Protein AF-0000000084555455 (afdb_homodimer)

pLDDT: mean 97.12, std 2.88, range [71.12, 98.94]

Nearest PDB structures (foldseek):
  3ram-assembly1_B  TM=9.002E-01  e=4.367E-40  Staphylococcus aureus subsp. aureus N315
  7yh4-assembly1_A  TM=8.807E-01  e=3.020E-39  Homo sapiens
  5thw-assembly2_D  TM=5.913E-01  e=8.401E-20  Burkholderia multivorans ATCC 17616
  6c0d-assembly1_A-2  TM=6.113E-01  e=3.574E-18  Paraburkholderia phymatum STM815
  3n5f-assembly1_B  TM=5.675E-01  e=5.810E-19  Geobacillus stearothermophilus

Secondary structure (DSSP, 8-state):
--HHHHHHHHHHHHTHHHHHHHHHHHHHS---TT--HHHHHHHHHHHHHTT-EEEESSTTT-TT-EEEEEE--SEEEEEEEE-PPBTTTBSTT-HHHHHHHHHHHHHHHHHHSTTTEEEEEEEE--TTTT-HHHHHHHTTTTTT-SEEE--EEESS-EEEEE--EE--EEEEEE-B--BTT-SS---B-HHHHHHHHHHHHHHHHTT--S-EEEEEEEEE--S-TTB--SEEEEEEEEEES-HHHIIIIIHHHHHHHHHHHHHHHT-EEEEE--S--BPPP-B-HHHHHHHHHHHHHTT----EEEEEEEE----THHHHHTTS-EE--EEE-STT--SSSHHHHHHTTSHHHHHHHHHHHHHHHHHHHHHHHH--/--HHHHHHHHHHHHTHHHHHHHHHHHHHS---TT--HHHHHHHHHHHHHTT-EEEESSTTT-TT-EEEEEE--SEEEEEEEE-PPBTTTBSTT-HHHHHHHHHHHHHHHHHHSTTTEEEEEEEE--TTTT-HHHHHHHTTTTTT-SEEE--EEESS-EEEEE--EE--EEEEEE-B--BTT-SS---B-HHHHHHHHHHHHHHHHTT--S-EEEEEEEEE--S-TTB--SEEEEEEEEEES-HHHIIIIIHHHHHHHHHHHHHHHT-EEEEE--S--BPPP-B-HHHHHHHHHHHHHTT----EEEEEEEE----THHHHHTTS-EE--EEE-STT--SSSHHHHHHTTSHHHHHHHHHHHHHHHHHHHHHHHH--

Sequence (752 aa):
MSDIKEVLCSLAENNKETLNNIADYIHANPELGCEEIKASAYLRQLLKNEGFTVEDVLKDQFPTAFKASYGNGDINIGFLAEYDALPEIGHGCGHNLIAAMSTTAAIVCGKALRDKITVHLFGCPAEETIGSKVMMSEAGIFDELTAALICHPGSDTTFGGTSYATHPLQITFKGKPAHVADPDYHGINALDALVDFYTQLTELAKTFTEPYILGRIITEGGTAPNIIPDRAVMKATIRSLSTIYLEEAMLPKIKGLAKRISDNHGTEVDLRHYEPLFKNMINHKKLEAYTRDNFSSLGIKDIKVFPDDYADGSTDVGNISHVVPTIQPEIKIGDEISAHTPEFAVAADSAYGKEMALKAVKGVCMTVADIVEKGLMSDIKEVLCSLAENNKETLNNIADYIHANPELGCEEIKASAYLRQLLKNEGFTVEDVLKDQFPTAFKASYGNGDINIGFLAEYDALPEIGHGCGHNLIAAMSTTAAIVCGKALRDKITVHLFGCPAEETIGSKVMMSEAGIFDELTAALICHPGSDTTFGGTSYATHPLQITFKGKPAHVADPDYHGINALDALVDFYTQLTELAKTFTEPYILGRIITEGGTAPNIIPDRAVMKATIRSLSTIYLEEAMLPKIKGLAKRISDNHGTEVDLRHYEPLFKNMINHKKLEAYTRDNFSSLGIKDIKVFPDDYADGSTDVGNISHVVPTIQPEIKIGDEISAHTPEFAVAADSAYGKEMALKAVKGVCMTVADIVEKGL

Radius of gyration: 37.94 Å; Cα contacts (8 Å, |Δi|>4): 1857; chains: 2; bounding box: 50×117×69 Å

InterPro domains:
  IPR002933 Peptidase M20 [PF01546] (83-345)
  IPR011650 Peptidase M20, dimerisation domain [PF07687] (170-243)
  IPR017144 Xaa-Arg dipeptidase [PIRSF037226] (5-373)
  IPR017439 Amidohydrolase [TIGR01891] (21-349)
  IPR036264 Bacterial exopeptidase dimerisation domain [SSF55031] (167-274)
  IPR052030 Peptidase M20/M20A family hydrolases [PTHR30575] (2-373)

Solvent-accessible surface area (backbone atoms only — not comparable to full-atom values): 36249 Å² total; per-residue (Å²): 130,55,72,65,37,52,51,43,39,51,46,39,59,74,38,44,64,60,29,50,50,43,23,50,52,33,53,75,51,59,23,44,54,81,53,30,54,66,51,35,50,53,53,51,52,54,39,45,75,72,65,29,50,75,43,78,38,64,48,89,86,32,74,48,20,29,40,30,36,32,54,72,21,88,45,24,39,33,24,45,18,33,57,32,23,46,89,97,42,28,30,12,66,21,19,25,42,19,28,15,31,24,51,45,31,38,53,38,46,24,70,75,34,26,79,58,24,19,28,32,36,32,40,39,37,10,60,92,65,69,16,42,41,36,58,40,38,75,71,46,73,55,66,76,37,61,30,38,42,35,59,39,64,35,44,47,30,34,38,73,21,35,18,29,9,36,47,30,39,33,43,34,29,36,36,32,62,24,50,62,79,43,88,84,52,72,51,22,48,8,38,60,36,47,50,52,42,56,56,49,46,59,58,54,57,72,69,59,89,63,70,65,42,80,26,66,24,35,78,36,26,42,90,47,28,59,39,34,23,33,42,16,32,35,39,30,36,42,32,15,65,38,44,63,52,36,65,71,46,50,46,52,52,52,55,50,50,48,52,53,38,20,58,77,56,66,34,45,70,49,79,42,67,83,47,63,68,27,27,24,37,44,58,29,64,68,61,45,50,46,31,52,53,34,36,43,74,70,66,53,71,79,68,42,74,44,55,71,84,41,59,89,47,68,45,31,63,9,37,41,25,76,72,28,48,19,42,69,36,30,42,39,33,42,79,90,45,50,76,72,30,62,66,23,22,52,28,46,70,31,72,60,19,52,50,40,42,50,50,49,28,32,15,52,41,35,29,51,46,44,41,73,74,71,51,130,130,55,74,66,39,52,50,43,39,50,45,40,59,73,38,43,64,58,29,49,50,43,22,50,52,32,54,74,51,59,23,44,54,82,54,31,54,67,51,35,51,51,51,51,52,54,38,46,75,71,66,29,50,75,41,79,38,62,49,89,86,32,74,45,20,29,41,31,38,32,53,73,21,88,46,24,40,33,22,46,20,34,56,32,23,44,90,98,43,28,29,10,66,21,18,26,44,19,29,16,32,24,50,45,31,38,54,38,44,25,69,75,33,26,79,58,24,20,28,31,35,31,40,37,38,9,61,92,65,69,16,44,42,36,60,40,38,74,70,48,74,54,66,76,37,61,31,40,44,36,56,39,62,35,43,47,28,34,39,74,21,34,18,31,8,34,46,28,39,31,43,33,29,35,36,31,60,24,48,62,78,44,88,83,51,71,51,22,49,8,38,62,36,47,50,50,42,57,55,50,47,59,58,52,58,72,68,59,89,62,70,65,42,79,25,65,24,37,78,38,26,42,89,47,30,61,40,34,23,32,43,16,32,34,40,28,36,41,32,15,64,38,43,62,52,35,65,71,47,49,46,52,52,54,54,49,49,47,52,52,39,20,60,76,57,66,32,44,68,50,80,42,67,83,45,65,66,26,29,22,37,44,60,31,64,67,62,44,51,45,30,51,53,35,37,43,73,70,65,56,70,78,69,43,73,44,54,71,85,42,59,88,46,66,44,32,63,8,39,42,24,75,72,27,48,18,40,68,38,30,42,39,33,42,78,90,45,49,77,73,30,60,66,25,23,53,29,46,70,31,72,60,18,51,51,41,40,50,51,49,27,32,15,52,40,35,29,52,46,44,41,72,75,70,50,131

Foldseek 3Di:
DDPLLVQLLVLLVVCLVVLLVLLVVLLVPAAAFLGSQPSLVVLQVVLVVLPWDKADDPCVVRVSKIKTKAADAQAEEEEEQERHADPPQGNLFLSSLQNSLRSSLQSSLRVSQRHHYMYMYIYWGHFVHQTRLLVCLVVVVCQSHQEYETETADQAWEFAAKAKKKFKKKKKKFKFKDFCPDPPDHIFARLVLVVVLVVVLVVVVVVQDFDKDKDKDKPDRADDPRMRRRMTMMIMIIIGLAPCCRVPPVVVVSVVSSVVSCVVRVIDMDMDRPHDIFGMADADPVLRVQLVVLLVVLVDPDYYYDYHNDHDHTTSVRSVVVNHHYTYTYWRQHHPRDRPDSVSSVSSSDPSVSVRSSSSSSSNSSSVVCCSPPND/DDPLLVQLLVLLVVCLVVLLVLLVQLLVPAAAFLGSQPSLVVLQVVLVVLPWDKADDPCVVRVSKIKTKAADAQAEEEEEQERHADPPQGNLFLSSLQNSLRSSLQSSLRVSQRHHYMYMYIYWGHFVHQTRLLVCLVVVVCQSHQEYETETADQAWEFAAKAKKKFKKKKKKFKFKDFCPDPPDRTFARLVLVVVLVVVLVVVVVVQDFDKDKDKDKPDRADDPRMRRRMTMMIMIIIGLAPCCRVPPVVVVSVVSSVVSCVVRVIDMDMDRPHDIFGMADADPVLRVQLVVLLVVLVDPDYYYDYHNDHDHTTSVRSVVVNHHYTYTYWRQHHPRDRPDSVSSVSSSDPSVSVRSSSSSSSNSSSVVCCSPPND

Structure (mmCIF, N/CA/C/O backbone):
data_AF-0000000084555455-model_v1
#
loop_
_entity.id
_entity.type
_entity.pdbx_description
1 polymer 'Peptidase M20 domain-containing protein 2'
#
loop_
_atom_site.group_PDB
_atom_site.id
_atom_site.type_symbol
_atom_site.label_atom_id
_atom_site.label_alt_id
_atom_site.label_comp_id
_atom_site.label_asym_id
_atom_site.label_entity_id
_atom_site.label_seq_id
_atom_site.pdbx_PDB_ins_code
_atom_site.Cartn_x
_atom_site.Cartn_y
_atom_site.Cartn_z
_atom_site.occupancy
_atom_site.B_iso_or_equiv
_atom_site.auth_seq_id
_atom_site.auth_comp_id
_atom_site.auth_asym_id
_atom_site.auth_atom_id
_atom_site.pdbx_PDB_model_num
ATOM 1 N N . MET A 1 1 ? 12.633 -57.969 -18.656 1 71.19 1 MET A N 1
ATOM 2 C CA . MET A 1 1 ? 12.602 -56.812 -19.578 1 71.19 1 MET A CA 1
ATOM 3 C C . MET A 1 1 ? 12.477 -57.281 -21.016 1 71.19 1 MET A C 1
ATOM 5 O O . MET A 1 1 ? 13.18 -58.188 -21.453 1 71.19 1 MET A O 1
ATOM 9 N N . SER A 1 2 ? 11.484 -56.688 -21.688 1 81.69 2 SER A N 1
ATOM 10 C CA . SER A 1 2 ? 11.289 -57.062 -23.078 1 81.69 2 SER A CA 1
ATOM 11 C C . SER A 1 2 ? 12.469 -56.625 -23.938 1 81.69 2 SER A C 1
ATOM 13 O O . SER A 1 2 ? 13.297 -55.812 -23.516 1 81.69 2 SER A O 1
ATOM 15 N N . ASP A 1 3 ? 12.562 -57.219 -25.031 1 88.38 3 ASP A N 1
ATOM 16 C CA . ASP A 1 3 ? 13.641 -56.906 -25.969 1 88.38 3 ASP A CA 1
ATOM 17 C C . ASP A 1 3 ? 13.648 -55.438 -26.344 1 88.38 3 ASP A C 1
ATOM 19 O O . ASP A 1 3 ? 14.711 -54.812 -26.422 1 88.38 3 ASP A O 1
ATOM 23 N N . ILE A 1 4 ? 12.508 -54.906 -26.453 1 94.44 4 ILE A N 1
ATOM 24 C CA . ILE A 1 4 ? 12.391 -53.5 -26.828 1 94.44 4 ILE A CA 1
ATOM 25 C C . ILE A 1 4 ? 12.922 -52.625 -25.703 1 94.44 4 ILE A C 1
ATOM 27 O O . ILE A 1 4 ? 13.617 -51.625 -25.953 1 94.44 4 ILE A O 1
ATOM 31 N N . LYS A 1 5 ? 12.648 -52.938 -24.438 1 97.31 5 LYS A N 1
ATOM 32 C CA . LYS A 1 5 ? 13.109 -52.156 -23.281 1 97.31 5 LYS A CA 1
ATOM 33 C C . LYS A 1 5 ? 14.625 -52.188 -23.172 1 97.31 5 LYS A C 1
ATOM 35 O O . LYS A 1 5 ? 15.25 -51.188 -22.828 1 97.31 5 LYS A O 1
ATOM 40 N N . GLU A 1 6 ? 15.203 -53.312 -23.516 1 96.56 6 GLU A N 1
ATOM 41 C CA . GLU A 1 6 ? 16.656 -53.406 -23.484 1 96.56 6 GLU A CA 1
ATOM 42 C C . GLU A 1 6 ? 17.297 -52.5 -24.516 1 96.56 6 GLU A C 1
ATOM 44 O O . GLU A 1 6 ? 18.328 -51.875 -24.25 1 96.56 6 GLU A O 1
ATOM 49 N N . VAL A 1 7 ? 16.703 -52.5 -25.688 1 97.19 7 VAL A N 1
ATOM 50 C CA . VAL A 1 7 ? 17.203 -51.656 -26.75 1 97.19 7 VAL A CA 1
ATOM 51 C C . VAL A 1 7 ? 17.109 -50.188 -26.344 1 97.19 7 VAL A C 1
ATOM 53 O O . VAL A 1 7 ? 18.047 -49.438 -26.531 1 97.19 7 VAL A O 1
ATOM 56 N N . LEU A 1 8 ? 16.031 -49.875 -25.812 1 98.38 8 LEU A N 1
ATOM 57 C CA . LEU A 1 8 ? 15.805 -48.5 -25.391 1 98.38 8 LEU A CA 1
ATOM 58 C C . LEU A 1 8 ? 16.812 -48.094 -24.312 1 98.38 8 LEU A C 1
ATOM 60 O O . LEU A 1 8 ? 17.359 -47 -24.344 1 98.38 8 LEU A O 1
ATOM 64 N N . CYS A 1 9 ? 17.062 -48.938 -23.344 1 98.06 9 CYS A N 1
ATOM 65 C CA . CYS A 1 9 ? 18.016 -48.625 -22.266 1 98.06 9 CYS A CA 1
ATOM 66 C C . CYS A 1 9 ? 19.422 -48.5 -22.812 1 98.06 9 CYS A C 1
ATOM 68 O O . CYS A 1 9 ? 20.172 -47.625 -22.391 1 98.06 9 CYS A O 1
ATOM 70 N N . SER A 1 10 ? 19.734 -49.375 -23.766 1 98.06 10 SER A N 1
ATOM 71 C CA . SER A 1 10 ? 21.047 -49.281 -24.391 1 98.06 10 SER A CA 1
ATOM 72 C C . SER A 1 10 ? 21.219 -48 -25.172 1 98.06 10 SER A C 1
ATOM 74 O O . SER A 1 10 ? 22.266 -47.344 -25.094 1 98.06 10 SER A O 1
ATOM 76 N N . LEU A 1 11 ? 20.203 -47.656 -25.891 1 98.25 11 LEU A N 1
ATOM 77 C CA . LEU A 1 11 ? 20.25 -46.406 -26.641 1 98.25 11 LEU A CA 1
ATOM 78 C C . LEU A 1 11 ? 20.312 -45.219 -25.703 1 98.25 11 LEU A C 1
ATOM 80 O O . LEU A 1 11 ? 20.984 -44.219 -26.016 1 98.25 11 LEU A O 1
ATOM 84 N N . ALA A 1 12 ? 19.625 -45.312 -24.594 1 98.69 12 ALA A N 1
ATOM 85 C CA . ALA A 1 12 ? 19.719 -44.219 -23.609 1 98.69 12 ALA A CA 1
ATOM 86 C C . ALA A 1 12 ? 21.141 -44.094 -23.078 1 98.69 12 ALA A C 1
ATOM 88 O O . ALA A 1 12 ? 21.641 -42.969 -22.938 1 98.69 12 ALA A O 1
ATOM 89 N N . GLU A 1 13 ? 21.734 -45.219 -22.828 1 98.19 13 GLU A N 1
ATOM 90 C CA . GLU A 1 13 ? 23.109 -45.188 -22.359 1 98.19 13 GLU A CA 1
ATOM 91 C C . GLU A 1 13 ? 24.031 -44.594 -23.406 1 98.19 13 GLU A C 1
ATOM 93 O O . GLU A 1 13 ? 24.953 -43.844 -23.062 1 98.19 13 GLU A O 1
ATOM 98 N N . ASN A 1 14 ? 23.797 -44.875 -24.609 1 98.25 14 ASN A N 1
ATOM 99 C CA . ASN A 1 14 ? 24.609 -44.344 -25.703 1 98.25 14 ASN A CA 1
ATOM 100 C C . ASN A 1 14 ? 24.391 -42.844 -25.906 1 98.25 14 ASN A C 1
ATOM 102 O O . ASN A 1 14 ? 25.203 -42.188 -26.547 1 98.25 14 ASN A O 1
ATOM 106 N N . ASN A 1 15 ? 23.344 -42.375 -25.359 1 98.5 15 ASN A N 1
ATOM 107 C CA . ASN A 1 15 ? 23.031 -40.938 -25.484 1 98.5 15 ASN A CA 1
ATOM 108 C C . ASN A 1 15 ? 23.312 -40.188 -24.172 1 98.5 15 ASN A C 1
ATOM 110 O O . ASN A 1 15 ? 22.812 -39.094 -23.984 1 98.5 15 ASN A O 1
ATOM 114 N N . LYS A 1 16 ? 24.047 -40.812 -23.328 1 98.5 16 LYS A N 1
ATOM 115 C CA . LYS A 1 16 ? 24.375 -40.219 -22.031 1 98.5 16 LYS A CA 1
ATOM 116 C C . LYS A 1 16 ? 25.078 -38.875 -22.203 1 98.5 16 LYS A C 1
ATOM 118 O O . LYS A 1 16 ? 24.781 -37.906 -21.469 1 98.5 16 LYS A O 1
ATOM 123 N N . GLU A 1 17 ? 25.969 -38.781 -23.125 1 98.5 17 GLU A N 1
ATOM 124 C CA . GLU A 1 17 ? 26.688 -37.531 -23.359 1 98.5 17 GLU A CA 1
ATOM 125 C C . GLU A 1 17 ? 25.766 -36.438 -23.844 1 98.5 17 GLU A C 1
ATOM 127 O O . GLU A 1 17 ? 25.906 -35.25 -23.469 1 98.5 17 GLU A O 1
ATOM 132 N N . THR A 1 18 ? 24.844 -36.812 -24.734 1 98.5 18 THR A N 1
ATOM 133 C CA . THR A 1 18 ? 23.844 -35.844 -25.188 1 98.5 18 THR A CA 1
ATOM 134 C C . THR A 1 18 ? 23.031 -35.312 -24.016 1 98.5 18 THR A C 1
ATOM 136 O O . THR A 1 18 ? 22.844 -34.094 -23.891 1 98.5 18 THR A O 1
ATOM 139 N N . LEU A 1 19 ? 22.609 -36.188 -23.125 1 98.81 19 LEU A N 1
ATOM 140 C CA . LEU A 1 19 ? 21.859 -35.812 -21.938 1 98.81 19 LEU A CA 1
ATOM 141 C C . LEU A 1 19 ? 22.688 -34.844 -21.078 1 98.81 19 LEU A C 1
ATOM 143 O O . LEU A 1 19 ? 22.188 -33.781 -20.688 1 98.81 19 LEU A O 1
ATOM 147 N N . ASN A 1 20 ? 23.922 -35.156 -20.844 1 98.81 20 ASN A N 1
ATOM 148 C CA . ASN A 1 20 ? 24.781 -34.344 -20 1 98.81 20 ASN A CA 1
ATOM 149 C C . ASN A 1 20 ? 25.062 -33 -20.625 1 98.81 20 ASN A C 1
ATOM 151 O O . ASN A 1 20 ? 25.062 -31.969 -19.922 1 98.81 20 ASN A O 1
ATOM 155 N N . ASN A 1 21 ? 25.266 -32.969 -21.922 1 98.81 21 ASN A N 1
ATOM 156 C CA . ASN A 1 21 ? 25.562 -31.734 -22.625 1 98.81 21 ASN A CA 1
ATOM 157 C C . ASN A 1 21 ? 24.375 -30.766 -22.578 1 98.81 21 ASN A C 1
ATOM 159 O O . ASN A 1 21 ? 24.562 -29.562 -22.406 1 98.81 21 ASN A O 1
ATOM 163 N N . ILE A 1 22 ? 23.172 -31.312 -22.75 1 98.88 22 ILE A N 1
ATOM 164 C CA . ILE A 1 22 ? 21.969 -30.469 -22.656 1 98.88 22 ILE A CA 1
ATOM 165 C C . ILE A 1 22 ? 21.875 -29.875 -21.25 1 98.88 22 ILE A C 1
ATOM 167 O O . ILE A 1 22 ? 21.734 -28.656 -21.094 1 98.88 22 ILE A O 1
ATOM 171 N N . ALA A 1 23 ? 22.016 -30.734 -20.234 1 98.88 23 ALA A N 1
ATOM 172 C CA . ALA A 1 23 ? 21.891 -30.312 -18.844 1 98.88 23 ALA A CA 1
ATOM 173 C C . ALA A 1 23 ? 22.938 -29.25 -18.5 1 98.88 23 ALA A C 1
ATOM 175 O O . ALA A 1 23 ? 22.609 -28.219 -17.891 1 98.88 23 ALA A O 1
ATOM 176 N N . ASP A 1 24 ? 24.172 -29.484 -18.969 1 98.81 24 ASP A N 1
ATOM 177 C CA . ASP A 1 24 ? 25.281 -28.562 -18.688 1 98.81 24 ASP A CA 1
ATOM 178 C C . ASP A 1 24 ? 25.078 -27.219 -19.375 1 98.81 24 ASP A C 1
ATOM 180 O O . ASP A 1 24 ? 25.266 -26.172 -18.766 1 98.81 24 ASP A O 1
ATOM 184 N N . TYR A 1 25 ? 24.719 -27.297 -20.625 1 98.75 25 TYR A N 1
ATOM 185 C CA . TYR A 1 25 ? 24.594 -26.062 -21.406 1 98.75 25 TYR A CA 1
ATOM 186 C C . TYR A 1 25 ? 23.5 -25.172 -20.828 1 98.75 25 TYR A C 1
ATOM 188 O O . TYR A 1 25 ? 23.703 -23.969 -20.641 1 98.75 25 TYR A O 1
ATOM 196 N N . ILE A 1 26 ? 22.359 -25.766 -20.547 1 98.81 26 ILE A N 1
ATOM 197 C CA . ILE A 1 26 ? 21.219 -24.984 -20.062 1 98.81 26 ILE A CA 1
ATOM 198 C C . ILE A 1 26 ? 21.516 -24.469 -18.656 1 98.81 26 ILE A C 1
ATOM 200 O O . ILE A 1 26 ? 21.203 -23.328 -18.328 1 98.81 26 ILE A O 1
ATOM 204 N N . HIS A 1 27 ? 22.125 -25.297 -17.828 1 98.75 27 HIS A N 1
ATOM 205 C CA . HIS A 1 27 ? 22.5 -24.859 -16.484 1 98.75 27 HIS A CA 1
ATOM 206 C C . HIS A 1 27 ? 23.453 -23.672 -16.516 1 98.75 27 HIS A C 1
ATOM 208 O O . HIS A 1 27 ? 23.312 -22.734 -15.727 1 98.75 27 HIS A O 1
ATOM 214 N N . ALA A 1 28 ? 24.359 -23.703 -17.438 1 98.38 28 ALA A N 1
ATOM 215 C CA . ALA A 1 28 ? 25.406 -22.688 -17.562 1 98.38 28 ALA A CA 1
ATOM 216 C C . ALA A 1 28 ? 24.859 -21.406 -18.172 1 98.38 28 ALA A C 1
ATOM 218 O O . ALA A 1 28 ? 25.484 -20.359 -18.078 1 98.38 28 ALA A O 1
ATOM 219 N N . ASN A 1 29 ? 23.703 -21.469 -18.812 1 98.5 29 ASN A N 1
ATOM 220 C CA . ASN A 1 29 ? 23.078 -20.312 -19.453 1 98.5 29 ASN A CA 1
ATOM 221 C C . ASN A 1 29 ? 21.656 -20.094 -18.953 1 98.5 29 ASN A C 1
ATOM 223 O O . ASN A 1 29 ? 20.703 -20.172 -19.719 1 98.5 29 ASN A O 1
ATOM 227 N N . PRO A 1 30 ? 21.609 -19.719 -17.641 1 98.44 30 PRO A N 1
ATOM 228 C CA . PRO A 1 30 ? 20.266 -19.531 -17.078 1 98.44 30 PRO A CA 1
ATOM 229 C C . PRO A 1 30 ? 19.547 -18.328 -17.703 1 98.44 30 PRO A C 1
ATOM 231 O O . PRO A 1 30 ? 20.141 -17.266 -17.844 1 98.44 30 PRO A O 1
ATOM 234 N N . GLU A 1 31 ? 18.312 -18.578 -18.203 1 98.38 31 GLU A N 1
ATOM 235 C CA . GLU A 1 31 ? 17.453 -17.547 -18.766 1 98.38 31 GLU A CA 1
ATOM 236 C C . GLU A 1 31 ? 16.078 -17.547 -18.094 1 98.38 31 GLU A C 1
ATOM 238 O O . GLU A 1 31 ? 15.531 -18.609 -17.812 1 98.38 31 GLU A O 1
ATOM 243 N N . LEU A 1 32 ? 15.508 -16.375 -17.844 1 96.81 32 LEU A N 1
ATOM 244 C CA . LEU A 1 32 ? 14.234 -16.266 -17.156 1 96.81 32 LEU A CA 1
ATOM 245 C C . LEU A 1 32 ? 13.078 -16.609 -18.094 1 96.81 32 LEU A C 1
ATOM 247 O O . LEU A 1 32 ? 13.273 -16.75 -19.312 1 96.81 32 LEU A O 1
ATOM 251 N N . GLY A 1 33 ? 11.898 -16.734 -17.562 1 95.44 33 GLY A N 1
ATOM 252 C CA . GLY A 1 33 ? 10.711 -17.062 -18.344 1 95.44 33 GLY A CA 1
ATOM 253 C C . GLY A 1 33 ? 10.469 -16.109 -19.484 1 95.44 33 GLY A C 1
ATOM 254 O O . GLY A 1 33 ? 10.578 -14.891 -19.328 1 95.44 33 GLY A O 1
ATOM 255 N N . CYS A 1 34 ? 10.203 -16.688 -20.625 1 94.38 34 CYS A N 1
ATOM 256 C CA . CYS A 1 34 ? 9.883 -15.992 -21.875 1 94.38 34 CYS A CA 1
ATOM 257 C C . CYS A 1 34 ? 11.141 -15.438 -22.531 1 94.38 34 CYS A C 1
ATOM 259 O O . CYS A 1 34 ? 11.078 -14.836 -23.594 1 94.38 34 CYS A O 1
ATOM 261 N N . GLU A 1 35 ? 12.281 -15.688 -21.906 1 96.25 35 GLU A N 1
ATOM 262 C CA . GLU A 1 35 ? 13.539 -15.188 -22.453 1 96.25 35 GLU A CA 1
ATOM 263 C C . GLU A 1 35 ? 14.508 -16.328 -22.75 1 96.25 35 GLU A C 1
ATOM 265 O O . GLU A 1 35 ? 15.719 -16.125 -22.828 1 96.25 35 GLU A O 1
ATOM 270 N N . GLU A 1 36 ? 14 -17.484 -22.828 1 98.06 36 GLU A N 1
ATOM 271 C CA . GLU A 1 36 ? 14.828 -18.688 -22.953 1 98.06 36 GLU A CA 1
ATOM 272 C C . GLU A 1 36 ? 15.32 -18.875 -24.375 1 98.06 36 GLU A C 1
ATOM 274 O O . GLU A 1 36 ? 15.102 -19.922 -24.984 1 98.06 36 GLU A O 1
ATOM 279 N N . ILE A 1 37 ? 16.062 -17.922 -24.891 1 98.44 37 ILE A N 1
ATOM 280 C CA . ILE A 1 37 ? 16.484 -17.891 -26.297 1 98.44 37 ILE A CA 1
ATOM 281 C C . ILE A 1 37 ? 17.578 -18.922 -26.531 1 98.44 37 ILE A C 1
ATOM 283 O O . ILE A 1 37 ? 17.5 -19.703 -27.484 1 98.44 37 ILE A O 1
ATOM 287 N N . LYS A 1 38 ? 18.578 -18.953 -25.719 1 98.69 38 LYS A N 1
ATOM 288 C CA . LYS A 1 38 ? 19.703 -19.859 -25.891 1 98.69 38 LYS A CA 1
ATOM 289 C C . LYS A 1 38 ? 19.281 -21.312 -25.719 1 98.69 38 LYS A C 1
ATOM 291 O O . LYS A 1 38 ? 19.656 -22.188 -26.5 1 98.69 38 LYS A O 1
ATOM 296 N N . ALA A 1 39 ? 18.516 -21.578 -24.672 1 98.75 39 ALA A N 1
ATOM 297 C CA . ALA A 1 39 ? 18.078 -22.938 -24.406 1 98.75 39 ALA A CA 1
ATOM 298 C C . ALA A 1 39 ? 17.234 -23.484 -25.547 1 98.75 39 ALA A C 1
ATOM 300 O O . ALA A 1 39 ? 17.469 -24.594 -26.031 1 98.75 39 ALA A O 1
ATOM 301 N N . SER A 1 40 ? 16.266 -22.672 -25.984 1 98.75 40 SER A N 1
ATOM 302 C CA . SER A 1 40 ? 15.391 -23.078 -27.078 1 98.75 40 SER A CA 1
ATOM 303 C C . SER A 1 40 ? 16.188 -23.312 -28.359 1 98.75 40 SER A C 1
ATOM 305 O O . SER A 1 40 ? 16 -24.344 -29.031 1 98.75 40 SER A O 1
ATOM 307 N N . ALA A 1 41 ? 17.047 -22.406 -28.703 1 98.75 41 ALA A N 1
ATOM 308 C CA . ALA A 1 41 ? 17.844 -22.531 -29.906 1 98.75 41 ALA A CA 1
ATOM 309 C C . ALA A 1 41 ? 18.719 -23.781 -29.875 1 98.75 41 ALA A C 1
ATOM 311 O O . ALA A 1 41 ? 18.844 -24.469 -30.875 1 98.75 41 ALA A O 1
ATOM 312 N N . TYR A 1 42 ? 19.328 -24.016 -28.75 1 98.88 42 TYR A N 1
ATOM 313 C CA . TYR A 1 42 ? 20.188 -25.172 -28.578 1 98.88 42 TYR A CA 1
ATOM 314 C C . TYR A 1 42 ? 19.438 -26.469 -28.812 1 98.88 42 TYR A C 1
ATOM 316 O O . TYR A 1 42 ? 19.891 -27.344 -29.562 1 98.88 42 TYR A O 1
ATOM 324 N N . LEU A 1 43 ? 18.281 -26.625 -28.219 1 98.88 43 LEU A N 1
ATOM 325 C CA . LEU A 1 43 ? 17.484 -27.844 -28.344 1 98.88 43 LEU A CA 1
ATOM 326 C C . LEU A 1 43 ? 16.969 -28 -29.781 1 98.88 43 LEU A C 1
ATOM 328 O O . LEU A 1 43 ? 16.969 -29.109 -30.312 1 98.88 43 LEU A O 1
ATOM 332 N N . ARG A 1 44 ? 16.5 -26.906 -30.359 1 98.81 44 ARG A N 1
ATOM 333 C CA . ARG A 1 44 ? 16.016 -26.953 -31.734 1 98.81 44 ARG A CA 1
ATOM 334 C C . ARG A 1 44 ? 17.094 -27.469 -32.688 1 98.81 44 ARG A C 1
ATOM 336 O O . ARG A 1 44 ? 16.844 -28.344 -33.5 1 98.81 44 ARG A O 1
ATOM 343 N N . GLN A 1 45 ? 18.25 -26.875 -32.562 1 98.81 45 GLN A N 1
ATOM 344 C CA . GLN A 1 45 ? 19.359 -27.281 -33.438 1 98.81 45 GLN A CA 1
ATOM 345 C C . GLN A 1 45 ? 19.719 -28.75 -33.219 1 98.81 45 GLN A C 1
ATOM 347 O O . GLN A 1 45 ? 19.938 -29.484 -34.156 1 98.81 45 GLN A O 1
ATOM 352 N N . LEU A 1 46 ? 19.844 -29.125 -31.969 1 98.81 46 LEU A N 1
ATOM 353 C CA . LEU A 1 46 ? 20.156 -30.516 -31.641 1 98.81 46 LEU A CA 1
ATOM 354 C C . LEU A 1 46 ? 19.141 -31.469 -32.281 1 98.81 46 LEU A C 1
ATOM 356 O O . LEU A 1 46 ? 19.516 -32.469 -32.875 1 98.81 46 LEU A O 1
ATOM 360 N N . LEU A 1 47 ? 17.859 -31.141 -32.156 1 98.81 47 LEU A N 1
ATOM 361 C CA . LEU A 1 47 ? 16.781 -32 -32.656 1 98.81 47 LEU A CA 1
ATOM 362 C C . LEU A 1 47 ? 16.797 -32.031 -34.188 1 98.81 47 LEU A C 1
ATOM 364 O O . LEU A 1 47 ? 16.562 -33.094 -34.781 1 98.81 47 LEU A O 1
ATOM 368 N N . LYS A 1 48 ? 17.062 -30.906 -34.781 1 98.69 48 LYS A N 1
ATOM 369 C CA . LYS A 1 48 ? 17.219 -30.906 -36.25 1 98.69 48 LYS A CA 1
ATOM 370 C C . LYS A 1 48 ? 18.344 -31.828 -36.688 1 98.69 48 LYS A C 1
ATOM 372 O O . LYS A 1 48 ? 18.188 -32.594 -37.625 1 98.69 48 LYS A O 1
ATOM 377 N N . ASN A 1 49 ? 19.438 -31.75 -36 1 98.44 49 ASN A N 1
ATOM 378 C CA . ASN A 1 49 ? 20.578 -32.625 -36.281 1 98.44 49 ASN A CA 1
ATOM 379 C C . ASN A 1 49 ? 20.234 -34.094 -36.125 1 98.44 49 ASN A C 1
ATOM 381 O O . ASN A 1 49 ? 20.797 -34.938 -36.812 1 98.44 49 ASN A O 1
ATOM 385 N N . GLU A 1 50 ? 19.312 -34.344 -35.25 1 98.12 50 GLU A N 1
ATOM 386 C CA . GLU A 1 50 ? 18.891 -35.719 -35 1 98.12 50 GLU A CA 1
ATOM 387 C C . GLU A 1 50 ? 17.781 -36.125 -35.969 1 98.12 50 GLU A C 1
ATOM 389 O O . GLU A 1 50 ? 17.25 -37.25 -35.844 1 98.12 50 GLU A O 1
ATOM 394 N N . GLY A 1 51 ? 17.328 -35.281 -36.812 1 98 51 GLY A N 1
ATOM 395 C CA . GLY A 1 51 ? 16.406 -35.656 -37.875 1 98 51 GLY A CA 1
ATOM 396 C C . GLY A 1 51 ? 14.969 -35.281 -37.594 1 98 51 GLY A C 1
ATOM 397 O O . GLY A 1 51 ? 14.062 -35.594 -38.375 1 98 51 GLY A O 1
ATOM 398 N N . PHE A 1 52 ? 14.703 -34.594 -36.531 1 98.62 52 PHE A N 1
ATOM 399 C CA . PHE A 1 52 ? 13.352 -34.156 -36.188 1 98.62 52 PHE A CA 1
ATOM 400 C C . PHE A 1 52 ? 12.906 -33 -37.094 1 98.62 52 PHE A C 1
ATOM 402 O O . PHE A 1 52 ? 13.727 -32.188 -37.531 1 98.62 52 PHE A O 1
ATOM 409 N N . THR A 1 53 ? 11.617 -32.969 -37.312 1 98.56 53 THR A N 1
ATOM 410 C CA . THR A 1 53 ? 10.992 -31.75 -37.844 1 98.56 53 THR A CA 1
ATOM 411 C C . THR A 1 53 ? 10.641 -30.797 -36.719 1 98.56 53 THR A C 1
ATOM 413 O O . THR A 1 53 ? 9.898 -31.156 -35.781 1 98.56 53 THR A O 1
ATOM 416 N N . VAL A 1 54 ? 11.211 -29.594 -36.812 1 98.56 54 VAL A N 1
ATOM 417 C CA . VAL A 1 54 ? 11.031 -28.641 -35.719 1 98.56 54 VAL A CA 1
ATOM 418 C C . VAL A 1 54 ? 10.203 -27.453 -36.219 1 98.56 54 VAL A C 1
ATOM 420 O O . VAL A 1 54 ? 10.516 -26.844 -37.219 1 98.56 54 VAL A O 1
ATOM 423 N N . GLU A 1 55 ? 9.109 -27.125 -35.469 1 98.31 55 GLU A N 1
ATOM 424 C CA . GLU A 1 55 ? 8.211 -26.031 -35.812 1 98.31 55 GLU A CA 1
ATOM 425 C C . GLU A 1 55 ? 7.949 -25.125 -34.625 1 98.31 55 GLU A C 1
ATOM 427 O O . GLU A 1 55 ? 8.039 -25.562 -33.469 1 98.31 55 GLU A O 1
ATOM 432 N N . ASP A 1 56 ? 7.617 -23.859 -34.969 1 97.5 56 ASP A N 1
ATOM 433 C CA . ASP A 1 56 ? 7.211 -22.938 -33.906 1 97.5 56 ASP A CA 1
ATOM 434 C C . ASP A 1 56 ? 5.82 -23.266 -33.375 1 97.5 56 ASP A C 1
ATOM 436 O O . ASP A 1 56 ? 4.98 -23.797 -34.125 1 97.5 56 ASP A O 1
ATOM 440 N N . VAL A 1 57 ? 5.629 -23.047 -32.156 1 96.06 57 VAL A N 1
ATOM 441 C CA . VAL A 1 57 ? 4.332 -23.172 -31.484 1 96.06 57 VAL A CA 1
ATOM 442 C C . VAL A 1 57 ? 3.977 -21.844 -30.812 1 96.06 57 VAL A C 1
ATOM 444 O O . VAL A 1 57 ? 4.73 -21.344 -29.969 1 96.06 57 VAL A O 1
ATOM 447 N N . LEU A 1 58 ? 2.85 -21.25 -31.141 1 95.94 58 LEU A N 1
ATOM 448 C CA . LEU A 1 58 ? 2.398 -19.984 -30.562 1 95.94 58 LEU A CA 1
ATOM 449 C C . LEU A 1 58 ? 3.512 -18.953 -30.609 1 95.94 58 LEU A C 1
ATOM 451 O O . LEU A 1 58 ? 3.836 -18.344 -29.578 1 95.94 58 LEU A O 1
ATOM 455 N N . LYS A 1 59 ? 4.074 -18.734 -31.75 1 94.56 59 LYS A N 1
ATOM 456 C CA . LYS A 1 59 ? 5.297 -17.953 -31.953 1 94.56 59 LYS A CA 1
ATOM 457 C C . LYS A 1 59 ? 5.133 -16.516 -31.469 1 94.56 59 LYS A C 1
ATOM 459 O O . LYS A 1 59 ? 6.07 -15.938 -30.922 1 94.56 59 LYS A O 1
ATOM 464 N N . ASP A 1 60 ? 3.969 -15.992 -31.625 1 94.31 60 ASP A N 1
ATOM 465 C CA . ASP A 1 60 ? 3.742 -14.602 -31.234 1 94.31 60 ASP A CA 1
ATOM 466 C C . ASP A 1 60 ? 3.729 -14.445 -29.719 1 94.31 60 ASP A C 1
ATOM 468 O O . ASP A 1 60 ? 4.223 -13.453 -29.188 1 94.31 60 ASP A O 1
ATOM 472 N N . GLN A 1 61 ? 3.268 -15.344 -28.969 1 92.81 61 GLN A N 1
ATOM 473 C CA . GLN A 1 61 ? 3.156 -15.281 -27.516 1 92.81 61 GLN A CA 1
ATOM 474 C C . GLN A 1 61 ? 4.41 -15.836 -26.844 1 92.81 61 GLN A C 1
ATOM 476 O O . GLN A 1 61 ? 4.809 -15.352 -25.781 1 92.81 61 GLN A O 1
ATOM 481 N N . PHE A 1 62 ? 4.906 -16.922 -27.5 1 96.69 62 PHE A N 1
ATOM 482 C CA . PHE A 1 62 ? 6.082 -17.609 -26.969 1 96.69 62 PHE A CA 1
ATOM 483 C C . PHE A 1 62 ? 7.094 -17.891 -28.062 1 96.69 62 PHE A C 1
ATOM 485 O O . PHE A 1 62 ? 7.152 -19 -28.594 1 96.69 62 PHE A O 1
ATOM 492 N N . PRO A 1 63 ? 7.953 -16.953 -28.281 1 96.44 63 PRO A N 1
ATOM 493 C CA . PRO A 1 63 ? 8.898 -17.125 -29.391 1 96.44 63 PRO A CA 1
ATOM 494 C C . PRO A 1 63 ? 9.859 -18.281 -29.172 1 96.44 63 PRO A C 1
ATOM 496 O O . PRO A 1 63 ? 10.477 -18.766 -30.125 1 96.44 63 PRO A O 1
ATOM 499 N N . THR A 1 64 ? 9.961 -18.766 -27.938 1 98 64 THR A N 1
ATOM 500 C CA . THR A 1 64 ? 10.938 -19.812 -27.672 1 98 64 THR A CA 1
ATOM 501 C C . THR A 1 64 ? 10.25 -21.172 -27.484 1 98 64 THR A C 1
ATOM 503 O O . THR A 1 64 ? 10.891 -22.156 -27.125 1 98 64 THR A O 1
ATOM 506 N N . ALA A 1 65 ? 8.914 -21.266 -27.672 1 98.5 65 ALA A N 1
ATOM 507 C CA . ALA A 1 65 ? 8.195 -22.547 -27.672 1 98.5 65 ALA A CA 1
ATOM 508 C C . ALA A 1 65 ? 8.312 -23.25 -29.016 1 98.5 65 ALA A C 1
ATOM 510 O O . ALA A 1 65 ? 8.344 -22.594 -30.062 1 98.5 65 ALA A O 1
ATOM 511 N N . PHE A 1 66 ? 8.414 -24.609 -29.016 1 98.69 66 PHE A N 1
ATOM 512 C CA . PHE A 1 66 ? 8.516 -25.328 -30.281 1 98.69 66 PHE A CA 1
ATOM 513 C C . PHE A 1 66 ? 7.988 -26.75 -30.125 1 98.69 66 PHE A C 1
ATOM 515 O O . PHE A 1 66 ? 7.75 -27.219 -29.016 1 98.69 66 PHE A O 1
ATOM 522 N N . LYS A 1 67 ? 7.652 -27.328 -31.172 1 98.75 67 LYS A N 1
ATOM 523 C CA . LYS A 1 67 ? 7.316 -28.734 -31.312 1 98.75 67 LYS A CA 1
ATOM 524 C C . LYS A 1 67 ? 8.25 -29.422 -32.281 1 98.75 67 LYS A C 1
ATOM 526 O O . LYS A 1 67 ? 8.43 -28.969 -33.406 1 98.75 67 LYS A O 1
ATOM 531 N N . ALA A 1 68 ? 8.93 -30.469 -31.891 1 98.81 68 ALA A N 1
ATOM 532 C CA . ALA A 1 68 ? 9.766 -31.312 -32.75 1 98.81 68 ALA A CA 1
ATOM 533 C C . ALA A 1 68 ? 9.188 -32.719 -32.875 1 98.81 68 ALA A C 1
ATOM 535 O O . ALA A 1 68 ? 8.859 -33.344 -31.875 1 98.81 68 ALA A O 1
ATOM 536 N N . SER A 1 69 ? 9.047 -33.188 -34.062 1 98.56 69 SER A N 1
ATOM 537 C CA . SER A 1 69 ? 8.406 -34.5 -34.281 1 98.56 69 SER A CA 1
ATOM 538 C C . SER A 1 69 ? 9.297 -35.438 -35.094 1 98.56 69 SER A C 1
ATOM 540 O O . SER A 1 69 ? 10.078 -35 -35.938 1 98.56 69 SER A O 1
ATOM 542 N N . TYR A 1 70 ? 9.188 -36.719 -34.75 1 98.56 70 TYR A N 1
ATOM 543 C CA . TYR A 1 70 ? 9.93 -37.75 -35.438 1 98.56 70 TYR A CA 1
ATOM 544 C C . TYR A 1 70 ? 9.188 -39.094 -35.375 1 98.56 70 TYR A C 1
ATOM 546 O O . TYR A 1 70 ? 8.664 -39.469 -34.344 1 98.56 70 TYR A O 1
ATOM 554 N N . GLY A 1 71 ? 9.125 -39.781 -36.5 1 97.5 71 GLY A N 1
ATOM 555 C CA . GLY A 1 71 ? 8.445 -41.062 -36.594 1 97.5 71 GLY A CA 1
ATOM 556 C C . GLY A 1 71 ? 7.176 -41.031 -37.406 1 97.5 71 GLY A C 1
ATOM 557 O O . GLY A 1 71 ? 6.766 -39.938 -37.875 1 97.5 71 GLY A O 1
ATOM 558 N N . ASN A 1 72 ? 6.598 -42.188 -37.656 1 95.44 72 ASN A N 1
ATOM 559 C CA . ASN A 1 72 ? 5.43 -42.25 -38.531 1 95.44 72 ASN A CA 1
ATOM 560 C C . ASN A 1 72 ? 4.367 -43.188 -37.969 1 95.44 72 ASN A C 1
ATOM 562 O O . ASN A 1 72 ? 3.461 -43.625 -38.688 1 95.44 72 ASN A O 1
ATOM 566 N N . GLY A 1 73 ? 4.469 -43.562 -36.75 1 96.5 73 GLY A N 1
ATOM 567 C CA . GLY A 1 73 ? 3.479 -44.438 -36.125 1 96.5 73 GLY A CA 1
ATOM 568 C C . GLY A 1 73 ? 2.232 -43.688 -35.688 1 96.5 73 GLY A C 1
ATOM 569 O O . GLY A 1 73 ? 2.217 -42.469 -35.625 1 96.5 73 GLY A O 1
ATOM 570 N N . ASP A 1 74 ? 1.198 -44.438 -35.312 1 95.69 74 ASP A N 1
ATOM 571 C CA . ASP A 1 74 ? -0.103 -43.875 -34.969 1 95.69 74 ASP A CA 1
ATOM 572 C C . ASP A 1 74 ? -0.198 -43.562 -33.5 1 95.69 74 ASP A C 1
ATOM 574 O O . ASP A 1 74 ? -1.098 -42.844 -33.062 1 95.69 74 ASP A O 1
ATOM 578 N N . ILE A 1 75 ? 0.728 -44.125 -32.75 1 98 75 ILE A N 1
ATOM 579 C CA . ILE A 1 75 ? 0.803 -43.812 -31.344 1 98 75 ILE A CA 1
ATOM 580 C C . ILE A 1 75 ? 1.651 -42.562 -31.156 1 98 75 ILE A C 1
ATOM 582 O O . ILE A 1 75 ? 2.854 -42.562 -31.422 1 98 75 ILE A O 1
ATOM 586 N N . ASN A 1 76 ? 1.061 -41.438 -30.703 1 98.62 76 ASN A N 1
ATOM 587 C CA . ASN A 1 76 ? 1.745 -40.156 -30.531 1 98.62 76 ASN A CA 1
ATOM 588 C C . ASN A 1 76 ? 2.186 -39.938 -29.078 1 98.62 76 ASN A C 1
ATOM 590 O O . ASN A 1 76 ? 1.349 -39.812 -28.188 1 98.62 76 ASN A O 1
ATOM 594 N N . ILE A 1 77 ? 3.463 -39.938 -28.891 1 98.81 77 ILE A N 1
ATOM 595 C CA . ILE A 1 77 ? 4.023 -39.75 -27.562 1 98.81 77 ILE A CA 1
ATOM 596 C C . ILE A 1 77 ? 4.625 -38.344 -27.422 1 98.81 77 ILE A C 1
ATOM 598 O O . ILE A 1 77 ? 5.465 -37.969 -28.234 1 98.81 77 ILE A O 1
ATOM 602 N N . GLY A 1 78 ? 4.188 -37.594 -26.438 1 98.88 78 GLY A N 1
ATOM 603 C CA . GLY A 1 78 ? 4.73 -36.281 -26.188 1 98.88 78 GLY A CA 1
ATOM 604 C C . GLY A 1 78 ? 5.668 -36.25 -25 1 98.88 78 GLY A C 1
ATOM 605 O O . GLY A 1 78 ? 5.375 -36.812 -23.953 1 98.88 78 GLY A O 1
ATOM 606 N N . PHE A 1 79 ? 6.801 -35.594 -25.172 1 98.94 79 PHE A N 1
ATOM 607 C CA . PHE A 1 79 ? 7.719 -35.25 -24.078 1 98.94 79 PHE A CA 1
ATOM 608 C C . PHE A 1 79 ? 7.77 -33.75 -23.875 1 98.94 79 PHE A C 1
ATOM 610 O O . PHE A 1 79 ? 7.789 -33 -24.844 1 98.94 79 PHE A O 1
ATOM 617 N N . LEU A 1 80 ? 7.727 -33.312 -22.609 1 98.94 80 LEU A N 1
ATOM 618 C CA . LEU A 1 80 ? 7.676 -31.875 -22.297 1 98.94 80 LEU A CA 1
ATOM 619 C C . LEU A 1 80 ? 9.016 -31.391 -21.75 1 98.94 80 LEU A C 1
ATOM 621 O O . LEU A 1 80 ? 9.5 -31.906 -20.734 1 98.94 80 LEU A O 1
ATOM 625 N N . ALA A 1 81 ? 9.602 -30.422 -22.391 1 98.81 81 ALA A N 1
ATOM 626 C CA . ALA A 1 81 ? 10.875 -29.859 -21.969 1 98.81 81 ALA A CA 1
ATOM 627 C C . ALA A 1 81 ? 10.695 -28.438 -21.422 1 98.81 81 ALA A C 1
ATOM 629 O O . ALA A 1 81 ? 10.328 -27.531 -22.172 1 98.81 81 ALA A O 1
ATOM 630 N N . GLU A 1 82 ? 10.898 -28.25 -20.188 1 98.56 82 GLU A N 1
ATOM 631 C CA . GLU A 1 82 ? 10.984 -26.938 -19.562 1 98.56 82 GLU A CA 1
ATOM 632 C C . GLU A 1 82 ? 12.43 -26.469 -19.453 1 98.56 82 GLU A C 1
ATOM 634 O O . GLU A 1 82 ? 13.336 -27.281 -19.25 1 98.56 82 GLU A O 1
ATOM 639 N N . TYR A 1 83 ? 12.625 -25.141 -19.594 1 98.44 83 TYR A N 1
ATOM 640 C CA . TYR A 1 83 ? 14.039 -24.766 -19.594 1 98.44 83 TYR A CA 1
ATOM 641 C C . TYR A 1 83 ? 14.227 -23.359 -19.031 1 98.44 83 TYR A C 1
ATOM 643 O O . TYR A 1 83 ? 15.32 -22.797 -19.125 1 98.44 83 TYR A O 1
ATOM 651 N N . ASP A 1 84 ? 13.172 -22.719 -18.391 1 97.94 84 ASP A N 1
ATOM 652 C CA . ASP A 1 84 ? 13.344 -21.406 -17.766 1 97.94 84 ASP A CA 1
ATOM 653 C C . ASP A 1 84 ? 14.031 -21.531 -16.406 1 97.94 84 ASP A C 1
ATOM 655 O O . ASP A 1 84 ? 13.898 -22.562 -15.734 1 97.94 84 ASP A O 1
ATOM 659 N N . ALA A 1 85 ? 14.805 -20.469 -16.047 1 97.94 85 ALA A N 1
ATOM 660 C CA . ALA A 1 85 ? 15.5 -20.391 -14.766 1 97.94 85 ALA A CA 1
ATOM 661 C C . ALA A 1 85 ? 14.781 -19.453 -13.805 1 97.94 85 ALA A C 1
ATOM 663 O O . ALA A 1 85 ? 13.797 -18.797 -14.18 1 97.94 85 ALA A O 1
ATOM 664 N N . LEU A 1 86 ? 15.203 -19.5 -12.578 1 95.94 86 LEU A N 1
ATOM 665 C CA . LEU A 1 86 ? 14.703 -18.594 -11.547 1 95.94 86 LEU A CA 1
ATOM 666 C C . LEU A 1 86 ? 15.633 -17.391 -11.383 1 95.94 86 LEU A C 1
ATOM 668 O O . LEU A 1 86 ? 16.844 -17.5 -11.609 1 95.94 86 LEU A O 1
ATOM 672 N N . PRO A 1 87 ? 15.055 -16.234 -10.984 1 93.31 87 PRO A N 1
ATOM 673 C CA . PRO A 1 87 ? 15.914 -15.07 -10.719 1 93.31 87 PRO A CA 1
ATOM 674 C C . PRO A 1 87 ? 16.938 -15.344 -9.617 1 93.31 87 PRO A C 1
ATOM 676 O O . PRO A 1 87 ? 16.594 -15.867 -8.562 1 93.31 87 PRO A O 1
ATOM 679 N N . GLU A 1 88 ? 18.172 -15.031 -9.789 1 92.94 88 GLU A N 1
ATOM 680 C CA . GLU A 1 88 ? 19.266 -14.984 -8.812 1 92.94 88 GLU A CA 1
ATOM 681 C C . GLU A 1 88 ? 19.844 -16.375 -8.562 1 92.94 88 GLU A C 1
ATOM 683 O O . GLU A 1 88 ? 21.031 -16.516 -8.273 1 92.94 88 GLU A O 1
ATOM 688 N N . ILE A 1 89 ? 18.984 -17.438 -8.773 1 95.25 89 ILE A N 1
ATOM 689 C CA . ILE A 1 89 ? 19.5 -18.719 -8.297 1 95.25 89 ILE A CA 1
ATOM 690 C C . ILE A 1 89 ? 19.641 -19.672 -9.477 1 95.25 89 ILE A C 1
ATOM 692 O O . ILE A 1 89 ? 19.922 -20.859 -9.281 1 95.25 89 ILE A O 1
ATOM 696 N N . GLY A 1 90 ? 19.344 -19.203 -10.719 1 97.31 90 GLY A N 1
ATOM 697 C CA . GLY A 1 90 ? 19.5 -20.062 -11.883 1 97.31 90 GLY A CA 1
ATOM 698 C C . GLY A 1 90 ? 18.484 -21.172 -11.945 1 97.31 90 GLY A C 1
ATOM 699 O O . GLY A 1 90 ? 17.281 -20.938 -11.82 1 97.31 90 GLY A O 1
ATOM 700 N N . HIS A 1 91 ? 19 -22.391 -12.07 1 98 91 HIS A N 1
ATOM 701 C CA . HIS A 1 91 ? 18.094 -23.516 -12.234 1 98 91 HIS A CA 1
ATOM 702 C C . HIS A 1 91 ? 17.781 -24.188 -10.898 1 98 91 HIS A C 1
ATOM 704 O O . HIS A 1 91 ? 17.922 -25.391 -10.766 1 98 91 HIS A O 1
ATOM 710 N N . GLY A 1 92 ? 17.25 -23.359 -10.062 1 96.94 92 GLY A N 1
ATOM 711 C CA . GLY A 1 92 ? 16.859 -23.812 -8.734 1 96.94 92 GLY A CA 1
ATOM 712 C C . GLY A 1 92 ? 15.641 -24.703 -8.742 1 96.94 92 GLY A C 1
ATOM 713 O O . GLY A 1 92 ? 15.242 -25.234 -7.699 1 96.94 92 GLY A O 1
ATOM 714 N N . CYS A 1 93 ? 15.055 -24.953 -9.898 1 96.44 93 CYS A N 1
ATOM 715 C CA . CYS A 1 93 ? 13.945 -25.875 -10.055 1 96.44 93 CYS A CA 1
ATOM 716 C C . CYS A 1 93 ? 14.32 -27.016 -11 1 96.44 93 CYS A C 1
ATOM 718 O O . CYS A 1 93 ? 13.461 -27.812 -11.383 1 96.44 93 CYS A O 1
ATOM 720 N N . GLY A 1 94 ? 15.484 -27.062 -11.5 1 98.31 94 GLY A N 1
ATOM 721 C CA . GLY A 1 94 ? 16.047 -28.203 -12.227 1 98.31 94 GLY A CA 1
ATOM 722 C C . GLY A 1 94 ? 15.539 -28.297 -13.656 1 98.31 94 GLY A C 1
ATOM 723 O O . GLY A 1 94 ? 15.461 -29.391 -14.219 1 98.31 94 GLY A O 1
ATOM 724 N N . HIS A 1 95 ? 15.195 -27.125 -14.281 1 98.75 95 HIS A N 1
ATOM 725 C CA . HIS A 1 95 ? 14.656 -27.188 -15.641 1 98.75 95 HIS A CA 1
ATOM 726 C C . HIS A 1 95 ? 15.719 -27.609 -16.641 1 98.75 95 HIS A C 1
ATOM 728 O O . HIS A 1 95 ? 15.398 -28.141 -17.703 1 98.75 95 HIS A O 1
ATOM 734 N N . ASN A 1 96 ? 17.016 -27.469 -16.281 1 98.88 96 ASN A N 1
ATOM 735 C CA . ASN A 1 96 ? 18.078 -28.016 -17.125 1 98.88 96 ASN A CA 1
ATOM 736 C C . ASN A 1 96 ? 17.984 -29.531 -17.234 1 98.88 96 ASN A C 1
ATOM 738 O O . ASN A 1 96 ? 18.141 -30.094 -18.328 1 98.88 96 ASN A O 1
ATOM 742 N N . LEU A 1 97 ? 17.641 -30.156 -16.156 1 98.94 97 LEU A N 1
ATOM 743 C CA . LEU A 1 97 ? 17.5 -31.609 -16.172 1 98.94 97 LEU A CA 1
ATOM 744 C C . LEU A 1 97 ? 16.203 -32.031 -16.844 1 98.94 97 LEU A C 1
ATOM 746 O O . LEU A 1 97 ? 16.156 -33.062 -17.531 1 98.94 97 LEU A O 1
ATOM 750 N N . ILE A 1 98 ? 15.117 -31.25 -16.656 1 98.94 98 ILE A N 1
ATOM 751 C CA . ILE A 1 98 ? 13.844 -31.578 -17.297 1 98.94 98 ILE A CA 1
ATOM 752 C C . ILE A 1 98 ? 14.016 -31.562 -18.828 1 98.94 98 ILE A C 1
ATOM 754 O O . ILE A 1 98 ? 13.609 -32.5 -19.516 1 98.94 98 ILE A O 1
ATOM 758 N N . ALA A 1 99 ? 14.648 -30.516 -19.297 1 98.94 99 ALA A N 1
ATOM 759 C CA . ALA A 1 99 ? 14.906 -30.391 -20.719 1 98.94 99 ALA A CA 1
ATOM 760 C C . ALA A 1 99 ? 15.781 -31.547 -21.219 1 98.94 99 ALA A C 1
ATOM 762 O O . ALA A 1 99 ? 15.516 -32.125 -22.281 1 98.94 99 ALA A O 1
ATOM 763 N N . ALA A 1 100 ? 16.766 -31.875 -20.484 1 98.94 100 ALA A N 1
ATOM 764 C CA . ALA A 1 100 ? 17.703 -32.938 -20.859 1 98.94 100 ALA A CA 1
ATOM 765 C C . ALA A 1 100 ? 16.984 -34.281 -20.922 1 98.94 100 ALA A C 1
ATOM 767 O O . ALA A 1 100 ? 17.141 -35.031 -21.891 1 98.94 100 ALA A O 1
ATOM 768 N N . MET A 1 101 ? 16.234 -34.531 -19.906 1 98.94 101 MET A N 1
ATOM 769 C CA . MET A 1 101 ? 15.547 -35.812 -19.828 1 98.94 101 MET A CA 1
ATOM 770 C C . MET A 1 101 ? 14.531 -35.969 -20.953 1 98.94 101 MET A C 1
ATOM 772 O O . MET A 1 101 ? 14.523 -36.969 -21.656 1 98.94 101 MET A O 1
ATOM 776 N N . SER A 1 102 ? 13.711 -35 -21.125 1 98.94 102 SER A N 1
ATOM 777 C CA . SER A 1 102 ? 12.656 -35.031 -22.125 1 98.94 102 SER A CA 1
ATOM 778 C C . SER A 1 102 ? 13.242 -35.125 -23.531 1 98.94 102 SER A C 1
ATOM 780 O O . SER A 1 102 ? 12.781 -35.938 -24.359 1 98.94 102 SER A O 1
ATOM 782 N N . THR A 1 103 ? 14.266 -34.344 -23.781 1 98.94 103 THR A N 1
ATOM 783 C CA . THR A 1 103 ? 14.867 -34.312 -25.109 1 98.94 103 THR A CA 1
ATOM 784 C C . THR A 1 103 ? 15.547 -35.656 -25.422 1 98.94 103 THR A C 1
ATOM 786 O O . THR A 1 103 ? 15.367 -36.219 -26.5 1 98.94 103 THR A O 1
ATOM 789 N N . THR A 1 104 ? 16.297 -36.156 -24.484 1 98.94 104 THR A N 1
ATOM 790 C CA . THR A 1 104 ? 17 -37.406 -24.688 1 98.94 104 THR A CA 1
ATOM 791 C C . THR A 1 104 ? 16 -38.562 -24.875 1 98.94 104 THR A C 1
ATOM 793 O O . THR A 1 104 ? 16.188 -39.438 -25.734 1 98.94 104 THR A O 1
ATOM 796 N N . ALA A 1 105 ? 14.953 -38.562 -24.078 1 98.94 105 ALA A N 1
ATOM 797 C CA . ALA A 1 105 ? 13.93 -39.594 -24.219 1 98.94 105 ALA A CA 1
ATOM 798 C C . ALA A 1 105 ? 13.289 -39.562 -25.609 1 98.94 105 ALA A C 1
ATOM 800 O O . ALA A 1 105 ? 13.047 -40.594 -26.219 1 98.94 105 ALA A O 1
ATOM 801 N N . ALA A 1 106 ? 13.023 -38.375 -26.094 1 98.88 106 ALA A N 1
ATOM 802 C CA . ALA A 1 106 ? 12.438 -38.188 -27.422 1 98.88 106 ALA A CA 1
ATOM 803 C C . ALA A 1 106 ? 13.352 -38.75 -28.5 1 98.88 106 ALA A C 1
ATOM 805 O O . ALA A 1 106 ? 12.898 -39.469 -29.391 1 98.88 106 ALA A O 1
ATOM 806 N N . ILE A 1 107 ? 14.625 -38.469 -28.406 1 98.81 107 ILE A N 1
ATOM 807 C CA . ILE A 1 107 ? 15.602 -38.938 -29.375 1 98.81 107 ILE A CA 1
ATOM 808 C C . ILE A 1 107 ? 15.672 -40.469 -29.344 1 98.81 107 ILE A C 1
ATOM 810 O O . ILE A 1 107 ? 15.586 -41.125 -30.391 1 98.81 107 ILE A O 1
ATOM 814 N N . VAL A 1 108 ? 15.75 -41.031 -28.156 1 98.81 108 VAL A N 1
ATOM 815 C CA . VAL A 1 108 ? 15.922 -42.469 -27.969 1 98.81 108 VAL A CA 1
ATOM 816 C C . VAL A 1 108 ? 14.695 -43.188 -28.484 1 98.81 108 VAL A C 1
ATOM 818 O O . VAL A 1 108 ? 14.812 -44.125 -29.297 1 98.81 108 VAL A O 1
ATOM 821 N N . CYS A 1 109 ? 13.523 -42.781 -28.078 1 98.62 109 CYS A N 1
ATOM 822 C CA . CYS A 1 109 ? 12.289 -43.438 -28.484 1 98.62 109 CYS A CA 1
ATOM 823 C C . CYS A 1 109 ? 12.047 -43.25 -29.984 1 98.62 109 CYS A C 1
ATOM 825 O O . CYS A 1 109 ? 11.594 -44.188 -30.656 1 98.62 109 CYS A O 1
ATOM 827 N N . GLY A 1 110 ? 12.289 -42.094 -30.453 1 96.81 110 GLY A N 1
ATOM 828 C CA . GLY A 1 110 ? 12.117 -41.812 -31.875 1 96.81 110 GLY A CA 1
ATOM 829 C C . GLY A 1 110 ? 12.953 -42.75 -32.75 1 96.81 110 GLY A C 1
ATOM 830 O O . GLY A 1 110 ? 12.461 -43.281 -33.75 1 96.81 110 GLY A O 1
ATOM 831 N N . LYS A 1 111 ? 14.148 -42.906 -32.344 1 92.75 111 LYS A N 1
ATOM 832 C CA . LYS A 1 111 ? 15.07 -43.719 -33.125 1 92.75 111 LYS A CA 1
ATOM 833 C C . LYS A 1 111 ? 14.719 -45.219 -33.031 1 92.75 111 LYS A C 1
ATOM 835 O O . LYS A 1 111 ? 14.75 -45.938 -34.031 1 92.75 111 LYS A O 1
ATOM 840 N N . ALA A 1 112 ? 14.281 -45.625 -31.922 1 96.5 112 ALA A N 1
ATOM 841 C CA . ALA A 1 112 ? 14.086 -47.062 -31.672 1 96.5 112 ALA A CA 1
ATOM 842 C C . ALA A 1 112 ? 12.711 -47.5 -32.156 1 96.5 112 ALA A C 1
ATOM 844 O O . ALA A 1 112 ? 12.531 -48.688 -32.531 1 96.5 112 ALA A O 1
ATOM 845 N N . LEU A 1 113 ? 11.773 -46.562 -32.219 1 97.19 113 LEU A N 1
ATOM 846 C CA . LEU A 1 113 ? 10.398 -47 -32.406 1 97.19 113 LEU A CA 1
ATOM 847 C C . LEU A 1 113 ? 9.742 -46.188 -33.531 1 97.19 113 LEU A C 1
ATOM 849 O O . LEU A 1 113 ? 8.523 -46 -33.531 1 97.19 113 LEU A O 1
ATOM 853 N N . ARG A 1 114 ? 10.5 -45.75 -34.5 1 94.44 114 ARG A N 1
ATOM 854 C CA . ARG A 1 114 ? 10.078 -44.812 -35.5 1 94.44 114 ARG A CA 1
ATOM 855 C C . ARG A 1 114 ? 8.875 -45.312 -36.312 1 94.44 114 ARG A C 1
ATOM 857 O O . ARG A 1 114 ? 8.055 -44.531 -36.781 1 94.44 114 ARG A O 1
ATOM 864 N N . ASP A 1 115 ? 8.734 -46.656 -36.406 1 95.56 115 ASP A N 1
ATOM 865 C CA . ASP A 1 115 ? 7.656 -47.219 -37.219 1 95.56 115 ASP A CA 1
ATOM 866 C C . ASP A 1 115 ? 6.414 -47.5 -36.375 1 95.56 115 ASP A C 1
ATOM 868 O O . ASP A 1 115 ? 5.332 -47.75 -36.906 1 95.56 115 ASP A O 1
ATOM 872 N N . LYS A 1 116 ? 6.508 -47.375 -35.094 1 96.12 116 LYS A N 1
ATOM 873 C CA . LYS A 1 116 ? 5.41 -47.719 -34.188 1 96.12 116 LYS A CA 1
ATOM 874 C C . LYS A 1 116 ? 4.82 -46.438 -33.531 1 96.12 116 LYS A C 1
ATOM 876 O O . LYS A 1 116 ? 3.631 -46.406 -33.219 1 96.12 116 LYS A O 1
ATOM 881 N N . ILE A 1 117 ? 5.719 -45.5 -33.406 1 98.12 117 ILE A N 1
ATOM 882 C CA . ILE A 1 117 ? 5.258 -44.312 -32.719 1 98.12 117 ILE A CA 1
ATOM 883 C C . ILE A 1 117 ? 5.688 -43.062 -33.5 1 98.12 117 ILE A C 1
ATOM 885 O O . ILE A 1 117 ? 6.543 -43.125 -34.375 1 98.12 117 ILE A O 1
ATOM 889 N N . THR A 1 118 ? 5.02 -41.969 -33.25 1 98.44 118 THR A N 1
ATOM 890 C CA . THR A 1 118 ? 5.496 -40.625 -33.531 1 98.44 118 THR A CA 1
ATOM 891 C C . THR A 1 118 ? 5.801 -39.875 -32.219 1 98.44 118 THR A C 1
ATOM 893 O O . THR A 1 118 ? 4.926 -39.75 -31.359 1 98.44 118 THR A O 1
ATOM 896 N N . VAL A 1 119 ? 7.047 -39.531 -32.094 1 98.62 119 VAL A N 1
ATOM 897 C CA . VAL A 1 119 ? 7.441 -38.812 -30.891 1 98.62 119 VAL A CA 1
ATOM 898 C C . VAL A 1 119 ? 7.352 -37.312 -31.141 1 98.62 119 VAL A C 1
ATOM 900 O O . VAL A 1 119 ? 7.641 -36.844 -32.25 1 98.62 119 VAL A O 1
ATOM 903 N N . HIS A 1 120 ? 6.863 -36.625 -30.156 1 98.75 120 HIS A N 1
ATOM 904 C CA . HIS A 1 120 ? 6.824 -35.156 -30.125 1 98.75 120 HIS A CA 1
ATOM 905 C C . HIS A 1 120 ? 7.543 -34.594 -28.906 1 98.75 120 HIS A C 1
ATOM 907 O O . HIS A 1 120 ? 7.227 -34.969 -27.781 1 98.75 120 HIS A O 1
ATOM 913 N N . LEU A 1 121 ? 8.555 -33.781 -29.141 1 98.88 121 LEU A N 1
ATOM 914 C CA . LEU A 1 121 ? 9.141 -32.969 -28.078 1 98.88 121 LEU A CA 1
ATOM 915 C C . LEU A 1 121 ? 8.609 -31.562 -28.094 1 98.88 121 LEU A C 1
ATOM 917 O O . LEU A 1 121 ? 8.664 -30.891 -29.125 1 98.88 121 LEU A O 1
ATOM 921 N N . PHE A 1 122 ? 8.086 -31.141 -26.984 1 98.88 122 PHE A N 1
ATOM 922 C CA . PHE A 1 122 ? 7.602 -29.781 -26.875 1 98.88 122 PHE A CA 1
ATOM 923 C C . PHE A 1 122 ? 8.547 -28.938 -26.016 1 98.88 122 PHE A C 1
ATOM 925 O O . PHE A 1 122 ? 8.812 -29.281 -24.859 1 98.88 122 PHE A O 1
ATOM 932 N N . GLY A 1 123 ? 9.141 -27.875 -26.656 1 98.75 123 GLY A N 1
ATOM 933 C CA . GLY A 1 123 ? 9.766 -26.844 -25.844 1 98.75 123 GLY A CA 1
ATOM 934 C C . GLY A 1 123 ? 8.766 -25.969 -25.141 1 98.75 123 GLY A C 1
ATOM 935 O O . GLY A 1 123 ? 7.949 -25.297 -25.781 1 98.75 123 GLY A O 1
ATOM 936 N N . CYS A 1 124 ? 8.828 -25.922 -23.812 1 98.69 124 CYS A N 1
ATOM 937 C CA . CYS A 1 124 ? 7.82 -25.266 -22.984 1 98.69 124 CYS A CA 1
ATOM 938 C C . CYS A 1 124 ? 8.438 -24.172 -22.141 1 98.69 124 CYS A C 1
ATOM 940 O O . CYS A 1 124 ? 8.844 -24.406 -21 1 98.69 124 CYS A O 1
ATOM 942 N N . PRO A 1 125 ? 8.414 -22.906 -22.578 1 98 125 PRO A N 1
ATOM 943 C CA . PRO A 1 125 ? 9.008 -21.797 -21.812 1 98 125 PRO A CA 1
ATOM 944 C C . PRO A 1 125 ? 8.117 -21.328 -20.672 1 98 125 PRO A C 1
ATOM 946 O O . PRO A 1 125 ? 6.922 -21.625 -20.641 1 98 125 PRO A O 1
ATOM 949 N N . ALA A 1 126 ? 8.656 -20.719 -19.75 1 96.88 126 ALA A N 1
ATOM 950 C CA . ALA A 1 126 ? 8.023 -19.812 -18.781 1 96.88 126 ALA A CA 1
ATOM 951 C C . ALA A 1 126 ? 7.121 -20.578 -17.828 1 96.88 126 ALA A C 1
ATOM 953 O O . ALA A 1 126 ? 6.023 -20.125 -17.5 1 96.88 126 ALA A O 1
ATOM 954 N N . GLU A 1 127 ? 7.535 -21.719 -17.375 1 95.31 127 GLU A N 1
ATOM 955 C CA . GLU A 1 127 ? 6.773 -22.438 -16.359 1 95.31 127 GLU A CA 1
ATOM 956 C C . GLU A 1 127 ? 6.723 -21.672 -15.055 1 95.31 127 GLU A C 1
ATOM 958 O O . GLU A 1 127 ? 5.691 -21.656 -14.375 1 95.31 127 GLU A O 1
ATOM 963 N N . GLU A 1 128 ? 7.691 -20.953 -14.695 1 91 128 GLU A N 1
ATOM 964 C CA . GLU A 1 128 ? 7.82 -20.281 -13.406 1 91 128 GLU A CA 1
ATOM 965 C C . GLU A 1 128 ? 7.023 -18.984 -13.375 1 91 128 GLU A C 1
ATOM 967 O O . GLU A 1 128 ? 6.902 -18.344 -12.328 1 91 128 GLU A O 1
ATOM 972 N N . THR A 1 129 ? 6.551 -18.578 -14.547 1 90.12 129 THR A N 1
ATOM 973 C CA . THR A 1 129 ? 5.863 -17.297 -14.641 1 90.12 129 THR A CA 1
ATOM 974 C C . THR A 1 129 ? 4.473 -17.469 -15.25 1 90.12 129 THR A C 1
ATOM 976 O O . THR A 1 129 ? 3.533 -17.875 -14.562 1 90.12 129 THR A O 1
ATOM 979 N N . ILE A 1 130 ? 4.324 -17.438 -16.562 1 91.25 130 ILE A N 1
ATOM 980 C CA . ILE A 1 130 ? 2.98 -17.375 -17.141 1 91.25 130 ILE A CA 1
ATOM 981 C C . ILE A 1 130 ? 2.561 -18.766 -17.609 1 91.25 130 ILE A C 1
ATOM 983 O O . ILE A 1 130 ? 1.396 -18.984 -17.953 1 91.25 130 ILE A O 1
ATOM 987 N N . GLY A 1 131 ? 3.43 -19.734 -17.531 1 95.44 131 GLY A N 1
ATOM 988 C CA . GLY A 1 131 ? 3.053 -21.109 -17.859 1 95.44 131 GLY A CA 1
ATOM 989 C C . GLY A 1 131 ? 2.633 -21.266 -19.312 1 95.44 131 GLY A C 1
ATOM 990 O O . GLY A 1 131 ? 1.44 -21.344 -19.609 1 95.44 131 GLY A O 1
ATOM 991 N N . SER A 1 132 ? 3.559 -21.516 -20.203 1 97.44 132 SER A N 1
ATOM 992 C CA . SER A 1 132 ? 3.275 -21.625 -21.641 1 97.44 132 SER A CA 1
ATOM 993 C C . SER A 1 132 ? 2.332 -22.781 -21.938 1 97.44 132 SER A C 1
ATOM 995 O O . SER A 1 132 ? 1.536 -22.719 -22.875 1 97.44 132 SER A O 1
ATOM 997 N N . LYS A 1 133 ? 2.389 -23.781 -21.125 1 98.31 133 LYS A N 1
ATOM 998 C CA . LYS A 1 133 ? 1.614 -24.984 -21.406 1 98.31 133 LYS A CA 1
ATOM 999 C C . LYS A 1 133 ? 0.121 -24.734 -21.219 1 98.31 133 LYS A C 1
ATOM 1001 O O . LYS A 1 133 ? -0.709 -25.5 -21.703 1 98.31 133 LYS A O 1
ATOM 1006 N N . VAL A 1 134 ? -0.249 -23.688 -20.469 1 97.94 134 VAL A N 1
ATOM 1007 C CA . VAL A 1 134 ? -1.653 -23.312 -20.375 1 97.94 134 VAL A CA 1
ATOM 1008 C C . VAL A 1 134 ? -2.182 -22.906 -21.75 1 97.94 134 VAL A C 1
ATOM 1010 O O . VAL A 1 134 ? -3.135 -23.516 -22.25 1 97.94 134 VAL A O 1
ATOM 1013 N N . MET A 1 135 ? -1.489 -22 -22.422 1 97.19 135 MET A N 1
ATOM 1014 C CA . MET A 1 135 ? -1.935 -21.484 -23.719 1 97.19 135 MET A CA 1
ATOM 1015 C C . MET A 1 135 ? -1.751 -22.531 -24.812 1 97.19 135 MET A C 1
ATOM 1017 O O . MET A 1 135 ? -2.555 -22.609 -25.734 1 97.19 135 MET A O 1
ATOM 1021 N N . MET A 1 136 ? -0.711 -23.328 -24.703 1 98.19 136 MET A N 1
ATOM 1022 C CA . MET A 1 136 ? -0.494 -24.406 -25.672 1 98.19 136 MET A CA 1
ATOM 1023 C C . MET A 1 136 ? -1.625 -25.438 -25.594 1 98.19 136 MET A C 1
ATOM 1025 O O . MET A 1 136 ? -2.109 -25.891 -26.641 1 98.19 136 MET A O 1
ATOM 1029 N N . SER A 1 137 ? -1.99 -25.75 -24.375 1 98.38 137 SER A N 1
ATOM 1030 C CA . SER A 1 137 ? -3.105 -26.672 -24.203 1 98.38 137 SER A CA 1
ATOM 1031 C C . SER A 1 137 ? -4.402 -26.094 -24.766 1 98.38 137 SER A C 1
ATOM 1033 O O . SER A 1 137 ? -5.141 -26.781 -25.469 1 98.38 137 SER A O 1
ATOM 1035 N N . GLU A 1 138 ? -4.664 -24.844 -24.484 1 97.31 138 GLU A N 1
ATOM 1036 C CA . GLU A 1 138 ? -5.863 -24.156 -24.969 1 97.31 138 GLU A CA 1
ATOM 1037 C C . GLU A 1 138 ? -5.898 -24.125 -26.5 1 97.31 138 GLU A C 1
ATOM 1039 O O . GLU A 1 138 ? -6.973 -24.188 -27.094 1 97.31 138 GLU A O 1
ATOM 1044 N N . ALA A 1 139 ? -4.738 -24.031 -27.094 1 97.75 139 ALA A N 1
ATOM 1045 C CA . ALA A 1 139 ? -4.629 -23.969 -28.547 1 97.75 139 ALA A CA 1
ATOM 1046 C C . ALA A 1 139 ? -4.746 -25.359 -29.172 1 97.75 139 ALA A C 1
ATOM 1048 O O . ALA A 1 139 ? -4.723 -25.484 -30.406 1 97.75 139 ALA A O 1
ATOM 1049 N N . GLY A 1 140 ? -4.824 -26.406 -28.359 1 98.25 140 GLY A N 1
ATOM 1050 C CA . GLY A 1 140 ? -5.039 -27.75 -28.859 1 98.25 140 GLY A CA 1
ATOM 1051 C C . GLY A 1 140 ? -3.758 -28.438 -29.312 1 98.25 140 GLY A C 1
ATOM 1052 O O . GLY A 1 140 ? -3.801 -29.438 -30.016 1 98.25 140 GLY A O 1
ATOM 1053 N N . ILE A 1 141 ? -2.633 -27.922 -28.891 1 98.12 141 ILE A N 1
ATOM 1054 C CA . ILE A 1 141 ? -1.336 -28.375 -29.359 1 98.12 141 ILE A CA 1
ATOM 1055 C C . ILE A 1 141 ? -1.11 -29.828 -28.938 1 98.12 141 ILE A C 1
ATOM 1057 O O . ILE A 1 141 ? -0.443 -30.594 -29.641 1 98.12 141 ILE A O 1
ATOM 1061 N N . PHE A 1 142 ? -1.738 -30.266 -27.828 1 98.56 142 PHE A N 1
ATOM 1062 C CA . PHE A 1 142 ? -1.441 -31.578 -27.266 1 98.56 142 PHE A CA 1
ATOM 1063 C C . PHE A 1 142 ? -2.553 -32.562 -27.578 1 98.56 142 PHE A C 1
ATOM 1065 O O . PHE A 1 142 ? -2.453 -33.75 -27.234 1 98.56 142 PHE A O 1
ATOM 1072 N N . ASP A 1 143 ? -3.592 -32.219 -28.297 1 97.69 143 ASP A N 1
ATOM 1073 C CA . ASP A 1 143 ? -4.848 -32.969 -28.391 1 97.69 143 ASP A CA 1
ATOM 1074 C C . ASP A 1 143 ? -4.645 -34.312 -29.078 1 97.69 143 ASP A C 1
ATOM 1076 O O . ASP A 1 143 ? -5.391 -35.25 -28.844 1 97.69 143 ASP A O 1
ATOM 1080 N N . GLU A 1 144 ? -3.641 -34.406 -29.891 1 96.81 144 GLU A N 1
ATOM 1081 C CA . GLU A 1 144 ? -3.475 -35.625 -30.688 1 96.81 144 GLU A CA 1
ATOM 1082 C C . GLU A 1 144 ? -2.582 -36.625 -29.984 1 96.81 144 GLU A C 1
ATOM 1084 O O . GLU A 1 144 ? -2.375 -37.75 -30.484 1 96.81 144 GLU A O 1
ATOM 1089 N N . LEU A 1 145 ? -2.133 -36.312 -28.859 1 98.62 145 LEU A N 1
ATOM 1090 C CA . LEU A 1 145 ? -1.2 -37.188 -28.172 1 98.62 145 LEU A CA 1
ATOM 1091 C C . LEU A 1 145 ? -1.931 -38.375 -27.562 1 98.62 145 LEU A C 1
ATOM 1093 O O . LEU A 1 145 ? -3.047 -38.219 -27.047 1 98.62 145 LEU A O 1
ATOM 1097 N N . THR A 1 146 ? -1.233 -39.5 -27.625 1 98.5 146 THR A N 1
ATOM 1098 C CA . THR A 1 146 ? -1.649 -40.656 -26.844 1 98.5 146 THR A CA 1
ATOM 1099 C C . THR A 1 146 ? -1.289 -40.5 -25.375 1 98.5 146 THR A C 1
ATOM 1101 O O . THR A 1 146 ? -2.061 -40.875 -24.484 1 98.5 146 THR A O 1
ATOM 1104 N N . ALA A 1 147 ? -0.166 -39.906 -25.125 1 98.69 147 ALA A N 1
ATOM 1105 C CA . ALA A 1 147 ? 0.322 -39.656 -23.766 1 98.69 147 ALA A CA 1
ATOM 1106 C C . ALA A 1 147 ? 1.365 -38.562 -23.766 1 98.69 147 ALA A C 1
ATOM 1108 O O . ALA A 1 147 ? 2.076 -38.344 -24.75 1 98.69 147 ALA A O 1
ATOM 1109 N N . ALA A 1 148 ? 1.396 -37.812 -22.656 1 98.88 148 ALA A N 1
ATOM 1110 C CA . ALA A 1 148 ? 2.438 -36.812 -22.406 1 98.88 148 ALA A CA 1
ATOM 1111 C C . ALA A 1 148 ? 3.246 -37.188 -21.156 1 98.88 148 ALA A C 1
ATOM 1113 O O . ALA A 1 148 ? 2.676 -37.531 -20.125 1 98.88 148 ALA A O 1
ATOM 1114 N N . LEU A 1 149 ? 4.547 -37.156 -21.266 1 98.75 149 LEU A N 1
ATOM 1115 C CA . LEU A 1 149 ? 5.43 -37.562 -20.188 1 98.75 149 LEU A CA 1
ATOM 1116 C C . LEU A 1 149 ? 6.41 -36.438 -19.844 1 98.75 149 LEU A C 1
ATOM 1118 O O . LEU A 1 149 ? 6.934 -35.75 -20.734 1 98.75 149 LEU A O 1
ATOM 1122 N N . ILE A 1 150 ? 6.598 -36.188 -18.609 1 98.75 150 ILE A N 1
ATOM 1123 C CA . ILE A 1 150 ? 7.621 -35.281 -18.078 1 98.75 150 ILE A CA 1
ATOM 1124 C C . ILE A 1 150 ? 8.109 -35.781 -16.719 1 98.75 150 ILE A C 1
ATOM 1126 O O . ILE A 1 150 ? 7.324 -36.312 -15.938 1 98.75 150 ILE A O 1
ATOM 1130 N N . CYS A 1 151 ? 9.352 -35.781 -16.484 1 98.56 151 CYS A N 1
ATOM 1131 C CA . CYS A 1 151 ? 9.922 -36.125 -15.18 1 98.56 151 CYS A CA 1
ATOM 1132 C C . CYS A 1 151 ? 10.57 -34.906 -14.531 1 98.56 151 CYS A C 1
ATOM 1134 O O . CYS A 1 151 ? 11.297 -34.156 -15.195 1 98.56 151 CYS A O 1
ATOM 1136 N N . HIS A 1 152 ? 10.234 -34.656 -13.305 1 98.31 152 HIS A N 1
ATOM 1137 C CA . HIS A 1 152 ? 10.75 -33.531 -12.562 1 98.31 152 HIS A CA 1
ATOM 1138 C C . HIS A 1 152 ? 11.805 -33.969 -11.547 1 98.31 152 HIS A C 1
ATOM 1140 O O . HIS A 1 152 ? 11.656 -35 -10.898 1 98.31 152 HIS A O 1
ATOM 1146 N N . PRO A 1 153 ? 12.953 -33.219 -11.438 1 98.31 153 PRO A N 1
ATOM 1147 C CA . PRO A 1 153 ? 13.883 -33.531 -10.352 1 98.31 153 PRO A CA 1
ATOM 1148 C C . PRO A 1 153 ? 13.336 -33.156 -8.977 1 98.31 153 PRO A C 1
ATOM 1150 O O . PRO A 1 153 ? 12.5 -32.25 -8.883 1 98.31 153 PRO A O 1
ATOM 1153 N N . GLY A 1 154 ? 13.789 -33.875 -7.949 1 96.94 154 GLY A N 1
ATOM 1154 C CA . GLY A 1 154 ? 13.359 -33.562 -6.59 1 96.94 154 GLY A CA 1
ATOM 1155 C C . GLY A 1 154 ? 14.281 -34.156 -5.535 1 96.94 154 GLY A C 1
ATOM 1156 O O . GLY A 1 154 ? 15.367 -34.656 -5.852 1 96.94 154 GLY A O 1
ATOM 1157 N N . SER A 1 155 ? 13.875 -34.062 -4.266 1 96.38 155 SER A N 1
ATOM 1158 C CA . SER A 1 155 ? 14.641 -34.594 -3.143 1 96.38 155 SER A CA 1
ATOM 1159 C C . SER A 1 155 ? 14.367 -36.094 -2.936 1 96.38 155 SER A C 1
ATOM 1161 O O . SER A 1 155 ? 15.125 -36.781 -2.238 1 96.38 155 SER A O 1
ATOM 1163 N N . ASP A 1 156 ? 13.258 -36.562 -3.525 1 97.12 156 ASP A N 1
ATOM 1164 C CA . ASP A 1 156 ? 12.859 -37.969 -3.504 1 97.12 156 ASP A CA 1
ATOM 1165 C C . ASP A 1 156 ? 12.375 -38.406 -4.879 1 97.12 156 ASP A C 1
ATOM 1167 O O . ASP A 1 156 ? 12.07 -37.594 -5.738 1 97.12 156 ASP A O 1
ATOM 1171 N N . THR A 1 157 ? 12.43 -39.719 -5.109 1 98.19 157 THR A N 1
ATOM 1172 C CA . THR A 1 157 ? 11.703 -40.281 -6.242 1 98.19 157 THR A CA 1
ATOM 1173 C C . THR A 1 157 ? 10.25 -40.562 -5.871 1 98.19 157 THR A C 1
ATOM 1175 O O . THR A 1 157 ? 9.984 -41.344 -4.965 1 98.19 157 THR A O 1
ATOM 1178 N N . THR A 1 158 ? 9.344 -39.812 -6.512 1 97.62 158 THR A N 1
ATOM 1179 C CA . THR A 1 158 ? 7.957 -39.875 -6.059 1 97.62 158 THR A CA 1
ATOM 1180 C C . THR A 1 158 ? 7.012 -40.094 -7.234 1 97.62 158 THR A C 1
ATOM 1182 O O . THR A 1 158 ? 7.34 -39.75 -8.367 1 97.62 158 THR A O 1
ATOM 1185 N N . PHE A 1 159 ? 5.895 -40.719 -7.016 1 97.81 159 PHE A N 1
ATOM 1186 C CA . PHE A 1 159 ? 4.762 -40.875 -7.918 1 97.81 159 PHE A CA 1
ATOM 1187 C C . PHE A 1 159 ? 3.461 -40.469 -7.234 1 97.81 159 PHE A C 1
ATOM 1189 O O . PHE A 1 159 ? 3.422 -40.312 -6.012 1 97.81 159 PHE A O 1
ATOM 1196 N N . GLY A 1 160 ? 2.449 -40.312 -8.062 1 96.25 160 GLY A N 1
ATOM 1197 C CA . GLY A 1 160 ? 1.14 -39.969 -7.523 1 96.25 160 GLY A CA 1
ATOM 1198 C C . GLY A 1 160 ? 1.006 -38.531 -7.133 1 96.25 160 GLY A C 1
ATOM 1199 O O . GLY A 1 160 ? 1.635 -37.656 -7.734 1 96.25 160 GLY A O 1
ATOM 1200 N N . GLY A 1 161 ? -0.046 -38.312 -6.293 1 95.5 161 GLY A N 1
ATOM 1201 C CA . GLY A 1 161 ? -0.329 -36.969 -5.871 1 95.5 161 GLY A CA 1
ATOM 1202 C C . GLY A 1 161 ? -1.015 -36.125 -6.941 1 95.5 161 GLY A C 1
ATOM 1203 O O . GLY A 1 161 ? -1.517 -36.688 -7.926 1 95.5 161 GLY A O 1
ATOM 1204 N N . THR A 1 162 ? -1.106 -34.875 -6.707 1 96.38 162 THR A N 1
ATOM 1205 C CA . THR A 1 162 ? -1.641 -33.844 -7.605 1 96.38 162 THR A CA 1
ATOM 1206 C C . THR A 1 162 ? -0.903 -32.531 -7.426 1 96.38 162 THR A C 1
ATOM 1208 O O . THR A 1 162 ? 0.28 -32.5 -7.078 1 96.38 162 THR A O 1
ATOM 1211 N N . SER A 1 163 ? -1.395 -31.469 -7.902 1 96.06 163 SER A N 1
ATOM 1212 C CA . SER A 1 163 ? -0.995 -30.078 -7.68 1 96.06 163 SER A CA 1
ATOM 1213 C C . SER A 1 163 ? -2.209 -29.188 -7.461 1 96.06 163 SER A C 1
ATOM 1215 O O . SER A 1 163 ? -3.34 -29.578 -7.742 1 96.06 163 SER A O 1
ATOM 1217 N N . TYR A 1 164 ? -2.012 -28.062 -6.906 1 96.19 164 TYR A N 1
ATOM 1218 C CA . TYR A 1 164 ? -3.123 -27.141 -6.715 1 96.19 164 TYR A CA 1
ATOM 1219 C C . TYR A 1 164 ? -3.506 -26.469 -8.023 1 96.19 164 TYR A C 1
ATOM 1221 O O . TYR A 1 164 ? -2.635 -26.062 -8.797 1 96.19 164 TYR A O 1
ATOM 1229 N N . ALA A 1 165 ? -4.828 -26.453 -8.234 1 97.88 165 ALA A N 1
ATOM 1230 C CA . ALA A 1 165 ? -5.324 -25.484 -9.195 1 97.88 165 ALA A CA 1
ATOM 1231 C C . ALA A 1 165 ? -5.184 -24.062 -8.648 1 97.88 165 ALA A C 1
ATOM 1233 O O . ALA A 1 165 ? -5.418 -23.812 -7.465 1 97.88 165 ALA A O 1
ATOM 1234 N N . THR A 1 166 ? -4.793 -23.125 -9.461 1 97.38 166 THR A N 1
ATOM 1235 C CA . THR A 1 166 ? -4.594 -21.766 -9.008 1 97.38 166 THR A CA 1
ATOM 1236 C C . THR A 1 166 ? -5.043 -20.766 -10.07 1 97.38 166 THR A C 1
ATOM 1238 O O . THR A 1 166 ? -4.789 -20.969 -11.258 1 97.38 166 THR A O 1
ATOM 1241 N N . HIS A 1 167 ? -5.812 -19.766 -9.68 1 97.12 167 HIS A N 1
ATOM 1242 C CA . HIS A 1 167 ? -6.219 -18.641 -10.531 1 97.12 167 HIS A CA 1
ATOM 1243 C C . HIS A 1 167 ? -6.223 -17.328 -9.75 1 97.12 167 HIS A C 1
ATOM 1245 O O . HIS A 1 167 ? -7.273 -16.891 -9.281 1 97.12 167 HIS A O 1
ATOM 1251 N N . PRO A 1 168 ? -5.074 -16.75 -9.68 1 97.25 168 PRO A N 1
ATOM 1252 C CA . PRO A 1 168 ? -4.957 -15.516 -8.898 1 97.25 168 PRO A CA 1
ATOM 1253 C C . PRO A 1 168 ? -5.855 -14.398 -9.414 1 97.25 168 PRO A C 1
ATOM 1255 O O . PRO A 1 168 ? -6.117 -14.32 -10.617 1 97.25 168 PRO A O 1
ATOM 1258 N N . LEU A 1 169 ? -6.309 -13.555 -8.516 1 98.56 169 LEU A N 1
ATOM 1259 C CA . LEU A 1 169 ? -7.309 -12.539 -8.82 1 98.56 169 LEU A CA 1
ATOM 1260 C C . LEU A 1 169 ? -6.922 -11.195 -8.211 1 98.56 169 LEU A C 1
ATOM 1262 O O . LEU A 1 169 ? -6.523 -11.133 -7.043 1 98.56 169 LEU A O 1
ATOM 1266 N N . GLN A 1 170 ? -6.938 -10.211 -9.023 1 98.81 170 GLN A N 1
ATOM 1267 C CA . GLN A 1 170 ? -6.805 -8.836 -8.555 1 98.81 170 GLN A CA 1
ATOM 1268 C C . GLN A 1 170 ? -8.164 -8.156 -8.453 1 98.81 170 GLN A C 1
ATOM 1270 O O . GLN A 1 170 ? -8.961 -8.195 -9.398 1 98.81 170 GLN A O 1
ATOM 1275 N N . ILE A 1 171 ? -8.438 -7.602 -7.328 1 98.88 171 ILE A N 1
ATOM 1276 C CA . ILE A 1 171 ? -9.68 -6.879 -7.074 1 98.88 171 ILE A CA 1
ATOM 1277 C C . ILE A 1 171 ? -9.383 -5.391 -6.902 1 98.88 171 ILE A C 1
ATOM 1279 O O . ILE A 1 171 ? -8.625 -5 -6.008 1 98.88 171 ILE A O 1
ATOM 1283 N N . THR A 1 172 ? -9.945 -4.582 -7.781 1 98.94 172 THR A N 1
ATOM 1284 C CA . THR A 1 172 ? -9.758 -3.137 -7.723 1 98.94 172 THR A CA 1
ATOM 1285 C C . THR A 1 172 ? -11.086 -2.422 -7.492 1 98.94 172 THR A C 1
ATOM 1287 O O . THR A 1 172 ? -11.992 -2.506 -8.32 1 98.94 172 THR A O 1
ATOM 1290 N N . PHE A 1 173 ? -11.203 -1.78 -6.359 1 98.94 173 PHE A N 1
ATOM 1291 C CA . PHE A 1 173 ? -12.336 -0.894 -6.125 1 98.94 173 PHE A CA 1
ATOM 1292 C C . PHE A 1 173 ? -12.008 0.532 -6.547 1 98.94 173 PHE A C 1
ATOM 1294 O O . PHE A 1 173 ? -10.898 1.013 -6.309 1 98.94 173 PHE A O 1
ATOM 1301 N N . LYS A 1 174 ? -12.961 1.219 -7.227 1 98.81 174 LYS A N 1
ATOM 1302 C CA . LYS A 1 174 ? -12.82 2.605 -7.664 1 98.81 174 LYS A CA 1
ATOM 1303 C C . LYS A 1 174 ? -13.914 3.484 -7.066 1 98.81 174 LYS A C 1
ATOM 1305 O O . LYS A 1 174 ? -15.102 3.188 -7.199 1 98.81 174 LYS A O 1
ATOM 1310 N N . GLY A 1 175 ? -13.539 4.457 -6.391 1 98.62 175 GLY A N 1
ATOM 1311 C CA . GLY A 1 175 ? -14.438 5.438 -5.801 1 98.62 175 GLY A CA 1
ATOM 1312 C C . GLY A 1 175 ? -14.227 6.84 -6.34 1 98.62 175 GLY A C 1
ATOM 1313 O O . GLY A 1 175 ? -14.039 7.027 -7.547 1 98.62 175 GLY A O 1
ATOM 1314 N N . LYS A 1 176 ? -14.477 7.836 -5.496 1 98 176 LYS A N 1
ATOM 1315 C CA . LYS A 1 176 ? -14.312 9.25 -5.816 1 98 176 LYS A CA 1
ATOM 1316 C C . LYS A 1 176 ? -13.578 9.984 -4.699 1 98 176 LYS A C 1
ATOM 1318 O O . LYS A 1 176 ? -13.953 9.875 -3.529 1 98 176 LYS A O 1
ATOM 1323 N N . PRO A 1 177 ? -12.531 10.734 -5.07 1 96.31 177 PRO A N 1
ATOM 1324 C CA . PRO A 1 177 ? -11.734 11.414 -4.047 1 96.31 177 PRO A CA 1
ATOM 1325 C C . PRO A 1 177 ? -12.445 12.641 -3.473 1 96.31 177 PRO A C 1
ATOM 1327 O O . PRO A 1 177 ? -13.336 13.203 -4.117 1 96.31 177 PRO A O 1
ATOM 1330 N N . ALA A 1 178 ? -12.188 12.992 -2.281 1 94.69 178 ALA A N 1
ATOM 1331 C CA . ALA A 1 178 ? -12.617 14.195 -1.579 1 94.69 178 ALA A CA 1
ATOM 1332 C C . ALA A 1 178 ? -11.688 14.516 -0.41 1 94.69 178 ALA A C 1
ATOM 1334 O O . ALA A 1 178 ? -11.016 13.617 0.113 1 94.69 178 ALA A O 1
ATOM 1335 N N . HIS A 1 179 ? -11.531 15.812 -0.151 1 90.62 179 HIS A N 1
ATOM 1336 C CA . HIS A 1 179 ? -10.859 16.156 1.103 1 90.62 179 HIS A CA 1
ATOM 1337 C C . HIS A 1 179 ? -11.656 15.641 2.301 1 90.62 179 HIS A C 1
ATOM 1339 O O . HIS A 1 179 ? -12.875 15.812 2.367 1 90.62 179 HIS A O 1
ATOM 1345 N N . VAL A 1 180 ? -11.023 15.07 3.227 1 92.12 180 VAL A N 1
ATOM 1346 C CA . VAL A 1 180 ? -11.703 14.398 4.332 1 92.12 180 VAL A CA 1
ATOM 1347 C C . VAL A 1 180 ? -12.453 15.422 5.176 1 92.12 180 VAL A C 1
ATOM 1349 O O . VAL A 1 180 ? -13.414 15.086 5.867 1 92.12 180 VAL A O 1
ATOM 1352 N N . ALA A 1 181 ? -12.086 16.672 5.105 1 87.56 181 ALA A N 1
ATOM 1353 C CA . ALA A 1 181 ? -12.695 17.719 5.922 1 87.56 181 ALA A CA 1
ATOM 1354 C C . ALA A 1 181 ? -13.797 18.438 5.152 1 87.56 181 ALA A C 1
ATOM 1356 O O . ALA A 1 181 ? -14.438 19.359 5.684 1 87.56 181 ALA A O 1
ATOM 1357 N N . ASP A 1 182 ? -13.992 18.047 3.914 1 87.5 182 ASP A N 1
ATOM 1358 C CA . ASP A 1 182 ? -15.031 18.719 3.145 1 87.5 182 ASP A CA 1
ATOM 1359 C C . ASP A 1 182 ? -16.406 18.5 3.762 1 87.5 182 ASP A C 1
ATOM 1361 O O . ASP A 1 182 ? -16.844 17.359 3.912 1 87.5 182 ASP A O 1
ATOM 1365 N N . PRO A 1 183 ? -17.062 19.531 4.105 1 82.25 183 PRO A N 1
ATOM 1366 C CA . PRO A 1 183 ? -18.344 19.359 4.789 1 82.25 183 PRO A CA 1
ATOM 1367 C C . PRO A 1 183 ? -19.469 18.969 3.842 1 82.25 183 PRO A C 1
ATOM 1369 O O . PRO A 1 183 ? -20.516 18.484 4.285 1 82.25 183 PRO A O 1
ATOM 1372 N N . ASP A 1 184 ? -19.328 19.172 2.592 1 87.75 184 ASP A N 1
ATOM 1373 C CA . ASP A 1 184 ? -20.422 19.016 1.645 1 87.75 184 ASP A CA 1
ATOM 1374 C C . ASP A 1 184 ? -20.219 17.781 0.767 1 87.75 184 ASP A C 1
ATOM 1376 O O . ASP A 1 184 ? -21.156 17.016 0.543 1 87.75 184 ASP A O 1
ATOM 1380 N N . TYR A 1 185 ? -19.016 17.672 0.285 1 88.31 185 TYR A N 1
ATOM 1381 C CA . TYR A 1 185 ? -18.688 16.578 -0.618 1 88.31 185 TYR A CA 1
ATOM 1382 C C . TYR A 1 185 ? -17.797 15.555 0.071 1 88.31 185 TYR A C 1
ATOM 1384 O O . TYR A 1 185 ? -16.641 15.844 0.401 1 88.31 185 TYR A O 1
ATOM 1392 N N . HIS A 1 186 ? -18.234 14.242 0.181 1 92.56 186 HIS A N 1
ATOM 1393 C CA . HIS A 1 186 ? -17.547 13.258 1.006 1 92.56 186 HIS A CA 1
ATOM 1394 C C . HIS A 1 186 ? -16.875 12.188 0.145 1 92.56 186 HIS A C 1
ATOM 1396 O O . HIS A 1 186 ? -16.219 11.281 0.669 1 92.56 186 HIS A O 1
ATOM 1402 N N . GLY A 1 187 ? -17.031 12.312 -1.188 1 96.38 187 GLY A N 1
ATOM 1403 C CA . GLY A 1 187 ? -16.422 11.328 -2.07 1 96.38 187 GLY A CA 1
ATOM 1404 C C . GLY A 1 187 ? -16.984 9.938 -1.893 1 96.38 187 GLY A C 1
ATOM 1405 O O . GLY A 1 187 ? -18.125 9.781 -1.425 1 96.38 187 GLY A O 1
ATOM 1406 N N . ILE A 1 188 ? -16.391 8.945 -2.488 1 98.38 188 ILE A N 1
ATOM 1407 C CA . ILE A 1 188 ? -16.656 7.52 -2.346 1 98.38 188 ILE A CA 1
ATOM 1408 C C . ILE A 1 188 ? -15.359 6.785 -1.993 1 98.38 188 ILE A C 1
ATOM 1410 O O . ILE A 1 188 ? -14.43 6.742 -2.795 1 98.38 188 ILE A O 1
ATOM 1414 N N . ASN A 1 189 ? -15.242 6.172 -0.826 1 98.5 189 ASN A N 1
ATOM 1415 C CA . ASN A 1 189 ? -14.008 5.613 -0.277 1 98.5 189 ASN A CA 1
ATOM 1416 C C . ASN A 1 189 ? -13.766 4.191 -0.771 1 98.5 189 ASN A C 1
ATOM 1418 O O . ASN A 1 189 ? -14.359 3.24 -0.256 1 98.5 189 ASN A O 1
ATOM 1422 N N . ALA A 1 190 ? -12.898 4.043 -1.722 1 98.88 190 ALA A N 1
ATOM 1423 C CA . ALA A 1 190 ? -12.586 2.738 -2.303 1 98.88 190 ALA A CA 1
ATOM 1424 C C . ALA A 1 190 ? -11.938 1.82 -1.27 1 98.88 190 ALA A C 1
ATOM 1426 O O . ALA A 1 190 ? -12.125 0.602 -1.307 1 98.88 190 ALA A O 1
ATOM 1427 N N . LEU A 1 191 ? -11.18 2.379 -0.308 1 98.88 191 LEU A N 1
ATOM 1428 C CA . LEU A 1 191 ? -10.508 1.568 0.701 1 98.88 191 LEU A CA 1
ATOM 1429 C C . LEU A 1 191 ? -11.516 0.972 1.68 1 98.88 191 LEU A C 1
ATOM 1431 O O . LEU A 1 191 ? -11.359 -0.172 2.111 1 98.88 191 LEU A O 1
ATOM 1435 N N . ASP A 1 192 ? -12.562 1.739 2.059 1 98.81 192 ASP A N 1
ATOM 1436 C CA . ASP A 1 192 ? -13.625 1.185 2.893 1 98.81 192 ASP A CA 1
ATOM 1437 C C . ASP A 1 192 ? -14.242 -0.054 2.246 1 98.81 192 ASP A C 1
ATOM 1439 O O . ASP A 1 192 ? -14.477 -1.061 2.918 1 98.81 192 ASP A O 1
ATOM 1443 N N . ALA A 1 193 ? -14.461 0.055 0.933 1 98.88 193 ALA A N 1
ATOM 1444 C CA . ALA A 1 193 ? -15.031 -1.071 0.198 1 98.88 193 ALA A CA 1
ATOM 1445 C C . ALA A 1 193 ? -14.086 -2.27 0.212 1 98.88 193 ALA A C 1
ATOM 1447 O O . ALA A 1 193 ? -14.508 -3.4 0.46 1 98.88 193 ALA A O 1
ATOM 1448 N N . LEU A 1 194 ? -12.828 -2.023 -0.03 1 98.94 194 LEU A N 1
ATOM 1449 C CA . LEU A 1 194 ? -11.852 -3.104 -0.083 1 98.94 194 LEU A CA 1
ATOM 1450 C C . LEU A 1 194 ? -11.727 -3.791 1.273 1 98.94 194 LEU A C 1
ATOM 1452 O O . LEU A 1 194 ? -11.672 -5.02 1.348 1 98.94 194 LEU A O 1
ATOM 1456 N N . VAL A 1 195 ? -11.672 -3.002 2.359 1 98.88 195 VAL A N 1
ATOM 1457 C CA . VAL A 1 195 ? -11.539 -3.553 3.705 1 98.88 195 VAL A CA 1
ATOM 1458 C C . VAL A 1 195 ? -12.773 -4.379 4.047 1 98.88 195 VAL A C 1
ATOM 1460 O O . VAL A 1 195 ? -12.664 -5.453 4.645 1 98.88 195 VAL A O 1
ATOM 1463 N N . ASP A 1 196 ? -13.922 -3.846 3.699 1 98.81 196 ASP A N 1
ATOM 1464 C CA . ASP A 1 196 ? -15.148 -4.609 3.881 1 98.81 196 ASP A CA 1
ATOM 1465 C C . ASP A 1 196 ? -15.094 -5.93 3.121 1 98.81 196 ASP A C 1
ATOM 1467 O O . ASP A 1 196 ? -15.43 -6.984 3.668 1 98.81 196 ASP A O 1
ATOM 1471 N N . PHE A 1 197 ? -14.672 -5.93 1.863 1 98.88 197 PHE A N 1
ATOM 1472 C CA . PHE A 1 197 ? -14.508 -7.137 1.06 1 98.88 197 PHE A CA 1
ATOM 1473 C C . PHE A 1 197 ? -13.547 -8.109 1.733 1 98.88 197 PHE A C 1
ATOM 1475 O O . PHE A 1 197 ? -13.852 -9.297 1.858 1 98.88 197 PHE A O 1
ATOM 1482 N N . TYR A 1 198 ? -12.352 -7.594 2.107 1 98.88 198 TYR A N 1
ATOM 1483 C CA . TYR A 1 198 ? -11.336 -8.398 2.779 1 98.88 198 TYR A CA 1
ATOM 1484 C C . TYR A 1 198 ? -11.922 -9.141 3.969 1 98.88 198 TYR A C 1
ATOM 1486 O O . TYR A 1 198 ? -11.719 -10.352 4.113 1 98.88 198 TYR A O 1
ATOM 1494 N N . THR A 1 199 ? -12.648 -8.43 4.801 1 98.56 199 THR A N 1
ATOM 1495 C CA . THR A 1 199 ? -13.242 -8.984 6.012 1 98.56 199 THR A CA 1
ATOM 1496 C C . THR A 1 199 ? -14.289 -10.039 5.66 1 98.56 199 THR A C 1
ATOM 1498 O O . THR A 1 199 ? -14.281 -11.141 6.211 1 98.56 199 THR A O 1
ATOM 1501 N N . GLN A 1 200 ? -15.164 -9.727 4.742 1 98.69 200 GLN A N 1
ATOM 1502 C CA . GLN A 1 200 ? -16.234 -10.648 4.391 1 98.69 200 GLN A CA 1
ATOM 1503 C C . GLN A 1 200 ? -15.703 -11.867 3.641 1 98.69 200 GLN A C 1
ATOM 1505 O O . GLN A 1 200 ? -16.281 -12.945 3.693 1 98.69 200 GLN A O 1
ATOM 1510 N N . LEU A 1 201 ? -14.617 -11.672 2.885 1 98.69 201 LEU A N 1
ATOM 1511 C CA . LEU A 1 201 ? -13.969 -12.797 2.209 1 98.69 201 LEU A CA 1
ATOM 1512 C C . LEU A 1 201 ? -13.484 -13.828 3.219 1 98.69 201 LEU A C 1
ATOM 1514 O O . LEU A 1 201 ? -13.562 -15.031 2.967 1 98.69 201 LEU A O 1
ATOM 1518 N N . THR A 1 202 ? -12.945 -13.344 4.363 1 97.69 202 THR A N 1
ATOM 1519 C CA . THR A 1 202 ? -12.539 -14.25 5.434 1 97.69 202 THR A CA 1
ATOM 1520 C C . THR A 1 202 ? -13.711 -15.117 5.887 1 97.69 202 THR A C 1
ATOM 1522 O O . THR A 1 202 ? -13.555 -16.328 6.082 1 97.69 202 THR A O 1
ATOM 1525 N N . GLU A 1 203 ? -14.852 -14.492 6.02 1 98 203 GLU A N 1
ATOM 1526 C CA . GLU A 1 203 ? -16.047 -15.219 6.43 1 98 203 GLU A CA 1
ATOM 1527 C C . GLU A 1 203 ? -16.516 -16.172 5.328 1 98 203 GLU A C 1
ATOM 1529 O O . GLU A 1 203 ? -16.906 -17.312 5.609 1 98 203 GLU A O 1
ATOM 1534 N N . LEU A 1 204 ? -16.516 -15.719 4.094 1 98.5 204 LEU A N 1
ATOM 1535 C CA . LEU A 1 204 ? -16.922 -16.531 2.951 1 98.5 204 LEU A CA 1
ATOM 1536 C C . LEU A 1 204 ? -16.047 -17.781 2.842 1 98.5 204 LEU A C 1
ATOM 1538 O O . LEU A 1 204 ? -16.547 -18.875 2.541 1 98.5 204 LEU A O 1
ATOM 1542 N N . ALA A 1 205 ? -14.766 -17.625 3.064 1 97.75 205 ALA A N 1
ATOM 1543 C CA . ALA A 1 205 ? -13.812 -18.734 2.926 1 97.75 205 ALA A CA 1
ATOM 1544 C C . ALA A 1 205 ? -14.164 -19.891 3.859 1 97.75 205 ALA A C 1
ATOM 1546 O O . ALA A 1 205 ? -13.914 -21.047 3.539 1 97.75 205 ALA A O 1
ATOM 1547 N N . LYS A 1 206 ? -14.812 -19.609 5.016 1 96.62 206 LYS A N 1
ATOM 1548 C CA . LYS A 1 206 ? -15.203 -20.641 5.977 1 96.62 206 LYS A CA 1
ATOM 1549 C C . LYS A 1 206 ? -16.297 -21.531 5.41 1 96.62 206 LYS A C 1
ATOM 1551 O O . LYS A 1 206 ? -16.562 -22.609 5.945 1 96.62 206 LYS A O 1
ATOM 1556 N N . THR A 1 207 ? -16.922 -21.109 4.344 1 97.81 207 THR A N 1
ATOM 1557 C CA . THR A 1 207 ? -18.031 -21.859 3.768 1 97.81 207 THR A CA 1
ATOM 1558 C C . THR A 1 207 ? -17.516 -22.812 2.686 1 97.81 207 THR A C 1
ATOM 1560 O O . THR A 1 207 ? -18.266 -23.656 2.199 1 97.81 207 THR A O 1
ATOM 1563 N N . PHE A 1 208 ? -16.312 -22.688 2.229 1 97.38 208 PHE A N 1
ATOM 1564 C CA . PHE A 1 208 ? -15.766 -23.578 1.219 1 97.38 208 PHE A CA 1
ATOM 1565 C C . PHE A 1 208 ? -15.68 -25 1.755 1 97.38 208 PHE A C 1
ATOM 1567 O O . PHE A 1 208 ? -15.305 -25.219 2.912 1 97.38 208 PHE A O 1
ATOM 1574 N N . THR A 1 209 ? -16.016 -26.047 0.926 1 96.44 209 THR A N 1
ATOM 1575 C CA . THR A 1 209 ? -16.188 -27.406 1.401 1 96.44 209 THR A CA 1
ATOM 1576 C C . THR A 1 209 ? -15.031 -28.297 0.968 1 96.44 209 THR A C 1
ATOM 1578 O O . THR A 1 209 ? -14.945 -29.469 1.363 1 96.44 209 THR A O 1
ATOM 1581 N N . GLU A 1 210 ? -14.156 -27.828 0.084 1 94.5 210 GLU A N 1
ATOM 1582 C CA . GLU A 1 210 ? -12.969 -28.547 -0.358 1 94.5 210 GLU A CA 1
ATOM 1583 C C . GLU A 1 210 ? -11.695 -27.859 0.093 1 94.5 210 GLU A C 1
ATOM 1585 O O . GLU A 1 210 ? -11.711 -26.672 0.436 1 94.5 210 GLU A O 1
ATOM 1590 N N . PRO A 1 211 ? -10.617 -28.656 0.133 1 92.31 211 PRO A N 1
ATOM 1591 C CA . PRO A 1 211 ? -9.344 -28.031 0.502 1 92.31 211 PRO A CA 1
ATOM 1592 C C . PRO A 1 211 ? -8.969 -26.875 -0.422 1 92.31 211 PRO A C 1
ATOM 1594 O O . PRO A 1 211 ? -9.102 -27 -1.644 1 92.31 211 PRO A O 1
ATOM 1597 N N . TYR A 1 212 ? -8.539 -25.766 0.208 1 95 212 TYR A N 1
ATOM 1598 C CA . TYR A 1 212 ? -8.195 -24.578 -0.558 1 95 212 TYR A CA 1
ATOM 1599 C C . TYR A 1 212 ? -7.074 -23.797 0.114 1 95 212 TYR A C 1
ATOM 1601 O O . TYR A 1 212 ? -6.715 -24.078 1.26 1 95 212 TYR A O 1
ATOM 1609 N N . ILE A 1 213 ? -6.43 -22.938 -0.612 1 95.94 213 ILE A N 1
ATOM 1610 C CA . ILE A 1 213 ? -5.461 -21.953 -0.138 1 95.94 213 ILE A CA 1
ATOM 1611 C C . ILE A 1 213 ? -5.879 -20.562 -0.596 1 95.94 213 ILE A C 1
ATOM 1613 O O . ILE A 1 213 ? -6.207 -20.359 -1.768 1 95.94 213 ILE A O 1
ATOM 1617 N N . LEU A 1 214 ? -5.93 -19.688 0.352 1 96.94 214 LEU A N 1
ATOM 1618 C CA . LEU A 1 214 ? -6.281 -18.297 0.066 1 96.94 214 LEU A CA 1
ATOM 1619 C C . LEU A 1 214 ? -5.293 -17.344 0.719 1 96.94 214 LEU A C 1
ATOM 1621 O O . LEU A 1 214 ? -5.117 -17.359 1.938 1 96.94 214 LEU A O 1
ATOM 1625 N N . GLY A 1 215 ? -4.539 -16.641 -0.082 1 97.44 215 GLY A N 1
ATOM 1626 C CA . GLY A 1 215 ? -3.686 -15.539 0.355 1 97.44 215 GLY A CA 1
ATOM 1627 C C . GLY A 1 215 ? -4.078 -14.203 -0.24 1 97.44 215 GLY A C 1
ATOM 1628 O O . GLY A 1 215 ? -4.566 -14.141 -1.371 1 97.44 215 GLY A O 1
ATOM 1629 N N . ARG A 1 216 ? -3.902 -13.148 0.499 1 97.75 216 ARG A N 1
ATOM 1630 C CA . ARG A 1 216 ? -4.305 -11.836 0.013 1 97.75 216 ARG A CA 1
ATOM 1631 C C . ARG A 1 216 ? -3.426 -10.734 0.606 1 97.75 216 ARG A C 1
ATOM 1633 O O . ARG A 1 216 ? -3.002 -10.828 1.76 1 97.75 216 ARG A O 1
ATOM 1640 N N . ILE A 1 217 ? -3.184 -9.711 -0.155 1 98.69 217 ILE A N 1
ATOM 1641 C CA . ILE A 1 217 ? -2.451 -8.516 0.245 1 98.69 217 ILE A CA 1
ATOM 1642 C C . ILE A 1 217 ? -3.143 -7.277 -0.312 1 98.69 217 ILE A C 1
ATOM 1644 O O . ILE A 1 217 ? -3.982 -7.375 -1.21 1 98.69 217 ILE A O 1
ATOM 1648 N N . ILE A 1 218 ? -2.916 -6.215 0.296 1 98.81 218 ILE A N 1
ATOM 1649 C CA . ILE A 1 218 ? -3.379 -4.93 -0.211 1 98.81 218 ILE A CA 1
ATOM 1650 C C . ILE A 1 218 ? -2.201 -4.156 -0.801 1 98.81 218 ILE A C 1
ATOM 1652 O O . ILE A 1 218 ? -1.279 -3.77 -0.079 1 98.81 218 ILE A O 1
ATOM 1656 N N . THR A 1 219 ? -2.275 -3.883 -2.104 1 98.56 219 THR A N 1
ATOM 1657 C CA . THR A 1 219 ? -1.144 -3.268 -2.785 1 98.56 219 THR A CA 1
ATOM 1658 C C . THR A 1 219 ? -1.346 -1.762 -2.924 1 98.56 219 THR A C 1
ATOM 1660 O O . THR A 1 219 ? -0.386 -1.018 -3.135 1 98.56 219 THR A O 1
ATOM 1663 N N . GLU A 1 220 ? -2.574 -1.332 -2.898 1 98.56 220 GLU A N 1
ATOM 1664 C CA . GLU A 1 220 ? -2.932 0.083 -2.904 1 98.56 220 GLU A CA 1
ATOM 1665 C C . GLU A 1 220 ? -4.004 0.386 -1.864 1 98.56 220 GLU A C 1
ATOM 1667 O O . GLU A 1 220 ? -5.059 -0.256 -1.845 1 98.56 220 GLU A O 1
ATOM 1672 N N . GLY A 1 221 ? -3.732 1.265 -0.988 1 98.56 221 GLY A N 1
ATOM 1673 C CA . GLY A 1 221 ? -4.66 1.606 0.081 1 98.56 221 GLY A CA 1
ATOM 1674 C C . GLY A 1 221 ? -4.77 3.1 0.321 1 98.56 221 GLY A C 1
ATOM 1675 O O . GLY A 1 221 ? -5.043 3.535 1.441 1 98.56 221 GLY A O 1
ATOM 1676 N N . GLY A 1 222 ? -4.469 3.92 -0.76 1 97.62 222 GLY A N 1
ATOM 1677 C CA . GLY A 1 222 ? -4.559 5.367 -0.65 1 97.62 222 GLY A CA 1
ATOM 1678 C C . GLY A 1 222 ? -3.211 6.055 -0.72 1 97.62 222 GLY A C 1
ATOM 1679 O O . GLY A 1 222 ? -2.168 5.406 -0.6 1 97.62 222 GLY A O 1
ATOM 1680 N N . THR A 1 223 ? -3.258 7.383 -0.933 1 94.5 223 THR A N 1
ATOM 1681 C CA . THR A 1 223 ? -2.029 8.141 -1.143 1 94.5 223 THR A CA 1
ATOM 1682 C C . THR A 1 223 ? -1.761 9.07 0.038 1 94.5 223 THR A C 1
ATOM 1684 O O . THR A 1 223 ? -0.612 9.242 0.452 1 94.5 223 THR A O 1
ATOM 1687 N N . ALA A 1 224 ? -2.77 9.719 0.581 1 93.62 224 ALA A N 1
ATOM 1688 C CA . ALA A 1 224 ? -2.662 10.641 1.71 1 93.62 224 ALA A CA 1
ATOM 1689 C C . ALA A 1 224 ? -3.852 10.484 2.654 1 93.62 224 ALA A C 1
ATOM 1691 O O . ALA A 1 224 ? -4.988 10.328 2.209 1 93.62 224 ALA A O 1
ATOM 1692 N N . PRO A 1 225 ? -3.564 10.547 3.938 1 96.56 225 PRO A N 1
ATOM 1693 C CA . PRO A 1 225 ? -4.645 10.32 4.898 1 96.56 225 PRO A CA 1
ATOM 1694 C C . PRO A 1 225 ? -5.734 11.391 4.824 1 96.56 225 PRO A C 1
ATOM 1696 O O . PRO A 1 225 ? -6.863 11.156 5.262 1 96.56 225 PRO A O 1
ATOM 1699 N N . ASN A 1 226 ? -5.445 12.578 4.285 1 93 226 ASN A N 1
ATOM 1700 C CA . ASN A 1 226 ? -6.43 13.656 4.25 1 93 226 ASN A CA 1
ATOM 1701 C C . ASN A 1 226 ? -7.254 13.625 2.967 1 93 226 ASN A C 1
ATOM 1703 O O . ASN A 1 226 ? -8.047 14.531 2.711 1 93 226 ASN A O 1
ATOM 1707 N N . ILE A 1 227 ? -7.113 12.656 2.17 1 94.94 227 ILE A N 1
ATOM 1708 C CA . ILE A 1 227 ? -7.863 12.492 0.93 1 94.94 227 ILE A CA 1
ATOM 1709 C C . ILE A 1 227 ? -8.555 11.133 0.92 1 94.94 227 ILE A C 1
ATOM 1711 O O . ILE A 1 227 ? -7.922 10.109 1.203 1 94.94 227 ILE A O 1
ATOM 1715 N N . ILE A 1 228 ? -9.805 11.094 0.561 1 97.31 228 ILE A N 1
ATOM 1716 C CA . ILE A 1 228 ? -10.555 9.852 0.411 1 97.31 228 ILE A CA 1
ATOM 1717 C C . ILE A 1 228 ? -9.953 9.016 -0.717 1 97.31 228 ILE A C 1
ATOM 1719 O O . ILE A 1 228 ? -9.836 9.492 -1.852 1 97.31 228 ILE A O 1
ATOM 1723 N N . PRO A 1 229 ? -9.516 7.797 -0.376 1 97.94 229 PRO A N 1
ATOM 1724 C CA . PRO A 1 229 ? -8.953 6.977 -1.452 1 97.94 229 PRO A CA 1
ATOM 1725 C C . PRO A 1 229 ? -9.953 6.707 -2.572 1 97.94 229 PRO A C 1
ATOM 1727 O O . PRO A 1 229 ? -11.023 6.141 -2.326 1 97.94 229 PRO A O 1
ATOM 1730 N N . ASP A 1 230 ? -9.617 7.066 -3.797 1 98.44 230 ASP A N 1
ATOM 1731 C CA . ASP A 1 230 ? -10.508 6.836 -4.934 1 98.44 230 ASP A CA 1
ATOM 1732 C C . ASP A 1 230 ? -10.195 5.508 -5.613 1 98.44 230 ASP A C 1
ATOM 1734 O O . ASP A 1 230 ? -10.891 5.105 -6.551 1 98.44 230 ASP A O 1
ATOM 1738 N N . ARG A 1 231 ? -9.125 4.895 -5.133 1 98.62 231 ARG A N 1
ATOM 1739 C CA . ARG A 1 231 ? -8.703 3.6 -5.66 1 98.62 231 ARG A CA 1
ATOM 1740 C C . ARG A 1 231 ? -8.102 2.732 -4.562 1 98.62 231 ARG A C 1
ATOM 1742 O O . ARG A 1 231 ? -7.336 3.221 -3.727 1 98.62 231 ARG A O 1
ATOM 1749 N N . ALA A 1 232 ? -8.406 1.468 -4.473 1 98.88 232 ALA A N 1
ATOM 1750 C CA . ALA A 1 232 ? -7.828 0.474 -3.572 1 98.88 232 ALA A CA 1
ATOM 1751 C C . ALA A 1 232 ? -7.719 -0.887 -4.254 1 98.88 232 ALA A C 1
ATOM 1753 O O . ALA A 1 232 ? -8.617 -1.295 -4.988 1 98.88 232 ALA A O 1
ATOM 1754 N N . VAL A 1 233 ? -6.578 -1.622 -4.062 1 98.94 233 VAL A N 1
ATOM 1755 C CA . VAL A 1 233 ? -6.305 -2.824 -4.844 1 98.94 233 VAL A CA 1
ATOM 1756 C C . VAL A 1 233 ? -5.871 -3.955 -3.912 1 98.94 233 VAL A C 1
ATOM 1758 O O . VAL A 1 233 ? -5.027 -3.756 -3.033 1 98.94 233 VAL A O 1
ATOM 1761 N N . MET A 1 234 ? -6.461 -5.102 -4.066 1 98.81 234 MET A N 1
ATOM 1762 C CA . MET A 1 234 ? -6.062 -6.344 -3.412 1 98.81 234 MET A CA 1
ATOM 1763 C C . MET A 1 234 ? -5.637 -7.391 -4.438 1 98.81 234 MET A C 1
ATOM 1765 O O . MET A 1 234 ? -6.254 -7.512 -5.5 1 98.81 234 MET A O 1
ATOM 1769 N N . LYS A 1 235 ? -4.551 -8.047 -4.184 1 98.69 235 LYS A N 1
ATOM 1770 C CA . LYS A 1 235 ? -4.152 -9.234 -4.934 1 98.69 235 LYS A CA 1
ATOM 1771 C C . LYS A 1 235 ? -4.293 -10.492 -4.086 1 98.69 235 LYS A C 1
ATOM 1773 O O . LYS A 1 235 ? -3.938 -10.5 -2.906 1 98.69 235 LYS A O 1
ATOM 1778 N N . ALA A 1 236 ? -4.84 -11.523 -4.707 1 98.56 236 ALA A N 1
ATOM 1779 C CA . ALA A 1 236 ? -5.094 -12.758 -3.977 1 98.56 236 ALA A CA 1
ATOM 1780 C C . ALA A 1 236 ? -4.609 -13.969 -4.77 1 98.56 236 ALA A C 1
ATOM 1782 O O . ALA A 1 236 ? -4.758 -14.016 -5.992 1 98.56 236 ALA A O 1
ATOM 1783 N N . THR A 1 237 ? -3.934 -14.867 -4.102 1 97.5 237 THR A N 1
ATOM 1784 C CA . THR A 1 237 ? -3.785 -16.219 -4.617 1 97.5 237 THR A CA 1
ATOM 1785 C C . THR A 1 237 ? -4.941 -17.109 -4.16 1 97.5 237 THR A C 1
ATOM 1787 O O . THR A 1 237 ? -5.305 -17.109 -2.982 1 97.5 237 THR A O 1
ATOM 1790 N N . ILE A 1 238 ? -5.605 -17.719 -5.074 1 98.12 238 ILE A N 1
ATOM 1791 C CA . ILE A 1 238 ? -6.75 -18.578 -4.836 1 98.12 238 ILE A CA 1
ATOM 1792 C C . ILE A 1 238 ? -6.484 -19.969 -5.426 1 98.12 238 ILE A C 1
ATOM 1794 O O . ILE A 1 238 ? -6.406 -20.125 -6.648 1 98.12 238 ILE A O 1
ATOM 1798 N N . ARG A 1 239 ? -6.391 -20.969 -4.539 1 97.56 239 ARG A N 1
ATOM 1799 C CA . ARG A 1 239 ? -6.012 -22.312 -4.977 1 97.56 239 ARG A CA 1
ATOM 1800 C C . ARG A 1 239 ? -6.961 -23.359 -4.41 1 97.56 239 ARG A C 1
ATOM 1802 O O . ARG A 1 239 ? -7.547 -23.156 -3.342 1 97.56 239 ARG A O 1
ATOM 1809 N N . SER A 1 240 ? -7.172 -24.391 -5.129 1 97.38 240 SER A N 1
ATOM 1810 C CA . SER A 1 240 ? -7.965 -25.547 -4.73 1 97.38 240 SER A CA 1
ATOM 1811 C C . SER A 1 240 ? -7.371 -26.844 -5.27 1 97.38 240 SER A C 1
ATOM 1813 O O . SER A 1 240 ? -6.598 -26.828 -6.23 1 97.38 240 SER A O 1
ATOM 1815 N N . LEU A 1 241 ? -7.668 -27.938 -4.652 1 95.94 241 LEU A N 1
ATOM 1816 C CA . LEU A 1 241 ? -7.223 -29.234 -5.164 1 95.94 241 LEU A CA 1
ATOM 1817 C C . LEU A 1 241 ? -8.008 -29.625 -6.41 1 95.94 241 LEU A C 1
ATOM 1819 O O . LEU A 1 241 ? -7.582 -30.5 -7.164 1 95.94 241 LEU A O 1
ATOM 1823 N N . SER A 1 242 ? -9.094 -28.969 -6.613 1 96.62 242 SER A N 1
ATOM 1824 C CA . SER A 1 242 ? -9.977 -29.266 -7.738 1 96.62 242 SER A CA 1
ATOM 1825 C C . SER A 1 242 ? -10.172 -28.031 -8.617 1 96.62 242 SER A C 1
ATOM 1827 O O . SER A 1 242 ? -10.672 -27 -8.156 1 96.62 242 SER A O 1
ATOM 1829 N N . THR A 1 243 ? -9.859 -28.219 -9.906 1 97.88 243 THR A N 1
ATOM 1830 C CA . THR A 1 243 ? -10.078 -27.141 -10.867 1 97.88 243 THR A CA 1
ATOM 1831 C C . THR A 1 243 ? -11.562 -26.797 -10.961 1 97.88 243 THR A C 1
ATOM 1833 O O . THR A 1 243 ? -11.93 -25.625 -10.984 1 97.88 243 THR A O 1
ATOM 1836 N N . ILE A 1 244 ? -12.383 -27.781 -10.992 1 97.56 244 ILE A N 1
ATOM 1837 C CA . ILE A 1 244 ? -13.82 -27.594 -11.125 1 97.56 244 ILE A CA 1
ATOM 1838 C C . ILE A 1 244 ? -14.352 -26.812 -9.914 1 97.56 244 ILE A C 1
ATOM 1840 O O . ILE A 1 244 ? -15.109 -25.859 -10.07 1 97.56 244 ILE A O 1
ATOM 1844 N N . TYR A 1 245 ? -13.938 -27.172 -8.688 1 97.94 245 TYR A N 1
ATOM 1845 C CA . TYR A 1 245 ? -14.391 -26.484 -7.488 1 97.94 245 TYR A CA 1
ATOM 1846 C C . TYR A 1 245 ? -13.914 -25.031 -7.484 1 97.94 245 TYR A C 1
ATOM 1848 O O . TYR A 1 245 ? -14.672 -24.125 -7.133 1 97.94 245 TYR A O 1
ATOM 1856 N N . LEU A 1 246 ? -12.648 -24.844 -7.91 1 98.38 246 LEU A N 1
ATOM 1857 C CA . LEU A 1 246 ? -12.086 -23.5 -7.98 1 98.38 246 LEU A CA 1
ATOM 1858 C C . LEU A 1 246 ? -12.898 -22.625 -8.922 1 98.38 246 LEU A C 1
ATOM 1860 O O . LEU A 1 246 ? -13.32 -21.531 -8.547 1 98.38 246 LEU A O 1
ATOM 1864 N N . GLU A 1 247 ? -13.156 -23.109 -10.133 1 97.88 247 GLU A N 1
ATOM 1865 C CA . GLU A 1 247 ? -13.734 -22.312 -11.211 1 97.88 247 GLU A CA 1
ATOM 1866 C C . GLU A 1 247 ? -15.242 -22.188 -11.047 1 97.88 247 GLU A C 1
ATOM 1868 O O . GLU A 1 247 ? -15.828 -21.156 -11.398 1 97.88 247 GLU A O 1
ATOM 1873 N N . GLU A 1 248 ? -15.859 -23.188 -10.5 1 97.94 248 GLU A N 1
ATOM 1874 C CA . GLU A 1 248 ? -17.328 -23.219 -10.547 1 97.94 248 GLU A CA 1
ATOM 1875 C C . GLU A 1 248 ? -17.922 -22.906 -9.18 1 97.94 248 GLU A C 1
ATOM 1877 O O . GLU A 1 248 ? -19.125 -22.609 -9.078 1 97.94 248 GLU A O 1
ATOM 1882 N N . ALA A 1 249 ? -17.109 -22.953 -8.141 1 98.06 249 ALA A N 1
ATOM 1883 C CA . ALA A 1 249 ? -17.656 -22.719 -6.809 1 98.06 249 ALA A CA 1
ATOM 1884 C C . ALA A 1 249 ? -16.953 -21.531 -6.141 1 98.06 249 ALA A C 1
ATOM 1886 O O . ALA A 1 249 ? -17.594 -20.516 -5.844 1 98.06 249 ALA A O 1
ATOM 1887 N N . MET A 1 250 ? -15.68 -21.562 -6.016 1 98.5 250 MET A N 1
ATOM 1888 C CA . MET A 1 250 ? -14.953 -20.562 -5.23 1 98.5 250 MET A CA 1
ATOM 1889 C C . MET A 1 250 ? -14.953 -19.219 -5.926 1 98.5 250 MET A C 1
ATOM 1891 O O . MET A 1 250 ? -15.414 -18.219 -5.363 1 98.5 250 MET A O 1
ATOM 1895 N N . LEU A 1 251 ? -14.516 -19.203 -7.195 1 98.69 251 LEU A N 1
ATOM 1896 C CA . LEU A 1 251 ? -14.305 -17.938 -7.898 1 98.69 251 LEU A CA 1
ATOM 1897 C C . LEU A 1 251 ? -15.633 -17.203 -8.109 1 98.69 251 LEU A C 1
ATOM 1899 O O . LEU A 1 251 ? -15.727 -16 -7.871 1 98.69 251 LEU A O 1
ATOM 1903 N N . PRO A 1 252 ? -16.719 -17.906 -8.492 1 98.62 252 PRO A N 1
ATOM 1904 C CA . PRO A 1 252 ? -17.984 -17.188 -8.641 1 98.62 252 PRO A CA 1
ATOM 1905 C C . PRO A 1 252 ? -18.469 -16.562 -7.34 1 98.62 252 PRO A C 1
ATOM 1907 O O . PRO A 1 252 ? -18.984 -15.438 -7.344 1 98.62 252 PRO A O 1
ATOM 1910 N N . LYS A 1 253 ? -18.297 -17.234 -6.211 1 98.75 253 LYS A N 1
ATOM 1911 C CA . LYS A 1 253 ? -18.703 -16.703 -4.918 1 98.75 253 LYS A CA 1
ATOM 1912 C C . LYS A 1 253 ? -17.875 -15.469 -4.551 1 98.75 253 LYS A C 1
ATOM 1914 O O . LYS A 1 253 ? -18.422 -14.477 -4.059 1 98.75 253 LYS A O 1
ATOM 1919 N N . ILE A 1 254 ? -16.578 -15.539 -4.82 1 98.81 254 ILE A N 1
ATOM 1920 C CA . ILE A 1 254 ? -15.664 -14.445 -4.5 1 98.81 254 ILE A CA 1
ATOM 1921 C C . ILE A 1 254 ? -15.992 -13.227 -5.359 1 98.81 254 ILE A C 1
ATOM 1923 O O . ILE A 1 254 ? -16.094 -12.109 -4.852 1 98.81 254 ILE A O 1
ATOM 1927 N N . LYS A 1 255 ? -16.156 -13.469 -6.668 1 98.75 255 LYS A N 1
ATOM 1928 C CA . LYS A 1 255 ? -16.5 -12.391 -7.594 1 98.75 255 LYS A CA 1
ATOM 1929 C C . LYS A 1 255 ? -17.859 -11.789 -7.273 1 98.75 255 LYS A C 1
ATOM 1931 O O . LYS A 1 255 ? -18.047 -10.578 -7.344 1 98.75 255 LYS A O 1
ATOM 1936 N N . GLY A 1 256 ? -18.828 -12.648 -6.918 1 98.81 256 GLY A N 1
ATOM 1937 C CA . GLY A 1 256 ? -20.141 -12.164 -6.492 1 98.81 256 GLY A CA 1
ATOM 1938 C C . GLY A 1 256 ? -20.078 -11.305 -5.25 1 98.81 256 GLY A C 1
ATOM 1939 O O . GLY A 1 256 ? -20.766 -10.289 -5.156 1 98.81 256 GLY A O 1
ATOM 1940 N N . LEU A 1 257 ? -19.281 -11.68 -4.285 1 98.88 257 LEU A N 1
ATOM 1941 C CA . LEU A 1 257 ? -19.078 -10.898 -3.07 1 98.88 257 LEU A CA 1
ATOM 1942 C C . LEU A 1 257 ? -18.516 -9.516 -3.4 1 98.88 257 LEU A C 1
ATOM 1944 O O . LEU A 1 257 ? -18.984 -8.508 -2.865 1 98.88 257 LEU A O 1
ATOM 1948 N N . ALA A 1 258 ? -17.484 -9.484 -4.297 1 98.88 258 ALA A N 1
ATOM 1949 C CA . ALA A 1 258 ? -16.859 -8.219 -4.684 1 98.88 258 ALA A CA 1
ATOM 1950 C C . ALA A 1 258 ? -17.906 -7.27 -5.285 1 98.88 258 ALA A C 1
ATOM 1952 O O . ALA A 1 258 ? -17.922 -6.082 -4.957 1 98.88 258 ALA A O 1
ATOM 1953 N N . LYS A 1 259 ? -18.734 -7.801 -6.117 1 98.81 259 LYS A N 1
ATOM 1954 C CA . LYS A 1 259 ? -19.766 -6.996 -6.762 1 98.81 259 LYS A CA 1
ATOM 1955 C C . LYS A 1 259 ? -20.766 -6.469 -5.742 1 98.81 259 LYS A C 1
ATOM 1957 O O . LYS A 1 259 ? -21.156 -5.301 -5.785 1 98.81 259 LYS A O 1
ATOM 1962 N N . ARG A 1 260 ? -21.219 -7.309 -4.84 1 98.88 260 ARG A N 1
ATOM 1963 C CA . ARG A 1 260 ? -22.172 -6.902 -3.809 1 98.88 260 ARG A CA 1
ATOM 1964 C C . ARG A 1 260 ? -21.578 -5.801 -2.932 1 98.88 260 ARG A C 1
ATOM 1966 O O . ARG A 1 260 ? -22.266 -4.824 -2.613 1 98.88 260 ARG A O 1
ATOM 1973 N N . ILE A 1 261 ? -20.328 -5.957 -2.535 1 98.88 261 ILE A N 1
ATOM 1974 C CA . ILE A 1 261 ? -19.656 -4.969 -1.695 1 98.88 261 ILE A CA 1
ATOM 1975 C C . ILE A 1 261 ? -19.531 -3.648 -2.451 1 98.88 261 ILE A C 1
ATOM 1977 O O . ILE A 1 261 ? -19.766 -2.576 -1.888 1 98.88 261 ILE A O 1
ATOM 1981 N N . SER A 1 262 ? -19.078 -3.75 -3.738 1 98.81 262 SER A N 1
ATOM 1982 C CA . SER A 1 262 ? -18.969 -2.553 -4.566 1 98.81 262 SER A CA 1
ATOM 1983 C C . SER A 1 262 ? -20.297 -1.798 -4.609 1 98.81 262 SER A C 1
ATOM 1985 O O . SER A 1 262 ? -20.328 -0.585 -4.391 1 98.81 262 SER A O 1
ATOM 1987 N N . ASP A 1 263 ? -21.406 -2.496 -4.805 1 98.75 263 ASP A N 1
ATOM 1988 C CA . ASP A 1 263 ? -22.734 -1.897 -4.859 1 98.75 263 ASP A CA 1
ATOM 1989 C C . ASP A 1 263 ? -23.094 -1.236 -3.529 1 98.75 263 ASP A C 1
ATOM 1991 O O . ASP A 1 263 ? -23.625 -0.124 -3.508 1 98.75 263 ASP A O 1
ATOM 1995 N N . ASN A 1 264 ? -22.844 -1.9 -2.461 1 98.69 264 ASN A N 1
ATOM 1996 C CA . ASN A 1 264 ? -23.172 -1.396 -1.132 1 98.69 264 ASN A CA 1
ATOM 1997 C C . ASN A 1 264 ? -22.438 -0.093 -0.828 1 98.69 264 ASN A C 1
ATOM 1999 O O . ASN A 1 264 ? -22.969 0.772 -0.127 1 98.69 264 ASN A O 1
ATOM 2003 N N . HIS A 1 265 ? -21.203 0.12 -1.368 1 98.56 265 HIS A N 1
ATOM 2004 C CA . HIS A 1 265 ? -20.375 1.278 -1.049 1 98.56 265 HIS A CA 1
ATOM 2005 C C . HIS A 1 265 ? -20.484 2.35 -2.129 1 98.56 265 HIS A C 1
ATOM 2007 O O . HIS A 1 265 ? -19.922 3.436 -1.993 1 98.56 265 HIS A O 1
ATOM 2013 N N . GLY A 1 266 ? -21.141 2.002 -3.197 1 98.56 266 GLY A N 1
ATOM 2014 C CA . GLY A 1 266 ? -21.25 2.939 -4.305 1 98.56 266 GLY A CA 1
ATOM 2015 C C . GLY A 1 266 ? -19.984 3.053 -5.129 1 98.56 266 GLY A C 1
ATOM 2016 O O . GLY A 1 266 ? -19.734 4.094 -5.738 1 98.56 266 GLY A O 1
ATOM 2017 N N . THR A 1 267 ? -19.141 2.057 -5.094 1 98.75 267 THR A N 1
ATOM 2018 C CA . THR A 1 267 ? -17.922 2.014 -5.891 1 98.75 267 THR A CA 1
ATOM 2019 C C . THR A 1 267 ? -18.141 1.227 -7.18 1 98.75 267 THR A C 1
ATOM 2021 O O . THR A 1 267 ? -19.219 0.665 -7.391 1 98.75 267 THR A O 1
ATOM 2024 N N . GLU A 1 268 ? -17.172 1.309 -8.062 1 98.75 268 GLU A N 1
ATOM 2025 C CA . GLU A 1 268 ? -17 0.316 -9.125 1 98.75 268 GLU A CA 1
ATOM 2026 C C . GLU A 1 268 ? -15.992 -0.75 -8.719 1 98.75 268 GLU A C 1
ATOM 2028 O O . GLU A 1 268 ? -15.195 -0.542 -7.797 1 98.75 268 GLU A O 1
ATOM 2033 N N . VAL A 1 269 ? -16.078 -1.898 -9.367 1 98.81 269 VAL A N 1
ATOM 2034 C CA . VAL A 1 269 ? -15.109 -2.939 -9.055 1 98.81 269 VAL A CA 1
ATOM 2035 C C . VAL A 1 269 ? -14.633 -3.609 -10.344 1 98.81 269 VAL A C 1
ATOM 2037 O O . VAL A 1 269 ? -15.438 -3.889 -11.234 1 98.81 269 VAL A O 1
ATOM 2040 N N . ASP A 1 270 ? -13.336 -3.646 -10.516 1 98.81 270 ASP A N 1
ATOM 2041 C CA . ASP A 1 270 ? -12.695 -4.371 -11.609 1 98.81 270 ASP A CA 1
ATOM 2042 C C . ASP A 1 270 ? -12.023 -5.645 -11.102 1 98.81 270 ASP A C 1
ATOM 2044 O O . ASP A 1 270 ? -11.273 -5.609 -10.125 1 98.81 270 ASP A O 1
ATOM 2048 N N . LEU A 1 271 ? -12.367 -6.766 -11.68 1 98.69 271 LEU A N 1
ATOM 2049 C CA . LEU A 1 271 ? -11.805 -8.07 -11.352 1 98.69 271 LEU A CA 1
ATOM 2050 C C . LEU A 1 271 ? -10.953 -8.594 -12.508 1 98.69 271 LEU A C 1
ATOM 2052 O O . LEU A 1 271 ? -11.43 -8.719 -13.633 1 98.69 271 LEU A O 1
ATOM 2056 N N . ARG A 1 272 ? -9.672 -8.898 -12.219 1 98.31 272 ARG A N 1
ATOM 2057 C CA . ARG A 1 272 ? -8.766 -9.312 -13.289 1 98.31 272 ARG A CA 1
ATOM 2058 C C . ARG A 1 272 ? -7.895 -10.484 -12.844 1 98.31 272 ARG A C 1
ATOM 2060 O O . ARG A 1 272 ? -7.172 -10.383 -11.844 1 98.31 272 ARG A O 1
ATOM 2067 N N . HIS A 1 273 ? -7.992 -11.562 -13.578 1 97.31 273 HIS A N 1
ATOM 2068 C CA . HIS A 1 273 ? -6.996 -12.609 -13.375 1 97.31 273 HIS A CA 1
ATOM 2069 C C . HIS A 1 273 ? -5.633 -12.188 -13.906 1 97.31 273 HIS A C 1
ATOM 2071 O O . HIS A 1 273 ? -5.438 -12.086 -15.117 1 97.31 273 HIS A O 1
ATOM 2077 N N . TYR A 1 274 ? -4.68 -12.008 -13.016 1 94.56 274 TYR A N 1
ATOM 2078 C CA . TYR A 1 274 ? -3.398 -11.461 -13.445 1 94.56 274 TYR A CA 1
ATOM 2079 C C . TYR A 1 274 ? -2.404 -12.578 -13.75 1 94.56 274 TYR A C 1
ATOM 2081 O O . TYR A 1 274 ? -1.28 -12.312 -14.188 1 94.56 274 TYR A O 1
ATOM 2089 N N . GLU A 1 275 ? -2.762 -13.836 -13.594 1 93.25 275 GLU A N 1
ATOM 2090 C CA . GLU A 1 275 ? -2.068 -15.039 -14.039 1 93.25 275 GLU A CA 1
ATOM 2091 C C . GLU A 1 275 ? -3.051 -16.062 -14.594 1 93.25 275 GLU A C 1
ATOM 2093 O O . GLU A 1 275 ? -4.219 -16.094 -14.203 1 93.25 275 GLU A O 1
ATOM 2098 N N . PRO A 1 276 ? -2.553 -16.875 -15.523 1 95.12 276 PRO A N 1
ATOM 2099 C CA . PRO A 1 276 ? -3.463 -17.875 -16.094 1 95.12 276 PRO A CA 1
ATOM 2100 C C . PRO A 1 276 ? -3.861 -18.953 -15.094 1 95.12 276 PRO A C 1
ATOM 2102 O O . PRO A 1 276 ? -3.203 -19.109 -14.062 1 95.12 276 PRO A O 1
ATOM 2105 N N . LEU A 1 277 ? -4.961 -19.625 -15.438 1 97.19 277 LEU A N 1
ATOM 2106 C CA . LEU A 1 277 ? -5.41 -20.75 -14.633 1 97.19 277 LEU A CA 1
ATOM 2107 C C . LEU A 1 277 ? -4.473 -21.938 -14.805 1 97.19 277 LEU A C 1
ATOM 2109 O O . LEU A 1 277 ? -4.32 -22.469 -15.906 1 97.19 277 LEU A O 1
ATOM 2113 N N . PHE A 1 278 ? -3.787 -22.297 -13.797 1 97.81 278 PHE A N 1
ATOM 2114 C CA . PHE A 1 278 ? -3.16 -23.609 -13.727 1 97.81 278 PHE A CA 1
ATOM 2115 C C . PHE A 1 278 ? -4.133 -24.656 -13.172 1 97.81 278 PHE A C 1
ATOM 2117 O O . PHE A 1 278 ? -4.617 -24.516 -12.047 1 97.81 278 PHE A O 1
ATOM 2124 N N . LYS A 1 279 ? -4.391 -25.641 -13.93 1 98.12 279 LYS A N 1
ATOM 2125 C CA . LYS A 1 279 ? -5.273 -26.703 -13.461 1 98.12 279 LYS A CA 1
ATOM 2126 C C . LYS A 1 279 ? -4.512 -27.703 -12.594 1 98.12 279 LYS A C 1
ATOM 2128 O O . LYS A 1 279 ? -3.289 -27.812 -12.695 1 98.12 279 LYS A O 1
ATOM 2133 N N . ASN A 1 280 ? -5.219 -28.359 -11.664 1 97.69 280 ASN A N 1
ATOM 2134 C CA . ASN A 1 280 ? -4.582 -29.406 -10.867 1 97.69 280 ASN A CA 1
ATOM 2135 C C . ASN A 1 280 ? -4.09 -30.562 -11.75 1 97.69 280 ASN A C 1
ATOM 2137 O O . ASN A 1 280 ? -4.691 -30.859 -12.781 1 97.69 280 ASN A O 1
ATOM 2141 N N . MET A 1 281 ? -3.053 -31.219 -11.273 1 97.5 281 MET A N 1
ATOM 2142 C CA . MET A 1 281 ? -2.461 -32.344 -11.984 1 97.5 281 MET A CA 1
ATOM 2143 C C . MET A 1 281 ? -3.328 -33.594 -11.852 1 97.5 281 MET A C 1
ATOM 2145 O O . MET A 1 281 ? -3.793 -33.906 -10.758 1 97.5 281 MET A O 1
ATOM 2149 N N . ILE A 1 282 ? -3.57 -34.25 -12.938 1 97 282 ILE A N 1
ATOM 2150 C CA . ILE A 1 282 ? -4.191 -35.562 -12.977 1 97 282 ILE A CA 1
ATOM 2151 C C . ILE A 1 282 ? -3.203 -36.594 -13.539 1 97 282 ILE A C 1
ATOM 2153 O O . ILE A 1 282 ? -3.008 -36.656 -14.758 1 97 282 ILE A O 1
ATOM 2157 N N . ASN A 1 283 ? -2.619 -37.312 -12.648 1 97.25 283 ASN A N 1
ATOM 2158 C CA . ASN A 1 283 ? -1.717 -38.375 -13.102 1 97.25 283 ASN A CA 1
ATOM 2159 C C . ASN A 1 283 ? -2.484 -39.594 -13.602 1 97.25 283 ASN A C 1
ATOM 2161 O O . ASN A 1 283 ? -3.279 -40.188 -12.859 1 97.25 283 ASN A O 1
ATOM 2165 N N . HIS A 1 284 ? -2.197 -39.969 -14.859 1 98.12 284 HIS A N 1
ATOM 2166 C CA . HIS A 1 284 ? -2.879 -41.125 -15.43 1 98.12 284 HIS A CA 1
ATOM 2167 C C . HIS A 1 284 ? -2.438 -42.406 -14.742 1 98.12 284 HIS A C 1
ATOM 2169 O O . HIS A 1 284 ? -1.25 -42.75 -14.742 1 98.12 284 HIS A O 1
ATOM 2175 N N . LYS A 1 285 ? -3.303 -43.156 -14.234 1 97.5 285 LYS A N 1
ATOM 2176 C CA . LYS A 1 285 ? -3.014 -44.25 -13.312 1 97.5 285 LYS A CA 1
ATOM 2177 C C . LYS A 1 285 ? -2.238 -45.375 -14.008 1 97.5 285 LYS A C 1
ATOM 2179 O O . LYS A 1 285 ? -1.277 -45.906 -13.453 1 97.5 285 LYS A O 1
ATOM 2184 N N . LYS A 1 286 ? -2.604 -45.719 -15.172 1 97.81 286 LYS A N 1
ATOM 2185 C CA . LYS A 1 286 ? -1.913 -46.781 -15.875 1 97.81 286 LYS A CA 1
ATOM 2186 C C . LYS A 1 286 ? -0.499 -46.375 -16.266 1 97.81 286 LYS A C 1
ATOM 2188 O O . LYS A 1 286 ? 0.446 -47.156 -16.141 1 97.81 286 LYS A O 1
ATOM 2193 N N . LEU A 1 287 ? -0.393 -45.156 -16.734 1 97.69 287 LEU A N 1
ATOM 2194 C CA . LEU A 1 287 ? 0.919 -44.625 -17.062 1 97.69 287 LEU A CA 1
ATOM 2195 C C . LEU A 1 287 ? 1.826 -44.594 -15.844 1 97.69 287 LEU A C 1
ATOM 2197 O O . LEU A 1 287 ? 3.014 -44.906 -15.938 1 97.69 287 LEU A O 1
ATOM 2201 N N . GLU A 1 288 ? 1.283 -44.219 -14.805 1 97.75 288 GLU A N 1
ATOM 2202 C CA . GLU A 1 288 ? 2.041 -44.156 -13.555 1 97.75 288 GLU A CA 1
ATOM 2203 C C . GLU A 1 288 ? 2.52 -45.531 -13.141 1 97.75 288 GLU A C 1
ATOM 2205 O O . GLU A 1 288 ? 3.664 -45.719 -12.711 1 97.75 288 GLU A O 1
ATOM 2210 N N . ALA A 1 289 ? 1.62 -46.469 -13.242 1 97.81 289 ALA A N 1
ATOM 2211 C CA . ALA A 1 289 ? 1.98 -47.844 -12.891 1 97.81 289 ALA A CA 1
ATOM 2212 C C . ALA A 1 289 ? 3.115 -48.344 -13.773 1 97.81 289 ALA A C 1
ATOM 2214 O O . ALA A 1 289 ? 4.082 -48.938 -13.273 1 97.81 289 ALA A O 1
ATOM 2215 N N . TYR A 1 290 ? 3 -48.125 -15.109 1 98.31 290 TYR A N 1
ATOM 2216 C CA . TYR A 1 290 ? 4.066 -48.531 -16.031 1 98.31 290 TYR A CA 1
ATOM 2217 C C . TYR A 1 290 ? 5.395 -47.906 -15.609 1 98.31 290 TYR A C 1
ATOM 2219 O O . TYR A 1 290 ? 6.406 -48.594 -15.508 1 98.31 290 TYR A O 1
ATOM 2227 N N . THR A 1 291 ? 5.363 -46.656 -15.312 1 98.5 291 THR A N 1
ATOM 2228 C CA . THR A 1 291 ? 6.594 -45.906 -15.055 1 98.5 291 THR A CA 1
ATOM 2229 C C . THR A 1 291 ? 7.211 -46.312 -13.727 1 98.5 291 THR A C 1
ATOM 2231 O O . THR A 1 291 ? 8.43 -46.5 -13.625 1 98.5 291 THR A O 1
ATOM 2234 N N . ARG A 1 292 ? 6.363 -46.469 -12.734 1 98.25 292 ARG A N 1
ATOM 2235 C CA . ARG A 1 292 ? 6.848 -46.875 -11.422 1 98.25 292 ARG A CA 1
ATOM 2236 C C . ARG A 1 292 ? 7.508 -48.25 -11.492 1 98.25 292 ARG A C 1
ATOM 2238 O O . ARG A 1 292 ? 8.578 -48.469 -10.914 1 98.25 292 ARG A O 1
ATOM 2245 N N . ASP A 1 293 ? 6.906 -49.188 -12.203 1 97.94 293 AS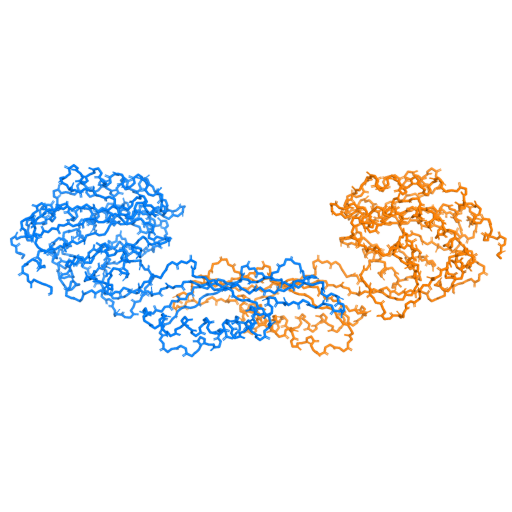P A N 1
ATOM 2246 C CA . ASP A 1 293 ? 7.477 -50.531 -12.383 1 97.94 293 ASP A CA 1
ATOM 2247 C C . ASP A 1 293 ? 8.828 -50.438 -13.094 1 97.94 293 ASP A C 1
ATOM 2249 O O . ASP A 1 293 ? 9.766 -51.156 -12.711 1 97.94 293 ASP A O 1
ATOM 2253 N N . ASN A 1 294 ? 8.859 -49.656 -14.102 1 98.44 294 ASN A N 1
ATOM 2254 C CA . ASN A 1 294 ? 10.102 -49.5 -14.852 1 98.44 294 ASN A CA 1
ATOM 2255 C C . ASN A 1 294 ? 11.195 -48.875 -14.008 1 98.44 294 ASN A C 1
ATOM 2257 O O . ASN A 1 294 ? 12.352 -49.312 -14.047 1 98.44 294 ASN A O 1
ATOM 2261 N N . PHE A 1 295 ? 10.852 -47.812 -13.195 1 98.44 295 PHE A N 1
ATOM 2262 C CA . PHE A 1 295 ? 11.82 -47.219 -12.289 1 98.44 295 PHE A CA 1
ATOM 2263 C C . PHE A 1 295 ? 12.352 -48.25 -11.297 1 98.44 295 PHE A C 1
ATOM 2265 O O . PHE A 1 295 ? 13.555 -48.312 -11.055 1 98.44 295 PHE A O 1
ATOM 2272 N N . SER A 1 296 ? 11.469 -49.062 -10.812 1 97.69 296 SER A N 1
ATOM 2273 C CA . SER A 1 296 ? 11.852 -50.125 -9.867 1 97.69 296 SER A CA 1
ATOM 2274 C C . SER A 1 296 ? 12.781 -51.125 -10.523 1 97.69 296 SER A C 1
ATOM 2276 O O . SER A 1 296 ? 13.758 -51.562 -9.914 1 97.69 296 SER A O 1
ATOM 2278 N N . SER A 1 297 ? 12.531 -51.5 -11.711 1 97.31 297 SER A N 1
ATOM 2279 C CA . SER A 1 297 ? 13.32 -52.5 -12.414 1 97.31 297 SER A CA 1
ATOM 2280 C C . SER A 1 297 ? 14.727 -52 -12.695 1 97.31 297 SER A C 1
ATOM 2282 O O . SER A 1 297 ? 15.641 -52.781 -12.953 1 97.31 297 SER A O 1
ATOM 2284 N N . LEU A 1 298 ? 14.883 -50.688 -12.641 1 97.31 298 LEU A N 1
ATOM 2285 C CA . LEU A 1 298 ? 16.188 -50.094 -12.898 1 97.31 298 LEU A CA 1
ATOM 2286 C C . LEU A 1 298 ? 16.984 -49.938 -11.602 1 97.31 298 LEU A C 1
ATOM 2288 O O . LEU A 1 298 ? 18.031 -49.312 -11.586 1 97.31 298 LEU A O 1
ATOM 2292 N N . GLY A 1 299 ? 16.422 -50.406 -10.531 1 96.12 299 GLY A N 1
ATOM 2293 C CA . GLY A 1 299 ? 17.125 -50.406 -9.266 1 96.12 299 GLY A CA 1
ATOM 2294 C C . GLY A 1 299 ? 16.859 -49.188 -8.406 1 96.12 299 GLY A C 1
ATOM 2295 O O . GLY A 1 299 ? 17.531 -48.969 -7.398 1 96.12 299 GLY A O 1
ATOM 2296 N N . ILE A 1 300 ? 15.992 -48.312 -8.914 1 95.19 300 ILE A N 1
ATOM 2297 C CA . ILE A 1 300 ? 15.609 -47.188 -8.078 1 95.19 300 ILE A CA 1
ATOM 2298 C C . ILE A 1 300 ? 14.812 -47.688 -6.871 1 95.19 300 ILE A C 1
ATOM 2300 O O . ILE A 1 300 ? 13.75 -48.281 -7.031 1 95.19 300 ILE A O 1
ATOM 2304 N N . LYS A 1 301 ? 15.531 -47.375 -5.684 1 87.69 301 LYS A N 1
ATOM 2305 C CA . LYS A 1 301 ? 14.945 -47.812 -4.422 1 87.69 301 LYS A CA 1
ATOM 2306 C C . LYS A 1 301 ? 14.242 -46.656 -3.715 1 87.69 301 LYS A C 1
ATOM 2308 O O . LYS A 1 301 ? 14.305 -45.5 -4.176 1 87.69 301 LYS A O 1
ATOM 2313 N N . ASP A 1 302 ? 13.336 -46.875 -2.891 1 93.19 302 ASP A N 1
ATOM 2314 C CA . ASP A 1 302 ? 12.703 -45.938 -1.995 1 93.19 302 ASP A CA 1
ATOM 2315 C C . ASP A 1 302 ? 11.758 -45 -2.76 1 93.19 302 ASP A C 1
ATOM 2317 O O . ASP A 1 302 ? 11.805 -43.781 -2.605 1 93.19 302 ASP A O 1
ATOM 2321 N N . ILE A 1 303 ? 11.023 -45.5 -3.729 1 97.56 303 ILE A N 1
ATOM 2322 C CA . ILE A 1 303 ? 10.008 -44.75 -4.469 1 97.56 303 ILE A CA 1
ATOM 2323 C C . ILE A 1 303 ? 8.82 -44.438 -3.553 1 97.56 303 ILE A C 1
ATOM 2325 O O . ILE A 1 303 ? 8.234 -45.344 -2.959 1 97.56 303 ILE A O 1
ATOM 2329 N N . LYS A 1 304 ? 8.516 -43.188 -3.359 1 96.06 304 LYS A N 1
ATOM 2330 C CA . LYS A 1 304 ? 7.363 -42.75 -2.572 1 96.06 304 LYS A CA 1
ATOM 2331 C C . LYS A 1 304 ? 6.145 -42.531 -3.459 1 96.06 304 LYS A C 1
ATOM 2333 O O . LYS A 1 304 ? 6.246 -41.906 -4.52 1 96.06 304 LYS A O 1
ATOM 2338 N N . VAL A 1 305 ? 5.023 -43.062 -3.047 1 97.12 305 VAL A N 1
ATOM 2339 C CA . VAL A 1 305 ? 3.768 -42.844 -3.758 1 97.12 305 VAL A CA 1
ATOM 2340 C C . VAL A 1 305 ? 2.828 -42 -2.896 1 97.12 305 VAL A C 1
ATOM 2342 O O . VAL A 1 305 ? 2.424 -42.438 -1.811 1 97.12 305 VAL A O 1
ATOM 2345 N N . PHE A 1 306 ? 2.439 -40.906 -3.387 1 96.38 306 PHE A N 1
ATOM 2346 C CA . PHE A 1 306 ? 1.573 -40 -2.645 1 96.38 306 PHE A CA 1
ATOM 2347 C C . PHE A 1 306 ? 0.107 -40.281 -2.957 1 96.38 306 PHE A C 1
ATOM 2349 O O . PHE A 1 306 ? -0.229 -40.719 -4.066 1 96.38 306 PHE A O 1
ATOM 2356 N N . PRO A 1 307 ? -0.729 -40.031 -1.96 1 95.5 307 PRO A N 1
ATOM 2357 C CA . PRO A 1 307 ? -2.162 -40.094 -2.254 1 95.5 307 PRO A CA 1
ATOM 2358 C C . PRO A 1 307 ? -2.625 -39.031 -3.223 1 95.5 307 PRO A C 1
ATOM 2360 O O . PRO A 1 307 ? -1.952 -38 -3.379 1 95.5 307 PRO A O 1
ATOM 2363 N N . ASP A 1 308 ? -3.779 -39.219 -3.816 1 91.88 308 ASP A N 1
ATOM 2364 C CA . ASP A 1 308 ? -4.277 -38.375 -4.914 1 91.88 308 ASP A CA 1
ATOM 2365 C C . ASP A 1 308 ? -4.539 -36.938 -4.449 1 91.88 308 ASP A C 1
ATOM 2367 O O . ASP A 1 308 ? -4.641 -36.031 -5.27 1 91.88 308 ASP A O 1
ATOM 2371 N N . ASP A 1 309 ? -4.695 -36.719 -3.143 1 92 309 ASP A N 1
ATOM 2372 C CA . ASP A 1 309 ? -5.031 -35.406 -2.643 1 92 309 ASP A CA 1
ATOM 2373 C C . ASP A 1 309 ? -3.803 -34.719 -2.057 1 92 309 ASP A C 1
ATOM 2375 O O . ASP A 1 309 ? -3.92 -33.656 -1.436 1 92 309 ASP A O 1
ATOM 2379 N N . TYR A 1 310 ? -2.639 -35.312 -2.268 1 93.81 310 TYR A N 1
ATOM 2380 C CA . TYR A 1 310 ? -1.396 -34.688 -1.859 1 93.81 310 TYR A CA 1
ATOM 2381 C C . TYR A 1 310 ? -0.917 -33.688 -2.924 1 93.81 310 TYR A C 1
ATOM 2383 O O . TYR A 1 310 ? -0.737 -34.062 -4.086 1 93.81 310 TYR A O 1
ATOM 2391 N N . ALA A 1 311 ? -0.787 -32.438 -2.473 1 92.75 311 ALA A N 1
ATOM 2392 C CA . ALA A 1 311 ? -0.286 -31.406 -3.373 1 92.75 311 ALA A CA 1
ATOM 2393 C C . ALA A 1 311 ? 0.826 -30.594 -2.713 1 92.75 311 ALA A C 1
ATOM 2395 O O . ALA A 1 311 ? 0.697 -30.172 -1.56 1 92.75 311 ALA A O 1
ATOM 2396 N N . ASP A 1 312 ? 1.923 -30.375 -3.404 1 83.44 312 ASP A N 1
ATOM 2397 C CA . ASP A 1 312 ? 3.033 -29.594 -2.873 1 83.44 312 ASP A CA 1
ATOM 2398 C C . ASP A 1 312 ? 3.273 -28.328 -3.713 1 83.44 312 ASP A C 1
ATOM 2400 O O . ASP A 1 312 ? 4.195 -27.562 -3.436 1 83.44 312 ASP A O 1
ATOM 2404 N N . GLY A 1 313 ? 2.512 -28.031 -4.656 1 90.19 313 GLY A N 1
ATOM 2405 C CA . GLY A 1 313 ? 2.68 -26.875 -5.527 1 90.19 313 GLY A CA 1
ATOM 2406 C C . GLY A 1 313 ? 1.735 -26.875 -6.715 1 90.19 313 GLY A C 1
ATOM 2407 O O . GLY A 1 313 ? 0.679 -27.516 -6.668 1 90.19 313 GLY A O 1
ATOM 2408 N N . SER A 1 314 ? 2.049 -25.938 -7.586 1 93.44 314 SER A N 1
ATOM 2409 C CA . SER A 1 314 ? 1.293 -25.859 -8.828 1 93.44 314 SER A CA 1
ATOM 2410 C C . SER A 1 314 ? 2.201 -26.062 -10.039 1 93.44 314 SER A C 1
ATOM 2412 O O . SER A 1 314 ? 3.414 -25.859 -9.953 1 93.44 314 SER A O 1
ATOM 2414 N N . THR A 1 315 ? 1.676 -26.516 -11.109 1 96.12 315 THR A N 1
ATOM 2415 C CA . THR A 1 315 ? 2.391 -26.719 -12.367 1 96.12 315 THR A CA 1
ATOM 2416 C C . THR A 1 315 ? 1.453 -26.531 -13.555 1 96.12 315 THR A C 1
ATOM 2418 O O . THR A 1 315 ? 0.291 -26.938 -13.508 1 96.12 315 THR A O 1
ATOM 2421 N N . ASP A 1 316 ? 2.02 -25.922 -14.648 1 97.44 316 ASP A N 1
ATOM 2422 C CA . ASP A 1 316 ? 1.171 -25.75 -15.82 1 97.44 316 ASP A CA 1
ATOM 2423 C C . ASP A 1 316 ? 1.022 -27.047 -16.594 1 97.44 316 ASP A C 1
ATOM 2425 O O . ASP A 1 316 ? 0.247 -27.125 -17.547 1 97.44 316 ASP A O 1
ATOM 2429 N N . VAL A 1 317 ? 1.715 -28.203 -16.141 1 98.56 317 VAL A N 1
ATOM 2430 C CA . VAL A 1 317 ? 1.493 -29.531 -16.688 1 98.56 317 VAL A CA 1
ATOM 2431 C C . VAL A 1 317 ? 0.068 -30 -16.391 1 98.56 317 VAL A C 1
ATOM 2433 O O . VAL A 1 317 ? -0.506 -30.797 -17.125 1 98.56 317 VAL A O 1
ATOM 2436 N N . GLY A 1 318 ? -0.453 -29.484 -15.312 1 98.25 318 GLY A N 1
ATOM 2437 C CA . GLY A 1 318 ? -1.836 -29.781 -14.977 1 98.25 318 GLY A CA 1
ATOM 2438 C C . GLY A 1 318 ? -2.795 -29.531 -16.125 1 98.25 318 GLY A C 1
ATOM 2439 O O . GLY A 1 318 ? -3.701 -30.328 -16.375 1 98.25 318 GLY A O 1
ATOM 2440 N N . ASN A 1 319 ? -2.582 -28.484 -16.891 1 98.62 319 ASN A N 1
ATOM 2441 C CA . ASN A 1 319 ? -3.453 -28.141 -18 1 98.62 319 ASN A CA 1
ATOM 2442 C C . ASN A 1 319 ? -3.395 -29.188 -19.109 1 98.62 319 ASN A C 1
ATOM 2444 O O . ASN A 1 319 ? -4.406 -29.484 -19.75 1 98.62 319 ASN A O 1
ATOM 2448 N N . ILE A 1 320 ? -2.27 -29.812 -19.297 1 98.75 320 ILE A N 1
ATOM 2449 C CA . ILE A 1 320 ? -2.115 -30.875 -20.281 1 98.75 320 ILE A CA 1
ATOM 2450 C C . ILE A 1 320 ? -2.797 -32.156 -19.766 1 98.75 320 ILE A C 1
ATOM 2452 O O . ILE A 1 320 ? -3.49 -32.844 -20.516 1 98.75 320 ILE A O 1
ATOM 2456 N N . SER A 1 321 ? -2.668 -32.406 -18.5 1 98.56 321 SER A N 1
ATOM 2457 C CA . SER A 1 321 ? -3.184 -33.656 -17.906 1 98.56 321 SER A CA 1
ATOM 2458 C C . SER A 1 321 ? -4.707 -33.688 -17.984 1 98.56 321 SER A C 1
ATOM 2460 O O . SER A 1 321 ? -5.301 -34.781 -17.875 1 98.56 321 SER A O 1
ATOM 2462 N N . HIS A 1 322 ? -5.32 -32.562 -18.156 1 98.06 322 HIS A N 1
ATOM 2463 C CA . HIS A 1 322 ? -6.773 -32.5 -18.266 1 98.06 322 HIS A CA 1
ATOM 2464 C C . HIS A 1 322 ? -7.238 -32.812 -19.672 1 98.06 322 HIS A C 1
ATOM 2466 O O . HIS A 1 322 ? -8.43 -33.062 -19.906 1 98.06 322 HIS A O 1
ATOM 2472 N N . VAL A 1 323 ? -6.32 -32.906 -20.703 1 97.94 323 VAL A N 1
ATOM 2473 C CA . VAL A 1 323 ? -6.777 -33.094 -22.078 1 97.94 323 VAL A CA 1
ATOM 2474 C C . VAL A 1 323 ? -6.203 -34.375 -22.641 1 97.94 323 VAL A C 1
ATOM 2476 O O . VAL A 1 323 ? -6.789 -35 -23.531 1 97.94 323 VAL A O 1
ATOM 2479 N N . VAL A 1 324 ? -5.016 -34.875 -22.094 1 98.19 324 VAL A N 1
ATOM 2480 C CA . VAL A 1 324 ? -4.422 -36.125 -22.531 1 98.19 324 VAL A CA 1
ATOM 2481 C C . VAL A 1 324 ? -3.842 -36.875 -21.344 1 98.19 324 VAL A C 1
ATOM 2483 O O . VAL A 1 324 ? -3.477 -36.281 -20.328 1 98.19 324 VAL A O 1
ATOM 2486 N N . PRO A 1 325 ? -3.732 -38.281 -21.391 1 98.62 325 PRO A N 1
ATOM 2487 C CA . PRO A 1 325 ? -3.025 -39 -20.344 1 98.62 325 PRO A CA 1
ATOM 2488 C C . PRO A 1 325 ? -1.614 -38.469 -20.094 1 98.62 325 PRO A C 1
ATOM 2490 O O . PRO A 1 325 ? -0.822 -38.375 -21.031 1 98.62 325 PRO A O 1
ATOM 2493 N N . THR A 1 326 ? -1.354 -38.094 -18.844 1 98.69 326 THR A N 1
ATOM 2494 C CA . THR A 1 326 ? -0.108 -37.406 -18.516 1 98.69 326 THR A CA 1
ATOM 2495 C C . THR A 1 326 ? 0.441 -37.906 -17.172 1 98.69 326 THR A C 1
ATOM 2497 O O . THR A 1 326 ? -0.323 -38.281 -16.297 1 98.69 326 THR A O 1
ATOM 2500 N N . ILE A 1 327 ? 1.74 -37.938 -17.047 1 98.12 327 ILE A N 1
ATOM 2501 C CA . ILE A 1 327 ? 2.348 -38.188 -15.734 1 98.12 327 ILE A CA 1
ATOM 2502 C C . ILE A 1 327 ? 3.543 -37.25 -15.555 1 98.12 327 ILE A C 1
ATOM 2504 O O . ILE A 1 327 ? 4.184 -36.844 -16.531 1 98.12 327 ILE A O 1
ATOM 2508 N N . GLN A 1 328 ? 3.771 -36.906 -14.32 1 97.88 328 GLN A N 1
ATOM 2509 C CA . GLN A 1 328 ? 4.949 -36.156 -13.914 1 97.88 328 GLN A CA 1
ATOM 2510 C C . GLN A 1 328 ? 5.57 -36.719 -12.648 1 97.88 328 GLN A C 1
ATOM 2512 O O . GLN A 1 328 ? 5.477 -36.125 -11.57 1 97.88 328 GLN A O 1
ATOM 2517 N N . PRO A 1 329 ? 6.223 -37.875 -12.742 1 97.88 329 PRO A N 1
ATOM 2518 C CA . PRO A 1 329 ? 6.969 -38.344 -11.578 1 97.88 329 PRO A CA 1
ATOM 2519 C C . PRO A 1 329 ? 8.164 -37.438 -11.242 1 97.88 329 PRO A C 1
ATOM 2521 O O . PRO A 1 329 ? 8.547 -36.594 -12.039 1 97.88 329 PRO A O 1
ATOM 2524 N N . GLU A 1 330 ? 8.656 -37.656 -10.008 1 97.69 330 GLU A N 1
ATOM 2525 C CA . GLU A 1 330 ? 9.891 -36.969 -9.617 1 97.69 330 GLU A CA 1
ATOM 2526 C C . GLU A 1 330 ? 11.039 -37.969 -9.453 1 97.69 330 GLU A C 1
ATOM 2528 O O . GLU A 1 330 ? 10.82 -39.094 -9.008 1 97.69 330 GLU A O 1
ATOM 2533 N N . ILE A 1 331 ? 12.195 -37.531 -9.805 1 98.5 331 ILE A N 1
ATOM 2534 C CA . ILE A 1 331 ? 13.406 -38.344 -9.633 1 98.5 331 ILE A CA 1
ATOM 2535 C C . ILE A 1 331 ? 14.344 -37.656 -8.641 1 98.5 331 ILE A C 1
ATOM 2537 O O . ILE A 1 331 ? 14.602 -36.438 -8.766 1 98.5 331 ILE A O 1
ATOM 2541 N N . LYS A 1 332 ? 14.859 -38.375 -7.66 1 98.06 332 LYS A N 1
ATOM 2542 C CA . LYS A 1 332 ? 15.742 -37.812 -6.629 1 98.06 332 LYS A CA 1
ATOM 2543 C C . LYS A 1 332 ? 17.094 -37.406 -7.215 1 98.06 332 LYS A C 1
ATOM 2545 O O . LYS A 1 332 ? 17.75 -38.219 -7.871 1 98.06 332 LYS A O 1
ATOM 2550 N N . ILE A 1 333 ? 17.469 -36.188 -6.848 1 98 333 ILE A N 1
ATOM 2551 C CA . ILE A 1 333 ? 18.766 -35.75 -7.352 1 98 333 ILE A CA 1
ATOM 2552 C C . ILE A 1 333 ? 19.656 -35.312 -6.184 1 98 333 ILE A C 1
ATOM 2554 O O . ILE A 1 333 ? 20.781 -34.875 -6.387 1 98 333 ILE A O 1
ATOM 2558 N N . GLY A 1 334 ? 19.109 -35.375 -5.043 1 95.94 334 GLY A N 1
ATOM 2559 C CA . GLY A 1 334 ? 19.859 -35.031 -3.84 1 95.94 334 GLY A CA 1
ATOM 2560 C C . GLY A 1 334 ? 19.047 -35.219 -2.57 1 95.94 334 GLY A C 1
ATOM 2561 O O . GLY A 1 334 ? 17.812 -35.219 -2.611 1 95.94 334 GLY A O 1
ATOM 2562 N N . ASP A 1 335 ? 19.734 -35.375 -1.426 1 93.19 335 ASP A N 1
ATOM 2563 C CA . ASP A 1 335 ? 19.078 -35.594 -0.14 1 93.19 335 ASP A CA 1
ATOM 2564 C C . ASP A 1 335 ? 18.719 -34.25 0.512 1 93.19 335 ASP A C 1
ATOM 2566 O O . ASP A 1 335 ? 19.562 -33.344 0.585 1 93.19 335 ASP A O 1
ATOM 2570 N N . GLU A 1 336 ? 17.484 -34.125 1.001 1 92.44 336 GLU A N 1
ATOM 2571 C CA . GLU A 1 336 ? 17.031 -33.031 1.846 1 92.44 336 GLU A CA 1
ATOM 2572 C C . GLU A 1 336 ? 17.219 -31.672 1.147 1 92.44 336 GLU A C 1
ATOM 2574 O O . GLU A 1 336 ? 17.75 -30.734 1.742 1 92.44 336 GLU A O 1
ATOM 2579 N N . ILE A 1 337 ? 17.016 -31.562 -0.108 1 92.62 337 ILE A N 1
ATOM 2580 C CA . ILE A 1 337 ? 17.047 -30.312 -0.847 1 92.62 337 ILE A CA 1
ATOM 2581 C C . ILE A 1 337 ? 15.617 -29.875 -1.171 1 92.62 337 ILE A C 1
ATOM 2583 O O . ILE A 1 337 ? 14.719 -30.703 -1.292 1 92.62 337 ILE A O 1
ATOM 2587 N N . SER A 1 338 ? 15.461 -28.578 -1.228 1 91.69 338 SER A N 1
ATOM 2588 C CA . SER A 1 338 ? 14.148 -28.031 -1.563 1 91.69 338 SER A CA 1
ATOM 2589 C C . SER A 1 338 ? 14.203 -27.234 -2.863 1 91.69 338 SER A C 1
ATOM 2591 O O . SER A 1 338 ? 15.164 -26.5 -3.111 1 91.69 338 SER A O 1
ATOM 2593 N N . ALA A 1 339 ? 13.148 -27.422 -3.666 1 91.5 339 ALA A N 1
ATOM 2594 C CA . ALA A 1 339 ? 13.07 -26.641 -4.895 1 91.5 339 ALA A CA 1
ATOM 2595 C C . ALA A 1 339 ? 13.164 -25.141 -4.594 1 91.5 339 ALA A C 1
ATOM 2597 O O . ALA A 1 339 ? 12.781 -24.703 -3.51 1 91.5 339 ALA A O 1
ATOM 2598 N N . HIS A 1 340 ? 13.734 -24.438 -5.508 1 92.31 340 HIS A N 1
ATOM 2599 C CA . HIS A 1 340 ? 13.852 -22.984 -5.461 1 92.31 340 HIS A CA 1
ATOM 2600 C C . HIS A 1 340 ? 14.867 -22.547 -4.41 1 92.31 340 HIS A C 1
ATOM 2602 O O . HIS A 1 340 ? 14.633 -21.578 -3.682 1 92.31 340 HIS A O 1
ATOM 2608 N N . THR A 1 341 ? 15.898 -23.328 -4.219 1 94 341 THR A N 1
ATOM 2609 C CA . THR A 1 341 ? 17.031 -22.984 -3.373 1 94 341 THR A CA 1
ATOM 2610 C C . THR A 1 341 ? 18.344 -23.109 -4.148 1 94 341 THR A C 1
ATOM 2612 O O . THR A 1 341 ? 18.406 -23.797 -5.168 1 94 341 THR A O 1
ATOM 2615 N N . PRO A 1 342 ? 19.375 -22.406 -3.643 1 96.12 342 PRO A N 1
ATOM 2616 C CA . PRO A 1 342 ? 20.688 -22.562 -4.27 1 96.12 342 PRO A CA 1
ATOM 2617 C C . PRO A 1 342 ? 21.188 -24 -4.215 1 96.12 342 PRO A C 1
ATOM 2619 O O . PRO A 1 342 ? 21.859 -24.469 -5.145 1 96.12 342 PRO A O 1
ATOM 2622 N N . GLU A 1 343 ? 20.812 -24.688 -3.156 1 97.06 343 GLU A N 1
ATOM 2623 C CA . GLU A 1 343 ? 21.219 -26.078 -2.998 1 97.06 343 GLU A CA 1
ATOM 2624 C C . GLU A 1 343 ? 20.625 -26.953 -4.098 1 97.06 343 GLU A C 1
ATOM 2626 O O . GLU A 1 343 ? 21.281 -27.875 -4.59 1 97.06 343 GLU A O 1
ATOM 2631 N N . PHE A 1 344 ? 19.438 -26.625 -4.512 1 97.94 344 PHE A N 1
ATOM 2632 C CA . PHE A 1 344 ? 18.781 -27.375 -5.578 1 97.94 344 PHE A CA 1
ATOM 2633 C C . PHE A 1 344 ? 19.469 -27.125 -6.914 1 97.94 344 PHE A C 1
ATOM 2635 O O . PHE A 1 344 ? 19.656 -28.047 -7.711 1 97.94 344 PHE A O 1
ATOM 2642 N N . ALA A 1 345 ? 19.828 -25.875 -7.113 1 97.94 345 ALA A N 1
ATOM 2643 C CA . ALA A 1 345 ? 20.547 -25.531 -8.344 1 97.94 345 ALA A CA 1
ATOM 2644 C C . ALA A 1 345 ? 21.859 -26.297 -8.461 1 97.94 345 ALA A C 1
ATOM 2646 O O . ALA A 1 345 ? 22.219 -26.75 -9.547 1 97.94 345 ALA A O 1
ATOM 2647 N N . VAL A 1 346 ? 22.516 -26.453 -7.348 1 97.94 346 VAL A N 1
ATOM 2648 C CA . VAL A 1 346 ? 23.781 -27.188 -7.32 1 97.94 346 VAL A CA 1
ATOM 2649 C C . VAL A 1 346 ? 23.531 -28.656 -7.613 1 97.94 346 VAL A C 1
ATOM 2651 O O . VAL A 1 346 ? 24.25 -29.281 -8.398 1 97.94 346 VAL A O 1
ATOM 2654 N N . ALA A 1 347 ? 22.5 -29.219 -7.035 1 98.5 347 ALA A N 1
ATOM 2655 C CA . ALA A 1 347 ? 22.172 -30.625 -7.25 1 98.5 347 ALA A CA 1
ATOM 2656 C C . ALA A 1 347 ? 21.812 -30.875 -8.711 1 98.5 347 ALA A C 1
ATOM 2658 O O . ALA A 1 347 ? 22.125 -31.938 -9.25 1 98.5 347 ALA A O 1
ATOM 2659 N N . ALA A 1 348 ? 21.203 -29.953 -9.344 1 98.56 348 ALA A N 1
ATOM 2660 C CA . ALA A 1 348 ? 20.719 -30.094 -10.711 1 98.56 348 ALA A CA 1
ATOM 2661 C C . ALA A 1 348 ? 21.859 -30.109 -11.711 1 98.56 348 ALA A C 1
ATOM 2663 O O . ALA A 1 348 ? 21.688 -30.5 -12.875 1 98.56 348 ALA A O 1
ATOM 2664 N N . ASP A 1 349 ? 23.031 -29.812 -11.281 1 98 349 ASP A N 1
ATOM 2665 C CA . ASP A 1 349 ? 24.203 -29.844 -12.148 1 98 349 ASP A CA 1
ATOM 2666 C C . ASP A 1 349 ? 25.203 -30.891 -11.656 1 98 349 ASP A C 1
ATOM 2668 O O . ASP A 1 349 ? 26.328 -30.984 -12.172 1 98 349 ASP A O 1
ATOM 2672 N N . SER A 1 350 ? 24.906 -31.672 -10.703 1 98.44 350 SER A N 1
ATOM 2673 C CA . SER A 1 350 ? 25.828 -32.625 -10.086 1 98.44 350 SER A CA 1
ATOM 2674 C C . SER A 1 350 ? 25.938 -33.906 -10.906 1 98.44 350 SER A C 1
ATOM 2676 O O . SER A 1 350 ? 25.062 -34.188 -11.734 1 98.44 350 SER A O 1
ATOM 2678 N N . ALA A 1 351 ? 26.969 -34.688 -10.641 1 98.31 351 ALA A N 1
ATOM 2679 C CA . ALA A 1 351 ? 27.141 -35.969 -11.266 1 98.31 351 ALA A CA 1
ATOM 2680 C C . ALA A 1 351 ? 26.016 -36.938 -10.883 1 98.31 351 ALA A C 1
ATOM 2682 O O . ALA A 1 351 ? 25.5 -37.656 -11.719 1 98.31 351 ALA A O 1
ATOM 2683 N N . TYR A 1 352 ? 25.672 -36.844 -9.688 1 98.19 352 TYR A N 1
ATOM 2684 C CA . TYR A 1 352 ? 24.594 -37.688 -9.219 1 98.19 352 TYR A CA 1
ATOM 2685 C C . TYR A 1 352 ? 23.266 -37.312 -9.891 1 98.19 352 TYR A C 1
ATOM 2687 O O . TYR A 1 352 ? 22.516 -38.188 -10.32 1 98.19 352 TYR A O 1
ATOM 2695 N N . GLY A 1 353 ? 23 -36.031 -9.898 1 98.56 353 GLY A N 1
ATOM 2696 C CA . GLY A 1 353 ? 21.781 -35.562 -10.57 1 98.56 353 GLY A CA 1
ATOM 2697 C C . GLY A 1 353 ? 21.688 -36.062 -12.008 1 98.56 353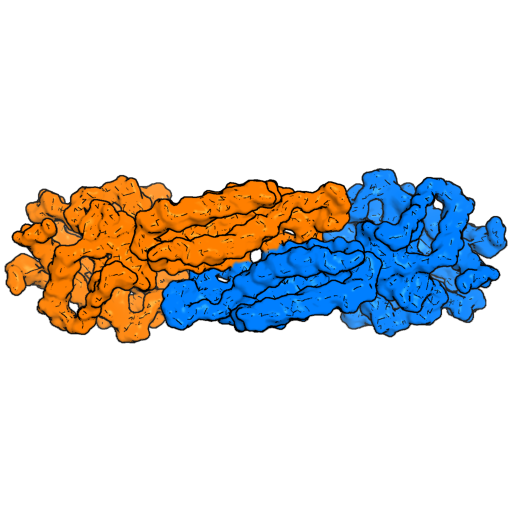 GLY A C 1
ATOM 2698 O O . GLY A 1 353 ? 20.625 -36.5 -12.445 1 98.56 353 GLY A O 1
ATOM 2699 N N . LYS A 1 354 ? 22.766 -36 -12.727 1 98.62 354 LYS A N 1
ATOM 2700 C CA . LYS A 1 354 ? 22.781 -36.438 -14.125 1 98.62 354 LYS A CA 1
ATOM 2701 C C . LYS A 1 354 ? 22.688 -37.938 -14.25 1 98.62 354 LYS A C 1
ATOM 2703 O O . LYS A 1 354 ? 22.078 -38.469 -15.188 1 98.62 354 LYS A O 1
ATOM 2708 N N . GLU A 1 355 ? 23.266 -38.625 -13.328 1 98.38 355 GLU A N 1
ATOM 2709 C CA . GLU A 1 355 ? 23.125 -40.062 -13.289 1 98.38 355 GLU A CA 1
ATOM 2710 C C . GLU A 1 355 ? 21.672 -40.469 -13.086 1 98.38 355 GLU A C 1
ATOM 2712 O O . GLU A 1 355 ? 21.172 -41.375 -13.773 1 98.38 355 GLU A O 1
ATOM 2717 N N . MET A 1 356 ? 21.062 -39.844 -12.156 1 98.5 356 MET A N 1
ATOM 2718 C CA . MET A 1 356 ? 19.656 -40.156 -11.883 1 98.5 356 MET A CA 1
ATOM 2719 C C . MET A 1 356 ? 18.766 -39.75 -13.047 1 98.5 356 MET A C 1
ATOM 2721 O O . MET A 1 356 ? 17.766 -40.406 -13.336 1 98.5 356 MET A O 1
ATOM 2725 N N . ALA A 1 357 ? 19.141 -38.625 -13.695 1 98.81 357 ALA A N 1
ATOM 2726 C CA . ALA A 1 357 ? 18.422 -38.188 -14.898 1 98.81 357 ALA A CA 1
ATOM 2727 C C . ALA A 1 357 ? 18.469 -39.281 -15.977 1 98.81 357 ALA A C 1
ATOM 2729 O O . ALA A 1 357 ? 17.469 -39.531 -16.656 1 98.81 357 ALA A O 1
ATOM 2730 N N . LEU A 1 358 ? 19.594 -39.906 -16.109 1 98.88 358 LEU A N 1
ATOM 2731 C CA . LEU A 1 358 ? 19.719 -40.969 -17.094 1 98.88 358 LEU A CA 1
ATOM 2732 C C . LEU A 1 358 ? 18.828 -42.156 -16.734 1 98.88 358 LEU A C 1
ATOM 2734 O O . LEU A 1 358 ? 18.203 -42.75 -17.609 1 98.88 358 LEU A O 1
ATOM 2738 N N . LYS A 1 359 ? 18.766 -42.469 -15.477 1 98.69 359 LYS A N 1
ATOM 2739 C CA . LYS A 1 359 ? 17.875 -43.531 -15.031 1 98.69 359 LYS A CA 1
ATOM 2740 C C . LYS A 1 359 ? 16.406 -43.188 -15.336 1 98.69 359 LYS A C 1
ATOM 2742 O O . LYS A 1 359 ? 15.633 -44.062 -15.758 1 98.69 359 LYS A O 1
ATOM 2747 N N . ALA A 1 360 ? 16.094 -41.938 -15.086 1 98.81 360 ALA A N 1
ATOM 2748 C CA . ALA A 1 360 ? 14.734 -41.5 -15.398 1 98.81 360 ALA A CA 1
ATOM 2749 C C . ALA A 1 360 ? 14.438 -41.625 -16.891 1 98.81 360 ALA A C 1
ATOM 2751 O O . ALA A 1 360 ? 13.336 -42.031 -17.281 1 98.81 360 ALA A O 1
ATOM 2752 N N . VAL A 1 361 ? 15.422 -41.25 -17.734 1 98.88 361 VAL A N 1
ATOM 2753 C CA . VAL A 1 361 ? 15.258 -41.375 -19.188 1 98.88 361 VAL A CA 1
ATOM 2754 C C . VAL A 1 361 ? 14.977 -42.844 -19.531 1 98.88 361 VAL A C 1
ATOM 2756 O O . VAL A 1 361 ? 14.039 -43.125 -20.281 1 98.88 361 VAL A O 1
ATOM 2759 N N . LYS A 1 362 ? 15.766 -43.75 -18.984 1 98.81 362 LYS A N 1
ATOM 2760 C CA . LYS A 1 362 ? 15.562 -45.188 -19.234 1 98.81 362 LYS A CA 1
ATOM 2761 C C . LYS A 1 362 ? 14.164 -45.625 -18.812 1 98.81 362 LYS A C 1
ATOM 2763 O O . LYS A 1 362 ? 13.461 -46.281 -19.578 1 98.81 362 LYS A O 1
ATOM 2768 N N . GLY A 1 363 ? 13.781 -45.219 -17.641 1 98.69 363 GLY A N 1
ATOM 2769 C CA . GLY A 1 363 ? 12.469 -45.594 -17.125 1 98.69 363 GLY A CA 1
ATOM 2770 C C . GLY A 1 363 ? 11.328 -45.062 -17.984 1 98.69 363 GLY A C 1
ATOM 2771 O O . GLY A 1 363 ? 10.367 -45.781 -18.25 1 98.69 363 GLY A O 1
ATOM 2772 N N . VAL A 1 364 ? 11.438 -43.844 -18.438 1 98.62 364 VAL A N 1
ATOM 2773 C CA . VAL A 1 364 ? 10.406 -43.219 -19.25 1 98.62 364 VAL A CA 1
ATOM 2774 C C . VAL A 1 364 ? 10.367 -43.875 -20.625 1 98.62 364 VAL A C 1
ATOM 2776 O O . VAL A 1 364 ? 9.289 -44.094 -21.188 1 98.62 364 VAL A O 1
ATOM 2779 N N . CYS A 1 365 ? 11.508 -44.219 -21.188 1 98.75 365 CYS A N 1
ATOM 2780 C CA . CYS A 1 365 ? 11.562 -44.906 -22.469 1 98.75 365 CYS A CA 1
ATOM 2781 C C . CYS A 1 365 ? 10.922 -46.281 -22.359 1 98.75 365 CYS A C 1
ATOM 2783 O O . CYS A 1 365 ? 10.188 -46.688 -23.25 1 98.75 365 CYS A O 1
ATOM 2785 N N . MET A 1 366 ? 11.227 -46.969 -21.281 1 98.75 366 MET A N 1
ATOM 2786 C CA . MET A 1 366 ? 10.594 -48.281 -21.062 1 98.75 366 MET A CA 1
ATOM 2787 C C . MET A 1 366 ? 9.078 -48.125 -20.953 1 98.75 366 MET A C 1
ATOM 2789 O O . MET A 1 366 ? 8.344 -49.031 -21.375 1 98.75 366 MET A O 1
ATOM 2793 N N . THR A 1 367 ? 8.633 -47.062 -20.375 1 98.62 367 THR A N 1
ATOM 2794 C CA . THR A 1 367 ? 7.203 -46.781 -20.281 1 98.62 367 THR A CA 1
ATOM 2795 C C . THR A 1 367 ? 6.578 -46.656 -21.656 1 98.62 367 THR A C 1
ATOM 2797 O O . THR A 1 367 ? 5.469 -47.125 -21.891 1 98.62 367 THR A O 1
ATOM 2800 N N . VAL A 1 368 ? 7.262 -46 -22.562 1 98.56 368 VAL A N 1
ATOM 2801 C CA . VAL A 1 368 ? 6.789 -45.906 -23.938 1 98.56 368 VAL A CA 1
ATOM 2802 C C . VAL A 1 368 ? 6.668 -47.281 -24.562 1 98.56 368 VAL A C 1
ATOM 2804 O O . VAL A 1 368 ? 5.699 -47.594 -25.266 1 98.56 368 VAL A O 1
ATOM 2807 N N . ALA A 1 369 ? 7.625 -48.156 -24.266 1 98.25 369 ALA A N 1
ATOM 2808 C CA . ALA A 1 369 ? 7.543 -49.531 -24.734 1 98.25 369 ALA A CA 1
ATOM 2809 C C . ALA A 1 369 ? 6.281 -50.219 -24.203 1 98.25 369 ALA A C 1
ATOM 2811 O O . ALA A 1 369 ? 5.617 -50.969 -24.938 1 98.25 369 ALA A O 1
ATOM 2812 N N . ASP A 1 370 ? 6.016 -49.969 -22.969 1 98.38 370 ASP A N 1
ATOM 2813 C CA . ASP A 1 370 ? 4.809 -50.562 -22.375 1 98.38 370 ASP A CA 1
ATOM 2814 C C . ASP A 1 370 ? 3.559 -50.062 -23.109 1 98.38 370 ASP A C 1
ATOM 2816 O O . ASP A 1 370 ? 2.629 -50.844 -23.344 1 98.38 370 ASP A O 1
ATOM 2820 N N . ILE A 1 371 ? 3.496 -48.75 -23.438 1 97.94 371 ILE A N 1
ATOM 2821 C CA . ILE A 1 371 ? 2.363 -48.219 -24.172 1 97.94 371 ILE A CA 1
ATOM 2822 C C . ILE A 1 371 ? 2.211 -48.906 -25.516 1 97.94 371 ILE A C 1
ATOM 2824 O O . ILE A 1 371 ? 1.103 -49.281 -25.906 1 97.94 371 ILE A O 1
ATOM 2828 N N . VAL A 1 372 ? 3.318 -49.188 -26.156 1 96.88 372 VAL A N 1
ATOM 2829 C CA . VAL A 1 372 ? 3.322 -49.781 -27.484 1 96.88 372 VAL A CA 1
ATOM 2830 C C . VAL A 1 372 ? 2.881 -51.25 -27.391 1 96.88 372 VAL A C 1
ATOM 2832 O O . VAL A 1 372 ? 2.096 -51.719 -28.219 1 96.88 372 VAL A O 1
ATOM 2835 N N . GLU A 1 373 ? 3.336 -51.906 -26.391 1 96.62 373 GLU A N 1
ATOM 2836 C CA . GLU A 1 373 ? 3.145 -53.344 -26.297 1 96.62 373 GLU A CA 1
ATOM 2837 C C . GLU A 1 373 ? 1.81 -53.688 -25.641 1 96.62 373 GLU A C 1
ATOM 2839 O O . GLU A 1 373 ? 1.173 -54.688 -25.984 1 96.62 373 GLU A O 1
ATOM 2844 N N . LYS A 1 374 ? 1.359 -52.844 -24.672 1 96.81 374 LYS A N 1
ATOM 2845 C CA . LYS A 1 374 ? 0.229 -53.25 -23.844 1 96.81 374 LYS A CA 1
ATOM 2846 C C . LYS A 1 374 ? -0.922 -52.25 -23.969 1 96.81 374 LYS A C 1
ATOM 2848 O O . LYS A 1 374 ? -2.043 -52.531 -23.531 1 96.81 374 LYS A O 1
ATOM 2853 N N . GLY A 1 375 ? -0.685 -51.125 -24.562 1 94.88 375 GLY A N 1
ATOM 2854 C CA . GLY A 1 375 ? -1.711 -50.094 -24.672 1 94.88 375 GLY A CA 1
ATOM 2855 C C . GLY A 1 375 ? -1.927 -49.312 -23.391 1 94.88 375 GLY A C 1
ATOM 2856 O O . GLY A 1 375 ? -1.368 -49.656 -22.344 1 94.88 375 GLY A O 1
ATOM 2857 N N . LEU A 1 376 ? -2.709 -48.25 -23.484 1 93 376 LEU A N 1
ATOM 2858 C CA . LEU A 1 376 ? -3.074 -47.406 -22.344 1 93 376 LEU A CA 1
ATOM 2859 C C . LEU A 1 376 ? -4.516 -47.688 -21.922 1 93 376 LEU A C 1
ATOM 2861 O O . LEU A 1 376 ? -5.367 -48 -22.766 1 93 376 LEU A O 1
ATOM 2865 N N . MET B 1 1 ? -9.617 58.281 16.547 1 71.12 1 MET B N 1
ATOM 2866 C CA . MET B 1 1 ? -8.312 57.656 16.625 1 71.12 1 MET B CA 1
ATOM 2867 C C . MET B 1 1 ? -7.379 58.438 17.547 1 71.12 1 MET B C 1
ATOM 2869 O O . MET B 1 1 ? -7.289 59.656 17.453 1 71.12 1 MET B O 1
ATOM 2873 N N . SER B 1 2 ? -6.809 57.688 18.484 1 81.38 2 SER B N 1
ATOM 2874 C CA . SER B 1 2 ? -5.898 58.344 19.422 1 81.38 2 SER B CA 1
ATOM 2875 C C . SER B 1 2 ? -4.656 58.844 18.703 1 81.38 2 SER B C 1
ATOM 2877 O O . SER B 1 2 ? -4.387 58.469 17.562 1 81.38 2 SER B O 1
ATOM 2879 N N . ASP B 1 3 ? -4.02 59.719 19.328 1 88.25 3 ASP B N 1
ATOM 2880 C CA . ASP B 1 3 ? -2.803 60.312 18.781 1 88.25 3 ASP B CA 1
ATOM 2881 C C . ASP B 1 3 ? -1.766 59.219 18.453 1 88.25 3 ASP B C 1
ATOM 2883 O O . ASP B 1 3 ? -1.106 59.281 17.422 1 88.25 3 ASP B O 1
ATOM 2887 N N . ILE B 1 4 ? -1.715 58.25 19.266 1 94.31 4 ILE B N 1
ATOM 2888 C CA . ILE B 1 4 ? -0.748 57.188 19.078 1 94.31 4 ILE B CA 1
ATOM 2889 C C . ILE B 1 4 ? -1.108 56.375 17.844 1 94.31 4 ILE B C 1
ATOM 2891 O O . ILE B 1 4 ? -0.227 55.969 17.062 1 94.31 4 ILE B O 1
ATOM 2895 N N . LYS B 1 5 ? -2.381 56.094 17.594 1 97.31 5 LYS B N 1
ATOM 2896 C CA . LYS B 1 5 ? -2.828 55.312 16.422 1 97.31 5 LYS B CA 1
ATOM 2897 C C . LYS B 1 5 ? -2.521 56.062 15.125 1 97.31 5 LYS B C 1
ATOM 2899 O O . LYS B 1 5 ? -2.152 55.469 14.125 1 97.31 5 LYS B O 1
ATOM 2904 N N . GLU B 1 6 ? -2.646 57.375 15.172 1 96.5 6 GLU B N 1
ATOM 2905 C CA . GLU B 1 6 ? -2.338 58.156 13.992 1 96.5 6 GLU B CA 1
ATOM 2906 C C . GLU B 1 6 ? -0.854 58.094 13.641 1 96.5 6 GLU B C 1
ATOM 2908 O O . GLU B 1 6 ? -0.49 58 12.469 1 96.5 6 GLU B O 1
ATOM 2913 N N . VAL B 1 7 ? -0.054 58.156 14.68 1 97.12 7 VAL B N 1
ATOM 2914 C CA . VAL B 1 7 ? 1.39 58.062 14.484 1 97.12 7 VAL B CA 1
ATOM 2915 C C . VAL B 1 7 ? 1.744 56.719 13.898 1 97.12 7 VAL B C 1
ATOM 2917 O O . VAL B 1 7 ? 2.543 56.625 12.961 1 97.12 7 VAL B O 1
ATOM 2920 N N . LEU B 1 8 ? 1.176 55.75 14.43 1 98.38 8 LEU B N 1
ATOM 2921 C CA . LEU B 1 8 ? 1.448 54.375 13.969 1 98.38 8 LEU B CA 1
ATOM 2922 C C . LEU B 1 8 ? 1.022 54.219 12.516 1 98.38 8 LEU B C 1
ATOM 2924 O O . LEU B 1 8 ? 1.746 53.594 11.719 1 98.38 8 LEU B O 1
ATOM 2928 N N . CYS B 1 9 ? -0.121 54.688 12.125 1 98 9 CYS B N 1
ATOM 2929 C CA . CYS B 1 9 ? -0.606 54.594 10.758 1 98 9 CYS B CA 1
ATOM 2930 C C . CYS B 1 9 ? 0.304 55.344 9.789 1 98 9 CYS B C 1
ATOM 2932 O O . CYS B 1 9 ? 0.576 54.875 8.688 1 98 9 CYS B O 1
ATOM 2934 N N . SER B 1 10 ? 0.738 56.531 10.266 1 98 10 SER B N 1
ATOM 2935 C CA . SER B 1 10 ? 1.651 57.312 9.445 1 98 10 SER B CA 1
ATOM 2936 C C . SER B 1 10 ? 2.98 56.562 9.25 1 98 10 SER B C 1
ATOM 2938 O O . SER B 1 10 ? 3.527 56.562 8.148 1 98 10 SER B O 1
ATOM 2940 N N . LEU B 1 11 ? 3.457 56.031 10.305 1 98.25 11 LEU B N 1
ATOM 2941 C CA . LEU B 1 11 ? 4.711 55.312 10.227 1 98.25 11 LEU B CA 1
ATOM 2942 C C . LEU B 1 11 ? 4.551 54.062 9.352 1 98.25 11 LEU B C 1
ATOM 2944 O O . LEU B 1 11 ? 5.477 53.688 8.633 1 98.25 11 LEU B O 1
ATOM 2948 N N . ALA B 1 12 ? 3.402 53.438 9.43 1 98.69 12 ALA B N 1
ATOM 2949 C CA . ALA B 1 12 ? 3.133 52.281 8.562 1 98.69 12 ALA B CA 1
ATOM 2950 C C . ALA B 1 12 ? 3.156 52.719 7.09 1 98.69 12 ALA B C 1
ATOM 2952 O O . ALA B 1 12 ? 3.73 52 6.25 1 98.69 12 ALA B O 1
ATOM 2953 N N . GLU B 1 13 ? 2.541 53.844 6.844 1 98.19 13 GLU B N 1
ATOM 2954 C CA . GLU B 1 13 ? 2.541 54.375 5.48 1 98.19 13 GLU B CA 1
ATOM 2955 C C . GLU B 1 13 ? 3.961 54.656 5.004 1 98.19 13 GLU B C 1
ATOM 2957 O O . GLU B 1 13 ? 4.301 54.375 3.848 1 98.19 13 GLU B O 1
ATOM 2962 N N . ASN B 1 14 ? 4.75 55.156 5.859 1 98.25 14 ASN B N 1
ATOM 2963 C CA . ASN B 1 14 ? 6.133 55.5 5.531 1 98.25 14 ASN B CA 1
ATOM 2964 C C . ASN B 1 14 ? 6.973 54.219 5.309 1 98.25 14 ASN B C 1
ATOM 2966 O O . ASN B 1 14 ? 8.047 54.312 4.715 1 98.25 14 ASN B O 1
ATOM 2970 N N . ASN B 1 15 ? 6.492 53.125 5.773 1 98.5 15 ASN B N 1
ATOM 2971 C CA . ASN B 1 15 ? 7.211 51.875 5.621 1 98.5 15 ASN B CA 1
ATOM 2972 C C . ASN B 1 15 ? 6.578 51 4.551 1 98.5 15 ASN B C 1
ATOM 2974 O O . ASN B 1 15 ? 6.836 49.781 4.504 1 98.5 15 ASN B O 1
ATOM 2978 N N . LYS B 1 16 ? 5.762 51.594 3.744 1 98.56 16 LYS B N 1
ATOM 2979 C CA . LYS B 1 16 ? 5.074 50.875 2.68 1 98.56 16 LYS B CA 1
ATOM 2980 C C . LYS B 1 16 ? 6.074 50.156 1.754 1 98.56 16 LYS B C 1
ATOM 2982 O O . LYS B 1 16 ? 5.859 49.031 1.343 1 98.56 16 LYS B O 1
ATOM 2987 N N . GLU B 1 17 ? 7.125 50.812 1.422 1 98.5 17 GLU B N 1
ATOM 2988 C CA . GLU B 1 17 ? 8.125 50.25 0.526 1 98.5 17 GLU B CA 1
ATOM 2989 C C . GLU B 1 17 ? 8.82 49.062 1.168 1 98.5 17 GLU B C 1
ATOM 2991 O O . GLU B 1 17 ? 9.117 48.062 0.493 1 98.5 17 GLU B O 1
ATOM 2996 N N . THR B 1 18 ? 9.102 49.188 2.463 1 98.5 18 THR B N 1
ATOM 2997 C CA . THR B 1 18 ? 9.688 48.062 3.193 1 98.5 18 THR B CA 1
ATOM 2998 C C . THR B 1 18 ? 8.766 46.844 3.135 1 98.5 18 THR B C 1
ATOM 3000 O O . THR B 1 18 ? 9.219 45.75 2.842 1 98.5 18 THR B O 1
ATOM 3003 N N . LEU B 1 19 ? 7.492 47.062 3.354 1 98.81 19 LEU B N 1
ATOM 3004 C CA . LEU B 1 19 ? 6.492 46 3.283 1 98.81 19 LEU B CA 1
ATOM 3005 C C . LEU B 1 19 ? 6.484 45.375 1.904 1 98.81 19 LEU B C 1
ATOM 3007 O O . LEU B 1 19 ? 6.551 44.125 1.792 1 98.81 19 LEU B O 1
ATOM 3011 N N . ASN B 1 20 ? 6.445 46.156 0.875 1 98.81 20 ASN B N 1
ATOM 3012 C CA . ASN B 1 20 ? 6.387 45.656 -0.495 1 98.81 20 ASN B CA 1
ATOM 3013 C C . ASN B 1 20 ? 7.652 44.906 -0.868 1 98.81 20 ASN B C 1
ATOM 3015 O O . ASN B 1 20 ? 7.582 43.875 -1.526 1 98.81 20 ASN B O 1
ATOM 3019 N N . ASN B 1 21 ? 8.781 45.406 -0.437 1 98.81 21 ASN B N 1
ATOM 3020 C CA . ASN B 1 21 ? 10.055 44.781 -0.759 1 98.81 21 ASN B CA 1
ATOM 3021 C C . ASN B 1 21 ? 10.172 43.406 -0.118 1 98.81 21 ASN B C 1
ATOM 3023 O O . ASN B 1 21 ? 10.672 42.469 -0.74 1 98.81 21 ASN B O 1
ATOM 3027 N N . ILE B 1 22 ? 9.734 43.281 1.145 1 98.88 22 ILE B N 1
ATOM 3028 C CA . ILE B 1 22 ? 9.742 42 1.812 1 98.88 22 ILE B CA 1
ATOM 3029 C C . ILE B 1 22 ? 8.852 41 1.05 1 98.88 22 ILE B C 1
ATOM 3031 O O . ILE B 1 22 ? 9.281 39.906 0.722 1 98.88 22 ILE B O 1
ATOM 3035 N N . ALA B 1 23 ? 7.613 41.438 0.744 1 98.88 23 ALA B N 1
ATOM 3036 C CA . ALA B 1 23 ? 6.637 40.594 0.062 1 98.88 23 ALA B CA 1
ATOM 3037 C C . ALA B 1 23 ? 7.164 40.125 -1.296 1 98.88 23 ALA B C 1
ATOM 3039 O O . ALA B 1 23 ? 7.074 38.969 -1.637 1 98.88 23 ALA B O 1
ATOM 3040 N N . ASP B 1 24 ? 7.77 41.094 -2.023 1 98.81 24 ASP B N 1
ATOM 3041 C CA . ASP B 1 24 ? 8.273 40.812 -3.363 1 98.81 24 ASP B CA 1
ATOM 3042 C C . ASP B 1 24 ? 9.461 39.844 -3.311 1 98.81 24 ASP B C 1
ATOM 3044 O O . ASP B 1 24 ? 9.531 38.906 -4.098 1 98.81 24 ASP B O 1
ATOM 3048 N N . TYR B 1 25 ? 10.359 40.125 -2.424 1 98.75 25 TYR B N 1
ATOM 3049 C CA . TYR B 1 25 ? 11.578 39.312 -2.344 1 98.75 25 TYR B CA 1
ATOM 3050 C C . TYR B 1 25 ? 11.25 37.875 -1.997 1 98.75 25 TYR B C 1
ATOM 3052 O O . TYR B 1 25 ? 11.742 36.938 -2.646 1 98.75 25 TYR B O 1
ATOM 3060 N N . ILE B 1 26 ? 10.414 37.688 -0.994 1 98.81 26 ILE B N 1
ATOM 3061 C CA . ILE B 1 26 ? 10.102 36.344 -0.542 1 98.81 26 ILE B CA 1
ATOM 3062 C C . ILE B 1 26 ? 9.266 35.625 -1.602 1 98.81 26 ILE B C 1
ATOM 3064 O O . ILE B 1 26 ? 9.477 34.438 -1.863 1 98.81 26 ILE B O 1
ATOM 3068 N N . HIS B 1 27 ? 8.344 36.344 -2.223 1 98.75 27 HIS B N 1
ATOM 3069 C CA . HIS B 1 27 ? 7.539 35.75 -3.285 1 98.75 27 HIS B CA 1
ATOM 3070 C C . HIS B 1 27 ? 8.414 35.25 -4.438 1 98.75 27 HIS B C 1
ATOM 3072 O O . HIS B 1 27 ? 8.188 34.188 -5 1 98.75 27 HIS B O 1
ATOM 3078 N N . ALA B 1 28 ? 9.414 36.062 -4.75 1 98.38 28 ALA B N 1
ATOM 3079 C CA . ALA B 1 28 ? 10.297 35.781 -5.887 1 98.38 28 ALA B CA 1
ATOM 3080 C C . ALA B 1 28 ? 11.281 34.656 -5.566 1 98.38 28 ALA B C 1
ATOM 3082 O O . ALA B 1 28 ? 11.906 34.094 -6.469 1 98.38 28 ALA B O 1
ATOM 3083 N N . ASN B 1 29 ? 11.469 34.344 -4.297 1 98.5 29 ASN B N 1
ATOM 3084 C CA . ASN B 1 29 ? 12.406 33.312 -3.855 1 98.5 29 ASN B CA 1
ATOM 3085 C C . ASN B 1 29 ? 11.719 32.25 -2.988 1 98.5 29 ASN B C 1
ATOM 3087 O O . ASN B 1 29 ? 12.055 32.094 -1.814 1 98.5 29 ASN B O 1
ATOM 3091 N N . PRO B 1 30 ? 10.797 31.531 -3.674 1 98.44 30 PRO B N 1
ATOM 3092 C CA . PRO B 1 30 ? 10.07 30.531 -2.891 1 98.44 30 PRO B CA 1
ATOM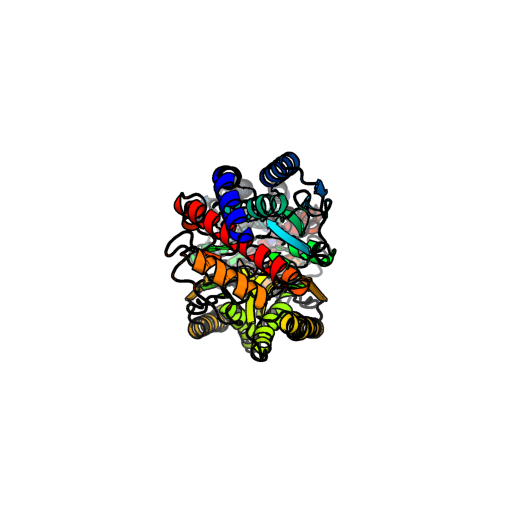 3093 C C . PRO B 1 30 ? 10.969 29.391 -2.393 1 98.44 30 PRO B C 1
ATOM 3095 O O . PRO B 1 30 ? 11.773 28.859 -3.156 1 98.44 30 PRO B O 1
ATOM 3098 N N . GLU B 1 31 ? 10.938 29.156 -1.064 1 98.44 31 GLU B N 1
ATOM 3099 C CA . GLU B 1 31 ? 11.672 28.062 -0.426 1 98.44 31 GLU B CA 1
ATOM 3100 C C . GLU B 1 31 ? 10.742 27.188 0.397 1 98.44 31 GLU B C 1
ATOM 3102 O O . GLU B 1 31 ? 9.828 27.672 1.059 1 98.44 31 GLU B O 1
ATOM 3107 N N . LEU B 1 32 ? 10.969 25.875 0.385 1 96.94 32 LEU B N 1
ATOM 3108 C CA . LEU B 1 32 ? 10.109 24.922 1.085 1 96.94 32 LEU B CA 1
ATOM 3109 C C . LEU B 1 32 ? 10.398 24.922 2.582 1 96.94 32 LEU B C 1
ATOM 3111 O O . LEU B 1 32 ? 11.391 25.516 3.023 1 96.94 32 LEU B O 1
ATOM 3115 N N . GLY B 1 33 ? 9.57 24.281 3.35 1 95.44 33 GLY B N 1
ATOM 3116 C CA . GLY B 1 33 ? 9.727 24.203 4.793 1 95.44 33 GLY B CA 1
ATOM 3117 C C . GLY B 1 33 ? 11.094 23.672 5.215 1 95.44 33 GLY B C 1
ATOM 3118 O O . GLY B 1 33 ? 11.586 22.703 4.652 1 95.44 33 GLY B O 1
ATOM 3119 N N . CYS B 1 34 ? 11.68 24.375 6.152 1 94.44 34 CYS B N 1
ATOM 3120 C CA . CYS B 1 34 ? 12.961 24.047 6.766 1 94.44 34 CYS B CA 1
ATOM 3121 C C . CYS B 1 34 ? 14.117 24.438 5.848 1 94.44 34 CYS B C 1
ATOM 3123 O O . CYS B 1 34 ? 15.281 24.25 6.195 1 94.44 34 CYS B O 1
ATOM 3125 N N . GLU B 1 35 ? 13.789 25.016 4.703 1 96.25 35 GLU B N 1
ATOM 3126 C CA . GLU B 1 35 ? 14.828 25.406 3.752 1 96.25 35 GLU B CA 1
ATOM 3127 C C . GLU B 1 35 ? 14.773 26.891 3.459 1 96.25 35 GLU B C 1
ATOM 3129 O O . GLU B 1 35 ? 15.266 27.344 2.422 1 96.25 35 GLU B O 1
ATOM 3134 N N . GLU B 1 36 ? 14.133 27.609 4.293 1 98.06 36 GLU B N 1
ATOM 3135 C CA . GLU B 1 36 ? 13.867 29.016 4.043 1 98.06 36 GLU B CA 1
ATOM 3136 C C . GLU B 1 36 ? 15.086 29.875 4.359 1 98.06 36 GLU B C 1
ATOM 3138 O O . GLU B 1 36 ? 15.008 30.812 5.152 1 98.06 36 GLU B O 1
ATOM 3143 N N . ILE B 1 37 ? 16.188 29.641 3.676 1 98.44 37 ILE B N 1
ATOM 3144 C CA . ILE B 1 37 ? 17.469 30.266 3.961 1 98.44 37 ILE B CA 1
ATOM 3145 C C . ILE B 1 37 ? 17.453 31.719 3.502 1 98.44 37 ILE B C 1
ATOM 3147 O O . ILE B 1 37 ? 17.828 32.625 4.258 1 98.44 37 ILE B O 1
ATOM 3151 N N . LYS B 1 38 ? 17.031 31.984 2.324 1 98.75 38 LYS B N 1
ATOM 3152 C CA . LYS B 1 38 ? 17.031 33.344 1.767 1 98.75 38 LYS B CA 1
ATOM 3153 C C . LYS B 1 38 ? 16.047 34.25 2.506 1 98.75 38 LYS B C 1
ATOM 3155 O O . LYS B 1 38 ? 16.359 35.375 2.834 1 98.75 38 LYS B O 1
ATOM 3160 N N . ALA B 1 39 ? 14.852 33.719 2.732 1 98.81 39 ALA B N 1
ATOM 3161 C CA . ALA B 1 39 ? 13.836 34.531 3.412 1 98.81 39 ALA B CA 1
ATOM 3162 C C . ALA B 1 39 ? 14.289 34.906 4.816 1 98.81 39 ALA B C 1
ATOM 3164 O O . ALA B 1 39 ? 14.188 36.094 5.207 1 98.81 39 ALA B O 1
ATOM 3165 N N . SER B 1 40 ? 14.781 33.938 5.562 1 98.81 40 SER B N 1
ATOM 3166 C CA . SER B 1 40 ? 15.258 34.188 6.918 1 98.81 40 SER B CA 1
ATOM 3167 C C . SER B 1 40 ? 16.406 35.156 6.934 1 98.81 40 SER B C 1
ATOM 3169 O O . SER B 1 40 ? 16.422 36.125 7.723 1 98.81 40 SER B O 1
ATOM 3171 N N . ALA B 1 41 ? 17.375 34.969 6.086 1 98.75 41 ALA B N 1
ATOM 3172 C CA . ALA B 1 41 ? 18.531 35.844 6.02 1 98.75 41 ALA B CA 1
ATOM 3173 C C . ALA B 1 41 ? 18.125 37.281 5.684 1 98.75 41 ALA B C 1
ATOM 3175 O O . ALA B 1 41 ? 18.656 38.219 6.258 1 98.75 41 ALA B O 1
ATOM 3176 N N . TYR B 1 42 ? 17.234 37.406 4.738 1 98.88 42 TYR B N 1
ATOM 3177 C CA . TYR B 1 42 ? 16.766 38.719 4.312 1 98.88 42 TYR B CA 1
ATOM 3178 C C . TYR B 1 42 ? 16.109 39.469 5.473 1 98.88 42 TYR B C 1
ATOM 3180 O O . TYR B 1 42 ? 16.422 40.625 5.719 1 98.88 42 TYR B O 1
ATOM 3188 N N . LEU B 1 43 ? 15.234 38.812 6.191 1 98.88 43 LEU B N 1
ATOM 3189 C CA . LEU B 1 43 ? 14.531 39.469 7.301 1 98.88 43 LEU B CA 1
ATOM 3190 C C . LEU B 1 43 ? 15.492 39.781 8.438 1 98.88 43 LEU B C 1
ATOM 3192 O O . LEU B 1 43 ? 15.391 40.844 9.047 1 98.88 43 LEU B O 1
ATOM 3196 N N . ARG B 1 44 ? 16.391 38.875 8.742 1 98.81 44 ARG B N 1
ATOM 3197 C CA . ARG B 1 44 ? 17.375 39.094 9.797 1 98.81 44 ARG B CA 1
ATOM 3198 C C . ARG B 1 44 ? 18.188 40.344 9.508 1 98.81 44 ARG B C 1
ATOM 3200 O O . ARG B 1 44 ? 18.375 41.219 10.391 1 98.81 44 ARG B O 1
ATOM 3207 N N . GLN B 1 45 ? 18.688 40.406 8.305 1 98.81 45 GLN B N 1
ATOM 3208 C CA . GLN B 1 45 ? 19.5 41.562 7.926 1 98.81 45 GLN B CA 1
ATOM 3209 C C . GLN B 1 45 ? 18.703 42.844 8 1 98.81 45 GLN B C 1
ATOM 3211 O O . GLN B 1 45 ? 19.188 43.875 8.5 1 98.81 45 GLN B O 1
ATOM 3216 N N . LEU B 1 46 ? 17.516 42.844 7.441 1 98.81 46 LEU B N 1
ATOM 3217 C CA . LEU B 1 46 ? 16.641 44 7.488 1 98.81 46 LEU B CA 1
ATOM 3218 C C . LEU B 1 46 ? 16.438 44.469 8.93 1 98.81 46 LEU B C 1
ATOM 3220 O O . LEU B 1 46 ? 16.531 45.656 9.219 1 98.81 46 LEU B O 1
ATOM 3224 N N . LEU B 1 47 ? 16.156 43.531 9.82 1 98.81 47 LEU B N 1
ATOM 3225 C CA . LEU B 1 47 ? 15.859 43.875 11.211 1 98.81 47 LEU B CA 1
ATOM 3226 C C . LEU B 1 47 ? 17.094 44.375 11.922 1 98.81 47 LEU B C 1
ATOM 3228 O O . LEU B 1 47 ? 17.016 45.312 12.734 1 98.81 47 LEU B O 1
ATOM 3232 N N . LYS B 1 48 ? 18.234 43.781 11.633 1 98.69 48 LYS B N 1
ATOM 3233 C CA . LYS B 1 48 ? 19.484 44.312 12.172 1 98.69 48 LYS B CA 1
ATOM 3234 C C . LYS B 1 48 ? 19.688 45.781 11.742 1 98.69 48 LYS B C 1
ATOM 3236 O O . LYS B 1 48 ? 20.062 46.625 12.555 1 98.69 48 LYS B O 1
ATOM 3241 N N . ASN B 1 49 ? 19.453 46.031 10.484 1 98.44 49 ASN B N 1
ATOM 3242 C CA . ASN B 1 49 ? 19.594 47.406 9.961 1 98.44 49 ASN B CA 1
ATOM 3243 C C . ASN B 1 49 ? 18.625 48.344 10.648 1 98.44 49 ASN B C 1
ATOM 3245 O O . ASN B 1 49 ? 18.922 49.562 10.773 1 98.44 49 ASN B O 1
ATOM 3249 N N . GLU B 1 50 ? 17.547 47.844 11.094 1 98.12 50 GLU B N 1
ATOM 3250 C CA . GLU B 1 50 ? 16.531 48.656 11.758 1 98.12 50 GLU B CA 1
ATOM 3251 C C . GLU B 1 50 ? 16.812 48.75 13.258 1 98.12 50 GLU B C 1
ATOM 3253 O O . GLU B 1 50 ? 16.031 49.344 14 1 98.12 50 GLU B O 1
ATOM 3258 N N . GLY B 1 51 ? 17.828 48.125 13.766 1 98 51 GLY B N 1
ATOM 3259 C CA . GLY B 1 51 ? 18.281 48.312 15.141 1 98 51 GLY B CA 1
ATOM 3260 C C . GLY B 1 51 ? 17.828 47.188 16.062 1 98 51 GLY B C 1
ATOM 3261 O O . GLY B 1 51 ? 18.062 47.25 17.281 1 98 51 GLY B O 1
ATOM 3262 N N . PHE B 1 52 ? 17.234 46.156 15.562 1 98.62 52 PHE B N 1
ATOM 3263 C CA . PHE B 1 52 ? 16.797 45.031 16.375 1 98.62 52 PHE B CA 1
ATOM 3264 C C . PHE B 1 52 ? 17.984 44.188 16.797 1 98.62 52 PHE B C 1
ATOM 3266 O O . PHE B 1 52 ? 18.953 44.062 16.047 1 98.62 52 PHE B O 1
ATOM 3273 N N . THR B 1 53 ? 17.828 43.562 17.938 1 98.56 53 THR B N 1
ATOM 3274 C CA . THR B 1 53 ? 18.703 42.469 18.312 1 98.56 53 THR B CA 1
ATOM 3275 C C . THR B 1 53 ? 18.141 41.156 17.766 1 98.56 53 THR B C 1
ATOM 3277 O O . THR B 1 53 ? 17 40.781 18.078 1 98.56 53 THR B O 1
ATOM 3280 N N . VAL B 1 54 ? 18.969 40.469 16.969 1 98.56 54 VAL B N 1
ATOM 3281 C CA . VAL B 1 54 ? 18.5 39.281 16.297 1 98.56 54 VAL B CA 1
ATOM 3282 C C . VAL B 1 54 ? 19.25 38.062 16.828 1 98.56 54 VAL B C 1
ATOM 3284 O O . VAL B 1 54 ? 20.484 38.031 16.844 1 98.56 54 VAL B O 1
ATOM 3287 N N . GLU B 1 55 ? 18.5 37.031 17.281 1 98.25 55 GLU B N 1
ATOM 3288 C CA . GLU B 1 55 ? 19.094 35.812 17.828 1 98.25 55 GLU B CA 1
ATOM 3289 C C . GLU B 1 55 ? 18.469 34.562 17.188 1 98.25 55 GLU B C 1
ATOM 3291 O O . GLU B 1 55 ? 17.328 34.594 16.734 1 98.25 55 GLU B O 1
ATOM 3296 N N . ASP B 1 56 ? 19.297 33.469 17.234 1 97.5 56 ASP B N 1
ATOM 3297 C CA . ASP B 1 56 ? 18.781 32.188 16.781 1 97.5 56 ASP B CA 1
ATOM 3298 C C . ASP B 1 56 ? 17.797 31.594 17.797 1 97.5 56 ASP B C 1
ATOM 3300 O O . ASP B 1 56 ? 17.922 31.844 19 1 97.5 56 ASP B O 1
ATOM 3304 N N . VAL B 1 57 ? 16.828 30.938 17.297 1 96.12 57 VAL B N 1
ATOM 3305 C CA . VAL B 1 57 ? 15.875 30.172 18.109 1 96.12 57 VAL B CA 1
ATOM 3306 C C . VAL B 1 57 ? 15.875 28.719 17.672 1 96.12 57 VAL B C 1
ATOM 3308 O O . VAL B 1 57 ? 15.641 28.422 16.5 1 96.12 57 VAL B O 1
ATOM 3311 N N . LEU B 1 58 ? 16.141 27.781 18.562 1 95.94 58 LEU B N 1
ATOM 3312 C CA . LEU B 1 58 ? 16.172 26.359 18.266 1 95.94 58 LEU B CA 1
ATOM 3313 C C . LEU B 1 58 ? 17.016 26.078 17.016 1 95.94 58 LEU B C 1
ATOM 3315 O O . LEU B 1 58 ? 16.547 25.422 16.078 1 95.94 58 LEU B O 1
ATOM 3319 N N . LYS B 1 59 ? 18.219 26.547 17.016 1 94.5 59 LYS B N 1
ATOM 3320 C CA . LYS B 1 59 ? 19.094 26.594 15.852 1 94.5 59 LYS B CA 1
ATOM 3321 C C . LYS B 1 59 ? 19.344 25.203 15.297 1 94.5 59 LYS B C 1
ATOM 3323 O O . LYS B 1 59 ? 19.438 25.016 14.086 1 94.5 59 LYS B O 1
ATOM 3328 N N . ASP B 1 60 ? 19.438 24.234 16.172 1 94.38 60 ASP B N 1
ATOM 3329 C CA . ASP B 1 60 ? 19.734 22.875 15.727 1 94.38 60 ASP B CA 1
ATOM 3330 C C . ASP B 1 60 ? 18.562 22.266 14.984 1 94.38 60 ASP B C 1
ATOM 3332 O O . ASP B 1 60 ? 18.75 21.531 14.008 1 94.38 60 ASP B O 1
ATOM 3336 N N . GLN B 1 61 ? 17.359 22.531 15.305 1 92.44 61 GLN B N 1
ATOM 3337 C CA . GLN B 1 61 ? 16.156 21.953 14.703 1 92.44 61 GLN B CA 1
ATOM 3338 C C . GLN B 1 61 ? 15.672 22.812 13.531 1 92.44 61 GLN B C 1
ATOM 3340 O O . GLN B 1 61 ? 15.141 22.281 12.555 1 92.44 61 GLN B O 1
ATOM 3345 N N . PHE B 1 62 ? 15.805 24.156 13.781 1 96.62 62 PHE B N 1
ATOM 3346 C CA . PHE B 1 62 ? 15.344 25.109 12.781 1 96.62 62 PHE B CA 1
ATOM 3347 C C . PHE B 1 62 ? 16.391 26.188 12.547 1 96.62 62 PHE B C 1
ATOM 3349 O O . PHE B 1 62 ? 16.297 27.297 13.086 1 96.62 62 PHE B O 1
ATOM 3356 N N . PRO B 1 63 ? 17.266 25.938 11.625 1 96.44 63 PRO B N 1
ATOM 3357 C CA . PRO B 1 63 ? 18.359 26.891 11.414 1 96.44 63 PRO B CA 1
ATOM 3358 C C . PRO B 1 63 ? 17.859 28.234 10.898 1 96.44 63 PRO B C 1
ATOM 3360 O O . PRO B 1 63 ? 18.578 29.234 10.992 1 96.44 63 PRO B O 1
ATOM 3363 N N . THR B 1 64 ? 16.625 28.281 10.398 1 98.06 64 THR B N 1
ATOM 3364 C CA . THR B 1 64 ? 16.156 29.516 9.805 1 98.06 64 THR B CA 1
ATOM 3365 C C . THR B 1 64 ? 15.148 30.203 10.727 1 98.06 64 THR B C 1
ATOM 3367 O O . THR B 1 64 ? 14.547 31.219 10.352 1 98.06 64 THR B O 1
ATOM 3370 N N . ALA B 1 65 ? 14.898 29.688 11.945 1 98.56 65 ALA B N 1
ATOM 3371 C CA . ALA B 1 65 ? 14.07 30.359 12.945 1 98.56 65 ALA B CA 1
ATOM 3372 C C . ALA B 1 65 ? 14.875 31.422 13.703 1 98.56 65 ALA B C 1
ATOM 3374 O O . ALA B 1 65 ? 16.062 31.234 13.961 1 98.56 65 ALA B O 1
ATOM 3375 N N . PHE B 1 66 ? 14.234 32.562 14.062 1 98.69 66 PHE B N 1
ATOM 3376 C CA . PHE B 1 66 ? 14.945 33.625 14.797 1 98.69 66 PHE B CA 1
ATOM 3377 C C . PHE B 1 66 ? 13.977 34.438 15.617 1 98.69 66 PHE B C 1
ATOM 3379 O O . PHE B 1 66 ? 12.758 34.344 15.453 1 98.69 66 PHE B O 1
ATOM 3386 N N . LYS B 1 67 ? 14.461 35.094 16.562 1 98.69 67 LYS B N 1
ATOM 3387 C CA . LYS B 1 67 ? 13.789 36.094 17.359 1 98.69 67 LYS B CA 1
ATOM 3388 C C . LYS B 1 67 ? 14.516 37.438 17.266 1 98.69 67 LYS B C 1
ATOM 3390 O O . LYS B 1 67 ? 15.727 37.5 17.484 1 98.69 67 LYS B O 1
ATOM 3395 N N . ALA B 1 68 ? 13.859 38.5 16.859 1 98.81 68 ALA B N 1
ATOM 3396 C CA . ALA B 1 68 ? 14.375 39.875 16.828 1 98.81 68 ALA B CA 1
ATOM 3397 C C . ALA B 1 68 ? 13.633 40.75 17.828 1 98.81 68 ALA B C 1
ATOM 3399 O O . ALA B 1 68 ? 12.398 40.781 17.844 1 98.81 68 ALA B O 1
ATOM 3400 N N . SER B 1 69 ? 14.336 41.438 18.641 1 98.56 69 SER B N 1
ATOM 3401 C CA . SER B 1 69 ? 13.703 42.25 19.688 1 98.56 69 SER B CA 1
ATOM 3402 C C . SER B 1 69 ? 14.148 43.719 19.625 1 98.56 69 SER B C 1
ATOM 3404 O O . SER B 1 69 ? 15.281 44 19.219 1 98.56 69 SER B O 1
ATOM 3406 N N . TYR B 1 70 ? 13.227 44.594 19.984 1 98.56 70 TYR B N 1
ATOM 3407 C CA . TYR B 1 70 ? 13.477 46.031 20.031 1 98.56 70 TYR B CA 1
ATOM 3408 C C . TYR B 1 70 ? 12.578 46.688 21.047 1 98.56 70 TYR B C 1
ATOM 3410 O O . TYR B 1 70 ? 11.383 46.406 21.125 1 98.56 70 TYR B O 1
ATOM 3418 N N . GLY B 1 71 ? 13.133 47.594 21.828 1 97.5 71 GLY B N 1
ATOM 3419 C CA . GLY B 1 71 ? 12.391 48.312 22.844 1 97.5 71 GLY B CA 1
ATOM 3420 C C . GLY B 1 71 ? 12.75 47.906 24.266 1 97.5 71 GLY B C 1
ATOM 3421 O O . GLY B 1 71 ? 13.547 47 24.469 1 97.5 71 GLY B O 1
ATOM 3422 N N . ASN B 1 72 ? 12.227 48.656 25.234 1 95.44 72 ASN B N 1
ATOM 3423 C CA . ASN B 1 72 ? 12.594 48.406 26.625 1 95.44 72 ASN B CA 1
ATOM 3424 C C . ASN B 1 72 ? 11.375 48.469 27.547 1 95.44 72 ASN B C 1
ATOM 3426 O O . ASN B 1 72 ? 11.523 48.594 28.766 1 95.44 72 ASN B O 1
ATOM 3430 N N . GLY B 1 73 ? 10.227 48.406 27.016 1 96.5 73 GLY B N 1
ATOM 3431 C CA . GLY B 1 73 ? 9.023 48.438 27.828 1 96.5 73 GLY B CA 1
ATOM 3432 C C . GLY B 1 73 ? 8.672 47.062 28.406 1 96.5 73 GLY B C 1
ATOM 3433 O O . GLY B 1 73 ? 9.227 46.062 28 1 96.5 73 GLY B O 1
ATOM 3434 N N . ASP B 1 74 ? 7.723 47.062 29.328 1 95.69 74 ASP B N 1
ATOM 3435 C CA . ASP B 1 74 ? 7.371 45.875 30.078 1 95.69 74 ASP B CA 1
ATOM 3436 C C . ASP B 1 74 ? 6.266 45.094 29.359 1 95.69 74 ASP B C 1
ATOM 3438 O O . ASP B 1 74 ? 6.023 43.906 29.672 1 95.69 74 ASP B O 1
ATOM 3442 N N . ILE B 1 75 ? 5.633 45.75 28.438 1 98 75 ILE B N 1
ATOM 3443 C CA . ILE B 1 75 ? 4.645 45.062 27.625 1 98 75 ILE B CA 1
ATOM 3444 C C . ILE B 1 75 ? 5.328 44.406 26.422 1 98 75 ILE B C 1
ATOM 3446 O O . ILE B 1 75 ? 5.879 45.094 25.562 1 98 75 ILE B O 1
ATOM 3450 N N . ASN B 1 76 ? 5.363 43.094 26.359 1 98.62 76 ASN B N 1
ATOM 3451 C CA . ASN B 1 76 ? 6.027 42.344 25.297 1 98.62 76 ASN B CA 1
ATOM 3452 C C . ASN B 1 76 ? 5.047 41.938 24.203 1 98.62 76 ASN B C 1
ATOM 3454 O O . ASN B 1 76 ? 4.145 41.125 24.438 1 98.62 76 ASN B O 1
ATOM 3458 N N . ILE B 1 77 ? 5.246 42.469 23.047 1 98.81 77 ILE B N 1
ATOM 3459 C CA . ILE B 1 77 ? 4.375 42.188 21.906 1 98.81 77 ILE B CA 1
ATOM 3460 C C . ILE B 1 77 ? 5.117 41.312 20.891 1 98.81 77 ILE B C 1
ATOM 3462 O O . ILE B 1 77 ? 6.211 41.656 20.453 1 98.81 77 ILE B O 1
ATOM 3466 N N . GLY B 1 78 ? 4.555 40.156 20.562 1 98.88 78 GLY B N 1
ATOM 3467 C CA . GLY B 1 78 ? 5.148 39.281 19.562 1 98.88 78 GLY B CA 1
ATOM 3468 C C . GLY B 1 78 ? 4.438 39.344 18.219 1 98.88 78 GLY B C 1
ATOM 3469 O O . GLY B 1 78 ? 3.205 39.312 18.172 1 98.88 78 GLY B O 1
ATOM 3470 N N . PHE B 1 79 ? 5.191 39.438 17.156 1 98.94 79 PHE B N 1
ATOM 3471 C CA . PHE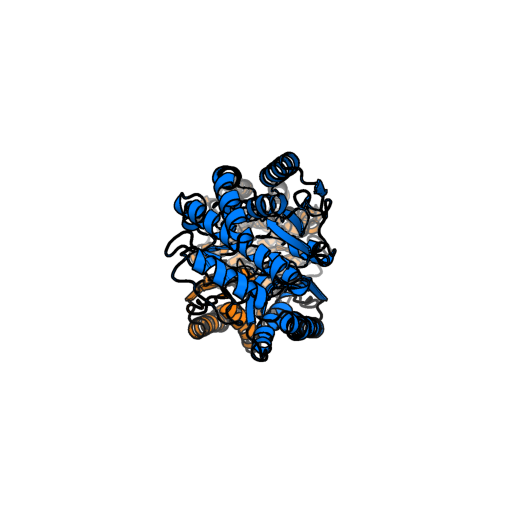 B 1 79 ? 4.711 39.25 15.797 1 98.94 79 PHE B CA 1
ATOM 3472 C C . PHE B 1 79 ? 5.293 38 15.164 1 98.94 79 PHE B C 1
ATOM 3474 O O . PHE B 1 79 ? 6.477 37.688 15.352 1 98.94 79 PHE B O 1
ATOM 3481 N N . LEU B 1 80 ? 4.457 37.219 14.469 1 98.94 80 LEU B N 1
ATOM 3482 C CA . LEU B 1 80 ? 4.879 35.938 13.906 1 98.94 80 LEU B CA 1
ATOM 3483 C C . LEU B 1 80 ? 5.027 36.031 12.391 1 98.94 80 LEU B C 1
ATOM 3485 O O . LEU B 1 80 ? 4.07 36.375 11.688 1 98.94 80 LEU B O 1
ATOM 3489 N N . ALA B 1 81 ? 6.199 35.75 11.891 1 98.81 81 ALA B N 1
ATOM 3490 C CA . ALA B 1 81 ? 6.473 35.781 10.461 1 98.81 81 ALA B CA 1
ATOM 3491 C C . ALA B 1 81 ? 6.676 34.375 9.898 1 98.81 81 ALA B C 1
ATOM 3493 O O . ALA B 1 81 ? 7.645 33.688 10.25 1 98.81 81 ALA B O 1
ATOM 3494 N N . GLU B 1 82 ? 5.785 33.906 9.109 1 98.62 82 GLU B N 1
ATOM 3495 C CA . GLU B 1 82 ? 5.945 32.688 8.32 1 98.62 82 GLU B CA 1
ATOM 3496 C C . GLU B 1 82 ? 6.484 33 6.93 1 98.62 82 GLU B C 1
ATOM 3498 O O . GLU B 1 82 ? 6.164 34.062 6.352 1 98.62 82 GLU B O 1
ATOM 3503 N N . TYR B 1 83 ? 7.309 32.094 6.402 1 98.44 83 TYR B N 1
ATOM 3504 C CA . TYR B 1 83 ? 7.871 32.5 5.117 1 98.44 83 TYR B CA 1
ATOM 3505 C C . TYR B 1 83 ? 8.141 31.266 4.242 1 98.44 83 TYR B C 1
ATOM 3507 O O . TYR B 1 83 ? 8.781 31.375 3.191 1 98.44 83 TYR B O 1
ATOM 3515 N N . ASP B 1 84 ? 7.668 30 4.617 1 98 84 ASP B N 1
ATOM 3516 C CA . ASP B 1 84 ? 7.84 28.828 3.76 1 98 84 ASP B CA 1
ATOM 3517 C C . ASP B 1 84 ? 6.836 28.844 2.609 1 98 84 ASP B C 1
ATOM 3519 O O . ASP B 1 84 ? 5.738 29.375 2.74 1 98 84 ASP B O 1
ATOM 3523 N N . ALA B 1 85 ? 7.277 28.25 1.449 1 98 85 ALA B N 1
ATOM 3524 C CA . ALA B 1 85 ? 6.441 28.125 0.26 1 98 85 ALA B CA 1
ATOM 3525 C C . ALA B 1 85 ? 5.914 26.688 0.106 1 98 85 ALA B C 1
ATOM 3527 O O . ALA B 1 85 ? 6.285 25.797 0.876 1 98 85 ALA B O 1
ATOM 3528 N N . LEU B 1 86 ? 4.984 26.547 -0.794 1 96 86 LEU B N 1
ATOM 3529 C CA . LEU B 1 86 ? 4.449 25.234 -1.152 1 96 86 LEU B CA 1
ATOM 3530 C C . LEU B 1 86 ? 5.16 24.672 -2.381 1 96 86 LEU B C 1
ATOM 3532 O O . LEU B 1 86 ? 5.617 25.438 -3.238 1 96 86 LEU B O 1
ATOM 3536 N N . PRO B 1 87 ? 5.258 23.328 -2.453 1 93.25 87 PRO B N 1
ATOM 3537 C CA . PRO B 1 87 ? 5.844 22.734 -3.656 1 93.25 87 PRO B CA 1
ATOM 3538 C C . PRO B 1 87 ? 5.078 23.094 -4.926 1 93.25 87 PRO B C 1
ATOM 3540 O O . PRO B 1 87 ? 3.848 23.016 -4.957 1 93.25 87 PRO B O 1
ATOM 3543 N N . GLU B 1 88 ? 5.703 23.5 -5.973 1 92.94 88 GLU B N 1
ATOM 3544 C CA . GLU B 1 88 ? 5.215 23.688 -7.336 1 92.94 88 GLU B CA 1
ATOM 3545 C C . GLU B 1 88 ? 4.469 25.016 -7.48 1 92.94 88 GLU B C 1
ATOM 3547 O O . GLU B 1 88 ? 4.457 25.609 -8.562 1 92.94 88 GLU B O 1
ATOM 3552 N N . ILE B 1 89 ? 3.895 25.516 -6.344 1 95.31 89 ILE B N 1
ATOM 3553 C CA . ILE B 1 89 ? 3.01 26.656 -6.578 1 95.31 89 ILE B CA 1
ATOM 3554 C C . ILE B 1 89 ? 3.541 27.875 -5.84 1 95.31 89 ILE B C 1
ATOM 3556 O O . ILE B 1 89 ? 2.869 28.906 -5.773 1 95.31 89 ILE B O 1
ATOM 3560 N N . GLY B 1 90 ? 4.73 27.766 -5.176 1 97.31 90 GLY B N 1
ATOM 3561 C CA . GLY B 1 90 ? 5.312 28.906 -4.492 1 97.31 90 GLY B CA 1
ATOM 3562 C C . GLY B 1 90 ? 4.531 29.328 -3.26 1 97.31 90 GLY B C 1
ATOM 3563 O O . GLY B 1 90 ? 4.227 28.5 -2.4 1 97.31 90 GLY B O 1
ATOM 3564 N N . HIS B 1 91 ? 4.172 30.609 -3.238 1 98.06 91 HIS B N 1
ATOM 3565 C CA . HIS B 1 91 ? 3.508 31.109 -2.045 1 98.06 91 HIS B CA 1
ATOM 3566 C C . HIS B 1 91 ? 1.99 31.078 -2.195 1 98.06 91 HIS B C 1
ATOM 3568 O O . HIS B 1 91 ? 1.312 32.094 -1.994 1 98.06 91 HIS B O 1
ATOM 3574 N N . GLY B 1 92 ? 1.56 29.875 -2.412 1 97 92 GLY B N 1
ATOM 3575 C CA . GLY B 1 92 ? 0.137 29.625 -2.561 1 97 92 GLY B CA 1
ATOM 3576 C C . GLY B 1 92 ? -0.633 29.75 -1.26 1 97 92 GLY B C 1
ATOM 3577 O O . GLY B 1 92 ? -1.862 29.656 -1.248 1 97 92 GLY B O 1
ATOM 3578 N N . CYS B 1 93 ? 0.044 30 -0.159 1 96.5 93 CYS B N 1
ATOM 3579 C CA . CYS B 1 93 ? -0.59 30.266 1.129 1 96.5 93 CYS B CA 1
ATOM 3580 C C . CYS B 1 93 ? -0.271 31.672 1.625 1 96.5 93 CYS B C 1
ATOM 3582 O O . CYS B 1 93 ? -0.59 32.031 2.762 1 96.5 93 CYS B O 1
ATOM 3584 N N . GLY B 1 94 ? 0.44 32.438 0.915 1 98.38 94 GLY B N 1
ATOM 3585 C CA . GLY B 1 94 ? 0.635 33.875 1.154 1 98.38 94 GLY B CA 1
ATOM 3586 C C . GLY B 1 94 ? 1.631 34.156 2.264 1 98.38 94 GLY B C 1
ATOM 3587 O O . GLY B 1 94 ? 1.537 35.188 2.938 1 98.38 94 GLY B O 1
ATOM 3588 N N . HIS B 1 95 ? 2.635 33.25 2.463 1 98.75 95 HIS B N 1
ATOM 3589 C CA . HIS B 1 95 ? 3.58 33.438 3.553 1 98.75 95 HIS B CA 1
ATOM 3590 C C . HIS B 1 95 ? 4.484 34.656 3.271 1 98.75 95 HIS B C 1
ATOM 3592 O O . HIS B 1 95 ? 5.02 35.25 4.199 1 98.75 95 HIS B O 1
ATOM 3598 N N . ASN B 1 96 ? 4.605 35.062 2.002 1 98.88 96 ASN B N 1
ATOM 3599 C CA . ASN B 1 96 ? 5.32 36.281 1.685 1 98.88 96 ASN B CA 1
ATOM 3600 C C . ASN B 1 96 ? 4.637 37.5 2.305 1 98.88 96 ASN B C 1
ATOM 3602 O O . ASN B 1 96 ? 5.305 38.406 2.846 1 98.88 96 ASN B O 1
ATOM 3606 N N . LEU B 1 97 ? 3.35 37.5 2.291 1 98.94 97 LEU B N 1
ATOM 3607 C CA . LEU B 1 97 ? 2.604 38.625 2.875 1 98.94 97 LEU B CA 1
ATOM 3608 C C . LEU B 1 97 ? 2.605 38.531 4.398 1 98.94 97 LEU B C 1
ATOM 3610 O O . LEU B 1 97 ? 2.645 39.562 5.082 1 98.94 97 LEU B O 1
ATOM 3614 N N . ILE B 1 98 ? 2.545 37.312 4.957 1 98.94 98 ILE B N 1
ATOM 3615 C CA . ILE B 1 98 ? 2.574 37.125 6.406 1 98.94 98 ILE B CA 1
ATOM 3616 C C . ILE B 1 98 ? 3.885 37.688 6.961 1 98.94 98 ILE B C 1
ATOM 3618 O O . ILE B 1 98 ? 3.883 38.469 7.922 1 98.94 98 ILE B O 1
ATOM 3622 N N . ALA B 1 99 ? 4.969 37.312 6.328 1 98.94 99 ALA B N 1
ATOM 3623 C CA . ALA B 1 99 ? 6.281 37.812 6.734 1 98.94 99 ALA B CA 1
ATOM 3624 C C . ALA B 1 99 ? 6.359 39.312 6.613 1 98.94 99 ALA B C 1
ATOM 3626 O O . ALA B 1 99 ? 6.891 40 7.5 1 98.94 99 ALA B O 1
ATOM 3627 N N . ALA B 1 100 ? 5.848 39.844 5.551 1 98.94 100 ALA B N 1
ATOM 3628 C CA . ALA B 1 100 ? 5.891 41.281 5.305 1 98.94 100 ALA B CA 1
ATOM 3629 C C . ALA B 1 100 ? 5.082 42.031 6.352 1 98.94 100 ALA B C 1
ATOM 3631 O O . ALA B 1 100 ? 5.559 43.031 6.914 1 98.94 100 ALA B O 1
ATOM 3632 N N . MET B 1 101 ? 3.9 41.531 6.594 1 98.94 101 MET B N 1
ATOM 3633 C CA . MET B 1 101 ? 3.018 42.219 7.539 1 98.94 101 MET B CA 1
ATOM 3634 C C . MET B 1 101 ? 3.602 42.188 8.945 1 98.94 101 MET B C 1
ATOM 3636 O O . MET B 1 101 ? 3.697 43.219 9.609 1 98.94 101 MET B O 1
ATOM 3640 N N . SER B 1 102 ? 4.016 41.062 9.383 1 98.94 102 SER B N 1
ATOM 3641 C CA . SER B 1 102 ? 4.539 40.906 10.742 1 98.94 102 SER B CA 1
ATOM 3642 C C . SER B 1 102 ? 5.816 41.719 10.938 1 98.94 102 SER B C 1
ATOM 3644 O O . SER B 1 102 ? 5.977 42.375 11.953 1 98.94 102 SER B O 1
ATOM 3646 N N . THR B 1 103 ? 6.684 41.656 9.953 1 98.94 103 THR B N 1
ATOM 3647 C CA . THR B 1 103 ? 7.953 42.375 10.062 1 98.94 103 THR B CA 1
ATOM 3648 C C . THR B 1 103 ? 7.734 43.875 10.07 1 98.94 103 THR B C 1
ATOM 3650 O O . THR B 1 103 ? 8.312 44.594 10.898 1 98.94 103 THR B O 1
ATOM 3653 N N . THR B 1 104 ? 6.922 44.375 9.188 1 98.94 104 THR B N 1
ATOM 3654 C CA . THR B 1 104 ? 6.652 45.781 9.109 1 98.94 104 THR B CA 1
ATOM 3655 C C . THR B 1 104 ? 5.973 46.281 10.383 1 98.94 104 THR B C 1
ATOM 3657 O O . THR B 1 104 ? 6.316 47.344 10.898 1 98.94 104 THR B O 1
ATOM 3660 N N . ALA B 1 105 ? 5.027 45.5 10.883 1 98.94 105 ALA B N 1
ATOM 3661 C CA . ALA B 1 105 ? 4.359 45.875 12.133 1 98.94 105 ALA B CA 1
ATOM 3662 C C . ALA B 1 105 ? 5.359 45.969 13.281 1 98.94 105 ALA B C 1
ATOM 3664 O O . ALA B 1 105 ? 5.289 46.875 14.109 1 98.94 105 ALA B O 1
ATOM 3665 N N . ALA B 1 106 ? 6.281 45.031 13.336 1 98.88 106 ALA B N 1
ATOM 3666 C CA . ALA B 1 106 ? 7.297 45.031 14.391 1 98.88 106 ALA B CA 1
ATOM 3667 C C . ALA B 1 106 ? 8.164 46.281 14.312 1 98.88 106 ALA B C 1
ATOM 3669 O O . ALA B 1 106 ? 8.438 46.938 15.328 1 98.88 106 ALA B O 1
ATOM 3670 N N . ILE B 1 107 ? 8.578 46.656 13.117 1 98.81 107 ILE B N 1
ATOM 3671 C CA . ILE B 1 107 ? 9.414 47.812 12.914 1 98.81 107 ILE B CA 1
ATOM 3672 C C . ILE B 1 107 ? 8.656 49.062 13.336 1 98.81 107 ILE B C 1
ATOM 3674 O O . ILE B 1 107 ? 9.172 49.906 14.094 1 98.81 107 ILE B O 1
ATOM 3678 N N . VAL B 1 108 ? 7.41 49.188 12.891 1 98.81 108 VAL B N 1
ATOM 3679 C CA . VAL B 1 108 ? 6.598 50.375 13.125 1 98.81 108 VAL B CA 1
ATOM 3680 C C . VAL B 1 108 ? 6.328 50.531 14.625 1 98.81 108 VAL B C 1
ATOM 3682 O O . VAL B 1 108 ? 6.566 51.594 15.195 1 98.81 108 VAL B O 1
ATOM 3685 N N . CYS B 1 109 ? 5.887 49.469 15.266 1 98.62 109 CYS B N 1
ATOM 3686 C CA . CYS B 1 109 ? 5.57 49.531 16.688 1 98.62 109 CYS B CA 1
ATOM 3687 C C . CYS B 1 109 ? 6.832 49.75 17.516 1 98.62 109 CYS B C 1
ATOM 3689 O O . CYS B 1 109 ? 6.812 50.469 18.516 1 98.62 109 CYS B O 1
ATOM 3691 N N . GLY B 1 110 ? 7.863 49.062 17.172 1 96.75 110 GLY B N 1
ATOM 3692 C CA . GLY B 1 110 ? 9.117 49.219 17.875 1 96.75 110 GLY B CA 1
ATOM 3693 C C . GLY B 1 110 ? 9.625 50.656 17.875 1 96.75 110 GLY B C 1
ATOM 3694 O O . GLY B 1 110 ? 10.031 51.188 18.922 1 96.75 110 GLY B O 1
ATOM 3695 N N . LYS B 1 111 ? 9.523 51.281 16.766 1 92.44 111 LYS B N 1
ATOM 3696 C CA . LYS B 1 111 ? 10.016 52.656 16.641 1 92.44 111 LYS B CA 1
ATOM 3697 C C . LYS B 1 111 ? 9.102 53.625 17.359 1 92.44 111 LYS B C 1
ATOM 3699 O O . LYS B 1 111 ? 9.578 54.562 18 1 92.44 111 LYS B O 1
ATOM 3704 N N . ALA B 1 112 ? 7.871 53.406 17.344 1 96.5 112 ALA B N 1
ATOM 3705 C CA . ALA B 1 112 ? 6.902 54.375 17.844 1 96.5 112 ALA B CA 1
ATOM 3706 C C . ALA B 1 112 ? 6.703 54.219 19.359 1 96.5 112 ALA B C 1
ATOM 3708 O O . ALA B 1 112 ? 6.395 55.188 20.047 1 96.5 112 ALA B O 1
ATOM 3709 N N . LEU B 1 113 ? 6.969 53 19.859 1 97.19 113 LEU B N 1
ATOM 3710 C CA . LEU B 1 113 ? 6.551 52.719 21.219 1 97.19 113 LEU B CA 1
ATOM 3711 C C . LEU B 1 113 ? 7.691 52.125 22.031 1 97.19 113 LEU B C 1
ATOM 3713 O O . LEU B 1 113 ? 7.461 51.375 22.984 1 97.19 113 LEU B O 1
ATOM 3717 N N . ARG B 1 114 ? 8.906 52.469 21.719 1 94.44 114 ARG B N 1
ATOM 3718 C CA . ARG B 1 114 ? 10.109 51.781 22.219 1 94.44 114 ARG B CA 1
ATOM 3719 C C . ARG B 1 114 ? 10.172 51.875 23.734 1 94.44 114 ARG B C 1
ATOM 3721 O O . ARG B 1 114 ? 10.734 51 24.391 1 94.44 114 ARG B O 1
ATOM 3728 N N . ASP B 1 115 ? 9.547 52.938 24.344 1 95.56 115 ASP B N 1
ATOM 3729 C CA . ASP B 1 115 ? 9.648 53.125 25.781 1 95.56 115 ASP B CA 1
ATOM 3730 C C . ASP B 1 115 ? 8.477 52.438 26.5 1 95.56 115 ASP B C 1
ATOM 3732 O O . ASP B 1 115 ? 8.508 52.281 27.719 1 95.56 115 ASP B O 1
ATOM 3736 N N . LYS B 1 116 ? 7.516 51.969 25.797 1 96 116 LYS B N 1
ATOM 3737 C CA . LYS B 1 116 ? 6.309 51.406 26.391 1 96 116 LYS B CA 1
ATOM 3738 C C . LYS B 1 116 ? 6.242 49.906 26.172 1 96 116 LYS B C 1
ATOM 3740 O O . LYS B 1 116 ? 5.652 49.188 26.984 1 96 116 LYS B O 1
ATOM 3745 N N . ILE B 1 117 ? 6.848 49.531 25.062 1 98.12 117 ILE B N 1
ATOM 3746 C CA . ILE B 1 117 ? 6.742 48.125 24.734 1 98.12 117 ILE B CA 1
ATOM 3747 C C . ILE B 1 117 ? 8.117 47.562 24.344 1 98.12 117 ILE B C 1
ATOM 3749 O O . ILE B 1 117 ? 9.039 48.344 24.078 1 98.12 117 ILE B O 1
ATOM 3753 N N . THR B 1 118 ? 8.266 46.312 24.438 1 98.44 118 THR B N 1
ATOM 3754 C CA . THR B 1 118 ? 9.281 45.531 23.734 1 98.44 118 THR B CA 1
ATOM 3755 C C . THR B 1 118 ? 8.641 44.656 22.641 1 98.44 118 THR B C 1
ATOM 3757 O O . THR B 1 118 ? 7.773 43.844 22.922 1 98.44 118 THR B O 1
ATOM 3760 N N . VAL B 1 119 ? 9.055 44.938 21.438 1 98.62 119 VAL B N 1
ATOM 3761 C CA . VAL B 1 119 ? 8.516 44.188 20.312 1 98.62 119 VAL B CA 1
ATOM 3762 C C . VAL B 1 119 ? 9.438 43 20.016 1 98.62 119 VAL B C 1
ATOM 3764 O O . VAL B 1 119 ? 10.656 43.094 20.141 1 98.62 119 VAL B O 1
ATOM 3767 N N . HIS B 1 120 ? 8.844 41.875 19.734 1 98.75 120 HIS B N 1
ATOM 3768 C CA . HIS B 1 120 ? 9.531 40.688 19.281 1 98.75 120 HIS B CA 1
ATOM 3769 C C . HIS B 1 120 ? 8.984 40.188 17.953 1 98.75 120 HIS B C 1
ATOM 3771 O O . HIS B 1 120 ? 7.781 39.969 17.812 1 98.75 120 HIS B O 1
ATOM 3777 N N . LEU B 1 121 ? 9.852 40.094 16.953 1 98.88 121 LEU B N 1
ATOM 3778 C CA . LEU B 1 121 ? 9.516 39.406 15.719 1 98.88 121 LEU B CA 1
ATOM 3779 C C . LEU B 1 121 ? 1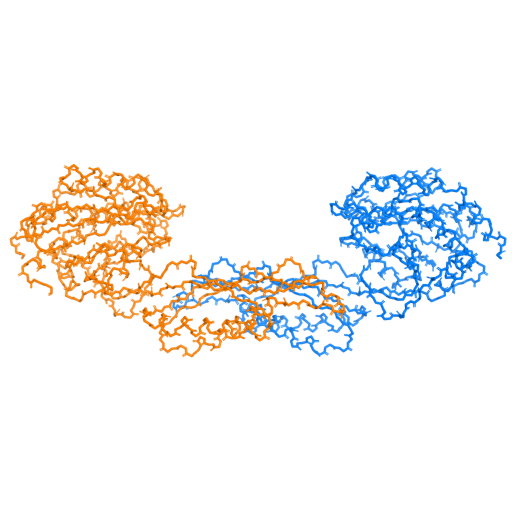0.094 38 15.719 1 98.88 121 LEU B C 1
ATOM 3781 O O . LEU B 1 121 ? 11.297 37.812 15.93 1 98.88 121 LEU B O 1
ATOM 3785 N N . PHE B 1 122 ? 9.242 37.062 15.5 1 98.88 122 PHE B N 1
ATOM 3786 C CA . PHE B 1 122 ? 9.68 35.688 15.406 1 98.88 122 PHE B CA 1
ATOM 3787 C C . PHE B 1 122 ? 9.641 35.188 13.961 1 98.88 122 PHE B C 1
ATOM 3789 O O . PHE B 1 122 ? 8.594 35.219 13.312 1 98.88 122 PHE B O 1
ATOM 3796 N N . GLY B 1 123 ? 10.867 34.844 13.43 1 98.75 123 GLY B N 1
ATOM 3797 C CA . GLY B 1 123 ? 10.875 34.062 12.203 1 98.75 123 GLY B CA 1
ATOM 3798 C C . GLY B 1 123 ? 10.445 32.625 12.414 1 98.75 123 GLY B C 1
ATOM 3799 O O . GLY B 1 123 ? 11.078 31.875 13.18 1 98.75 123 GLY B O 1
ATOM 3800 N N . CYS B 1 124 ? 9.383 32.188 11.727 1 98.69 124 CYS B N 1
ATOM 3801 C CA . CYS B 1 124 ? 8.758 30.891 11.977 1 98.69 124 CYS B CA 1
ATOM 3802 C C . CYS B 1 124 ? 8.766 30.031 10.719 1 98.69 124 CYS B C 1
ATOM 3804 O O . CYS B 1 124 ? 7.801 30.047 9.953 1 98.69 124 CYS B O 1
ATOM 3806 N N . PRO B 1 125 ? 9.742 29.141 10.531 1 98 125 PRO B N 1
ATOM 3807 C CA . PRO B 1 125 ? 9.812 28.297 9.336 1 98 125 PRO B CA 1
ATOM 3808 C C . PRO B 1 125 ? 8.867 27.109 9.391 1 98 125 PRO B C 1
ATOM 3810 O O . PRO B 1 125 ? 8.367 26.75 10.461 1 98 125 PRO B O 1
ATOM 3813 N N . ALA B 1 126 ? 8.547 26.578 8.32 1 96.88 126 ALA B N 1
ATOM 3814 C CA . ALA B 1 126 ? 8.031 25.234 8.109 1 96.88 126 ALA B CA 1
ATOM 3815 C C . ALA B 1 126 ? 6.613 25.094 8.664 1 96.88 126 ALA B C 1
ATOM 3817 O O . ALA B 1 126 ? 6.273 24.078 9.273 1 96.88 126 ALA B O 1
ATOM 3818 N N . GLU B 1 127 ? 5.789 26.078 8.461 1 95.44 127 GLU B N 1
ATOM 3819 C CA . GLU B 1 127 ? 4.391 25.969 8.859 1 95.44 127 GLU B CA 1
ATOM 3820 C C . GLU B 1 127 ? 3.674 24.891 8.047 1 95.44 127 GLU B C 1
ATOM 3822 O O . GLU B 1 127 ? 2.844 24.156 8.578 1 95.44 127 GLU B O 1
ATOM 3827 N N . GLU B 1 128 ? 4.008 24.672 6.848 1 91.31 128 GLU B N 1
ATOM 3828 C CA . GLU B 1 128 ? 3.307 23.781 5.93 1 91.31 128 GLU B CA 1
ATOM 3829 C C . GLU B 1 128 ? 3.709 22.328 6.16 1 91.31 128 GLU B C 1
ATOM 3831 O O . GLU B 1 128 ? 3.121 21.422 5.574 1 91.31 128 GLU B O 1
ATOM 3836 N N . THR B 1 129 ? 4.742 22.156 6.957 1 90.31 129 THR B N 1
ATOM 3837 C CA . THR B 1 129 ? 5.266 20.797 7.156 1 90.31 129 THR B CA 1
ATOM 3838 C C . THR B 1 129 ? 5.305 20.453 8.641 1 90.31 129 THR B C 1
ATOM 3840 O O . THR B 1 129 ? 4.277 20.094 9.227 1 90.31 129 THR B O 1
ATOM 3843 N N . ILE B 1 130 ? 6.371 20.766 9.367 1 91.25 130 ILE B N 1
ATOM 3844 C CA . ILE B 1 130 ? 6.504 20.234 10.727 1 91.25 130 ILE B CA 1
ATOM 3845 C C . ILE B 1 130 ? 6.098 21.297 11.734 1 91.25 130 ILE B C 1
ATOM 3847 O O . ILE B 1 130 ? 5.949 21.016 12.93 1 91.25 130 ILE B O 1
ATOM 3851 N N . GLY B 1 131 ? 5.766 22.5 11.289 1 95.38 131 GLY B N 1
ATOM 3852 C CA . GLY B 1 131 ? 5.27 23.516 12.203 1 95.38 131 GLY B CA 1
ATOM 3853 C C . GLY B 1 131 ? 6.273 23.906 13.266 1 95.38 131 GLY B C 1
ATOM 3854 O O . GLY B 1 131 ? 6.168 23.469 14.414 1 95.38 131 GLY B O 1
ATOM 3855 N N . SER B 1 132 ? 7.145 24.844 13 1 97.44 132 SER B N 1
ATOM 3856 C CA . SER B 1 132 ? 8.203 25.234 13.922 1 97.44 132 SER B CA 1
ATOM 3857 C C . SER B 1 132 ? 7.629 25.812 15.211 1 97.44 132 SER B C 1
ATOM 3859 O O . SER B 1 132 ? 8.227 25.656 16.281 1 97.44 132 SER B O 1
ATOM 3861 N N . LYS B 1 133 ? 6.492 26.391 15.125 1 98.31 133 LYS B N 1
ATOM 3862 C CA . LYS B 1 133 ? 5.926 27.078 16.281 1 98.31 133 LYS B CA 1
ATOM 3863 C C . LYS B 1 133 ? 5.496 26.078 17.344 1 98.31 133 LYS B C 1
ATOM 3865 O O . LYS B 1 133 ? 5.309 26.453 18.516 1 98.31 133 LYS B O 1
ATOM 3870 N N . VAL B 1 134 ? 5.281 24.812 16.969 1 97.94 134 VAL B N 1
ATOM 3871 C CA . VAL B 1 134 ? 5.008 23.781 17.953 1 97.94 134 VAL B CA 1
ATOM 3872 C C . VAL B 1 134 ? 6.199 23.641 18.906 1 97.94 134 VAL B C 1
ATOM 3874 O O . VAL B 1 134 ? 6.059 23.797 20.125 1 97.94 134 VAL B O 1
ATOM 3877 N N . MET B 1 135 ? 7.395 23.469 18.359 1 97.25 135 MET B N 1
ATOM 3878 C CA . MET B 1 135 ? 8.594 23.234 19.156 1 97.25 135 MET B CA 1
ATOM 3879 C C . MET B 1 135 ? 9.039 24.531 19.844 1 97.25 135 MET B C 1
ATOM 3881 O O . MET B 1 135 ? 9.555 24.484 20.953 1 97.25 135 MET B O 1
ATOM 3885 N N . MET B 1 136 ? 8.836 25.656 19.188 1 98.19 136 MET B N 1
ATOM 3886 C CA . MET B 1 136 ? 9.156 26.938 19.797 1 98.19 136 MET B CA 1
ATOM 3887 C C . MET B 1 136 ? 8.297 27.188 21.031 1 98.1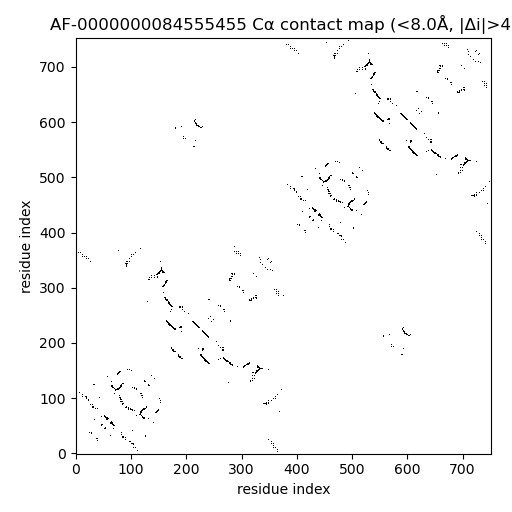9 136 MET B C 1
ATOM 3889 O O . MET B 1 136 ? 8.789 27.656 22.047 1 98.19 136 MET B O 1
ATOM 3893 N N . SER B 1 137 ? 7.027 26.875 20.875 1 98.38 137 SER B N 1
ATOM 3894 C CA . SER B 1 137 ? 6.125 27.016 22 1 98.38 137 SER B CA 1
ATOM 3895 C C . SER B 1 137 ? 6.523 26.078 23.141 1 98.38 137 SER B C 1
ATOM 3897 O O . SER B 1 137 ? 6.562 26.5 24.312 1 98.38 137 SER B O 1
ATOM 3899 N N . GLU B 1 138 ? 6.848 24.844 22.844 1 97.38 138 GLU B N 1
ATOM 3900 C CA . GLU B 1 138 ? 7.266 23.859 23.828 1 97.38 138 GLU B CA 1
ATOM 3901 C C . GLU B 1 138 ? 8.531 24.312 24.547 1 97.38 138 GLU B C 1
ATOM 3903 O O . GLU B 1 138 ? 8.711 24.031 25.734 1 97.38 138 GLU B O 1
ATOM 3908 N N . ALA B 1 139 ? 9.375 25 23.844 1 97.75 139 ALA B N 1
ATOM 3909 C CA . ALA B 1 139 ? 10.641 25.469 24.406 1 97.75 139 ALA B CA 1
ATOM 3910 C C . ALA B 1 139 ? 10.445 26.734 25.234 1 97.75 139 ALA B C 1
ATOM 3912 O O . ALA B 1 139 ? 11.398 27.25 25.828 1 97.75 139 ALA B O 1
ATOM 3913 N N . GLY B 1 140 ? 9.234 27.281 25.266 1 98.25 140 GLY B N 1
ATOM 3914 C CA . GLY B 1 140 ? 8.922 28.438 26.094 1 98.25 140 GLY B CA 1
ATOM 3915 C C . GLY B 1 140 ? 9.305 29.766 25.469 1 98.25 140 GLY B C 1
ATOM 3916 O O . GLY B 1 140 ? 9.375 30.781 26.156 1 98.25 140 GLY B O 1
ATOM 3917 N N . ILE B 1 141 ? 9.5 29.75 24.188 1 98.19 141 ILE B N 1
ATOM 3918 C CA . ILE B 1 141 ? 10.023 30.922 23.484 1 98.19 141 ILE B CA 1
ATOM 3919 C C . ILE B 1 141 ? 9.016 32.062 23.578 1 98.19 141 ILE B C 1
ATOM 3921 O O . ILE B 1 141 ? 9.398 33.25 23.594 1 98.19 141 ILE B O 1
ATOM 3925 N N . PHE B 1 142 ? 7.715 31.766 23.719 1 98.56 142 PHE B N 1
ATOM 3926 C CA . PHE B 1 142 ? 6.676 32.781 23.641 1 98.56 142 PHE B CA 1
ATOM 3927 C C . PHE B 1 142 ? 6.148 33.125 25.016 1 98.56 142 PHE B C 1
ATOM 3929 O O . PHE B 1 142 ? 5.316 34.031 25.156 1 98.56 142 PHE B O 1
ATOM 3936 N N . ASP B 1 143 ? 6.625 32.562 26.094 1 97.69 143 ASP B N 1
ATOM 3937 C CA . ASP B 1 143 ? 6.008 32.562 27.422 1 97.69 143 ASP B CA 1
ATOM 3938 C C . ASP B 1 143 ? 5.973 34 28 1 97.69 143 ASP B C 1
ATOM 3940 O O . ASP B 1 143 ? 5.098 34.312 28.812 1 97.69 143 ASP B O 1
ATOM 3944 N N . GLU B 1 144 ? 6.859 34.812 27.578 1 96.75 144 GLU B N 1
ATOM 3945 C CA . GLU B 1 144 ? 6.973 36.125 28.203 1 96.75 144 GLU B CA 1
ATOM 3946 C C . GLU B 1 144 ? 6.129 37.156 27.469 1 96.75 144 GLU B C 1
ATOM 3948 O O . GLU B 1 144 ? 6.055 38.344 27.891 1 96.75 144 GLU B O 1
ATOM 3953 N N . LEU B 1 145 ? 5.473 36.75 26.469 1 98.62 145 LEU B N 1
ATOM 3954 C CA . LEU B 1 145 ? 4.719 37.719 25.672 1 98.62 145 LEU B CA 1
ATOM 3955 C C . LEU B 1 145 ? 3.43 38.125 26.375 1 98.62 145 LEU B C 1
ATOM 3957 O O . LEU B 1 145 ? 2.783 37.312 27.016 1 98.62 145 LEU B O 1
ATOM 3961 N N . THR B 1 146 ? 3.115 39.406 26.203 1 98.5 146 THR B N 1
ATOM 3962 C CA . THR B 1 146 ? 1.787 39.875 26.547 1 98.5 146 THR B CA 1
ATOM 3963 C C . THR B 1 146 ? 0.756 39.438 25.516 1 98.5 146 THR B C 1
ATOM 3965 O O . THR B 1 146 ? -0.373 39.094 25.859 1 98.5 146 THR B O 1
ATOM 3968 N N . ALA B 1 147 ? 1.131 39.469 24.281 1 98.69 147 ALA B N 1
ATOM 3969 C CA . ALA B 1 147 ? 0.272 39.062 23.172 1 98.69 147 ALA B CA 1
ATOM 3970 C C . ALA B 1 147 ? 1.102 38.688 21.953 1 98.69 147 ALA B C 1
ATOM 3972 O O . ALA B 1 147 ? 2.207 39.188 21.75 1 98.69 147 ALA B O 1
ATOM 3973 N N . ALA B 1 148 ? 0.57 37.75 21.188 1 98.88 148 ALA B N 1
ATOM 3974 C CA . ALA B 1 148 ? 1.123 37.375 19.875 1 98.88 148 ALA B CA 1
ATOM 3975 C C . ALA B 1 148 ? 0.133 37.688 18.766 1 98.88 148 ALA B C 1
ATOM 3977 O O . ALA B 1 148 ? -1.051 37.344 18.859 1 98.88 148 ALA B O 1
ATOM 3978 N N . LEU B 1 149 ? 0.597 38.344 17.719 1 98.75 149 LEU B N 1
ATOM 3979 C CA . LEU B 1 149 ? -0.262 38.75 16.609 1 98.75 149 LEU B CA 1
ATOM 3980 C C . LEU B 1 149 ? 0.271 38.219 15.289 1 98.75 149 LEU B C 1
ATOM 3982 O O . LEU B 1 149 ? 1.482 38.219 15.055 1 98.75 149 LEU B O 1
ATOM 3986 N N . ILE B 1 150 ? -0.574 37.688 14.484 1 98.75 150 ILE B N 1
ATOM 3987 C CA . ILE B 1 150 ? -0.292 37.312 13.102 1 98.75 150 ILE B CA 1
ATOM 3988 C C . ILE B 1 150 ? -1.53 37.531 12.242 1 98.75 150 ILE B C 1
ATOM 3990 O O . ILE B 1 150 ? -2.658 37.344 12.695 1 98.75 150 ILE B O 1
ATOM 3994 N N . CYS B 1 151 ? -1.384 38.062 11.094 1 98.56 151 CYS B N 1
ATOM 3995 C CA . CYS B 1 151 ? -2.471 38.188 10.125 1 98.56 151 CYS B CA 1
ATOM 3996 C C . CYS B 1 151 ? -2.225 37.312 8.906 1 98.56 151 CYS B C 1
ATOM 3998 O O . CYS B 1 151 ? -1.115 37.281 8.367 1 98.56 151 CYS B O 1
ATOM 4000 N N . HIS B 1 152 ? -3.217 36.562 8.539 1 98.31 152 HIS B N 1
ATOM 4001 C CA . HIS B 1 152 ? -3.131 35.656 7.402 1 98.31 152 HIS B CA 1
ATOM 4002 C C . HIS B 1 152 ? -3.9 36.219 6.207 1 98.31 152 HIS B C 1
ATOM 4004 O O . HIS B 1 152 ? -4.988 36.781 6.363 1 98.31 152 HIS B O 1
ATOM 4010 N N . PRO B 1 153 ? -3.32 36.156 4.957 1 98.31 153 PRO B N 1
ATOM 4011 C CA . PRO B 1 153 ? -4.125 36.531 3.789 1 98.31 153 PRO B CA 1
ATOM 4012 C C . PRO B 1 153 ? -5.211 35.5 3.482 1 98.31 153 PRO B C 1
ATOM 4014 O O . PRO B 1 153 ? -5.07 34.312 3.828 1 98.31 153 PRO B O 1
ATOM 4017 N N . GLY B 1 154 ? -6.289 35.969 2.863 1 96.94 154 GLY B N 1
ATOM 4018 C CA . GLY B 1 154 ? -7.391 35.094 2.502 1 96.94 154 GLY B CA 1
ATOM 4019 C C . GLY B 1 154 ? -8.297 35.656 1.438 1 96.94 154 GLY B C 1
ATOM 4020 O O . GLY B 1 154 ? -7.988 36.719 0.849 1 96.94 154 GLY B O 1
ATOM 4021 N N . SER B 1 155 ? -9.422 35 1.162 1 96.44 155 SER B N 1
ATOM 4022 C CA . SER B 1 155 ? -10.406 35.438 0.177 1 96.44 155 SER B CA 1
ATOM 4023 C C . SER B 1 155 ? -11.383 36.438 0.783 1 96.44 155 SER B C 1
ATOM 4025 O O . SER B 1 155 ? -12.094 37.156 0.057 1 96.44 155 SER B O 1
ATOM 4027 N N . ASP B 1 156 ? -11.422 36.469 2.119 1 97.19 156 ASP B N 1
ATOM 4028 C CA . ASP B 1 156 ? -12.242 37.406 2.887 1 97.19 156 ASP B CA 1
ATOM 4029 C C . ASP B 1 156 ? -11.469 37.969 4.074 1 97.19 156 ASP B C 1
ATOM 4031 O O . ASP B 1 156 ? -10.422 37.406 4.453 1 97.19 156 ASP B O 1
ATOM 4035 N N . THR B 1 157 ? -11.898 39.094 4.559 1 98.19 157 THR B N 1
ATOM 4036 C CA . THR B 1 157 ? -11.438 39.562 5.863 1 98.19 157 THR B CA 1
ATOM 4037 C C . THR B 1 157 ? -12.281 38.969 6.98 1 98.19 157 THR B C 1
ATOM 4039 O O . THR B 1 157 ? -13.492 39.188 7.043 1 98.19 157 THR B O 1
ATOM 4042 N N . THR B 1 158 ? -11.625 38.125 7.781 1 97.62 158 THR B N 1
ATOM 4043 C CA . THR B 1 158 ? -12.406 37.344 8.734 1 97.62 158 THR B CA 1
ATOM 4044 C C . THR B 1 158 ? -11.789 37.406 10.125 1 97.62 158 THR B C 1
ATOM 4046 O O . THR B 1 158 ? -10.586 37.656 10.266 1 97.62 158 THR B O 1
ATOM 4049 N N . PHE B 1 159 ? -12.586 37.312 11.164 1 97.88 159 PHE B N 1
ATOM 4050 C CA . PHE B 1 159 ? -12.227 37.188 12.57 1 97.88 159 PHE B CA 1
ATOM 4051 C C . PHE B 1 159 ? -12.938 35.969 13.195 1 97.88 159 PHE B C 1
ATOM 4053 O O . PHE B 1 159 ? -13.883 35.438 12.617 1 97.88 159 PHE B O 1
ATOM 4060 N N . GLY B 1 160 ? -12.43 35.625 14.359 1 96.31 160 GLY B N 1
ATOM 4061 C CA . GLY B 1 160 ? -13.07 34.531 15.086 1 96.31 160 GLY B CA 1
ATOM 4062 C C . GLY B 1 160 ? -12.711 33.156 14.539 1 96.31 160 GLY B C 1
ATOM 4063 O O . GLY B 1 160 ? -11.609 32.969 14.016 1 96.31 160 GLY B O 1
ATOM 4064 N N . GLY B 1 161 ? -13.594 32.188 14.961 1 95.5 161 GLY B N 1
ATOM 4065 C CA . GLY B 1 161 ? -13.344 30.812 14.562 1 95.5 161 GLY B CA 1
ATOM 4066 C C . GLY B 1 161 ? -12.234 30.156 15.352 1 95.5 161 GLY B C 1
ATOM 4067 O O . GLY B 1 161 ? -11.82 30.672 16.391 1 95.5 161 GLY B O 1
ATOM 4068 N N . THR B 1 162 ? -11.836 29.016 14.914 1 96.38 162 THR B N 1
ATOM 4069 C CA . THR B 1 162 ? -10.734 28.219 15.445 1 96.38 162 THR B CA 1
ATOM 4070 C C . THR B 1 162 ? -10.031 27.453 14.32 1 96.38 162 THR B C 1
ATOM 4072 O O . THR B 1 162 ? -10 27.906 13.18 1 96.38 162 THR B O 1
ATOM 4075 N N . SER B 1 163 ? -9.242 26.5 14.609 1 96.06 163 SER B N 1
ATOM 4076 C CA . SER B 1 163 ? -8.641 25.5 13.734 1 96.06 163 SER B CA 1
ATOM 4077 C C . SER B 1 163 ? -8.711 24.109 14.352 1 96.06 163 SER B C 1
ATOM 4079 O O . SER B 1 163 ? -8.984 23.969 15.547 1 96.06 163 SER B O 1
ATOM 4081 N N . TYR B 1 164 ? -8.57 23.141 13.562 1 96.25 164 TYR B N 1
ATOM 4082 C CA . TYR B 1 164 ? -8.578 21.781 14.094 1 96.25 164 TYR B CA 1
ATOM 4083 C C . TYR B 1 164 ? -7.262 21.469 14.805 1 96.25 164 TYR B C 1
ATOM 4085 O O . TYR B 1 164 ? -6.188 21.812 14.305 1 96.25 164 TYR B O 1
ATOM 4093 N N . ALA B 1 165 ? -7.441 20.875 16 1 97.88 165 ALA B N 1
ATOM 4094 C CA . ALA B 1 165 ? -6.293 20.141 16.547 1 97.88 165 ALA B CA 1
ATOM 4095 C C . ALA B 1 165 ? -6.004 18.891 15.719 1 97.88 165 ALA B C 1
ATOM 4097 O O . ALA B 1 165 ? -6.926 18.203 15.281 1 97.88 165 ALA B O 1
ATOM 4098 N N . THR B 1 166 ? -4.77 18.594 15.469 1 97.38 166 THR B N 1
ATOM 4099 C CA . THR B 1 166 ? -4.422 17.422 14.656 1 97.38 166 THR B CA 1
ATOM 4100 C C . THR B 1 166 ? -3.168 16.75 15.195 1 97.38 166 THR B C 1
ATOM 4102 O O . THR B 1 166 ? -2.219 17.422 15.602 1 97.38 166 THR B O 1
ATOM 4105 N N . HIS B 1 167 ? -3.197 15.43 15.328 1 97.06 167 HIS B N 1
ATOM 4106 C CA . HIS B 1 167 ? -2.057 14.602 15.703 1 97.06 167 HIS B CA 1
ATOM 4107 C C . HIS B 1 167 ? -2.053 13.289 14.93 1 97.06 167 HIS B C 1
ATOM 4109 O O . HIS B 1 167 ? -2.504 12.258 15.445 1 97.06 167 HIS B O 1
ATOM 4115 N N . PRO B 1 168 ? -1.513 13.352 13.758 1 97.25 168 PRO B N 1
ATOM 4116 C CA . PRO B 1 168 ? -1.52 12.156 12.906 1 97.25 168 PRO B CA 1
ATOM 4117 C C . PRO B 1 168 ? -0.786 10.977 13.531 1 97.25 168 PRO B C 1
ATOM 4119 O O . PRO B 1 168 ? 0.179 11.172 14.273 1 97.25 168 PRO B O 1
ATOM 4122 N N . LEU B 1 169 ? -1.235 9.789 13.227 1 98.56 169 LEU B N 1
ATOM 4123 C CA . LEU B 1 169 ? -0.755 8.57 13.867 1 98.56 169 LEU B CA 1
ATOM 4124 C C . LEU B 1 169 ? -0.496 7.477 12.828 1 98.56 169 LEU B C 1
ATOM 4126 O O . LEU B 1 169 ? -1.318 7.25 11.938 1 98.56 169 LEU B O 1
ATOM 4130 N N . GLN B 1 170 ? 0.661 6.938 12.906 1 98.81 170 GLN B N 1
ATOM 4131 C CA . GLN B 1 170 ? 0.986 5.742 12.141 1 98.81 170 GLN B CA 1
ATOM 4132 C C . GLN B 1 170 ? 0.861 4.488 13 1 98.81 170 GLN B C 1
ATOM 4134 O O . GLN B 1 170 ? 1.394 4.434 14.109 1 98.81 170 GLN B O 1
ATOM 4139 N N . ILE B 1 171 ? 0.136 3.545 12.531 1 98.88 171 ILE B N 1
ATOM 4140 C CA . ILE B 1 171 ? -0.057 2.268 13.203 1 98.88 171 ILE B CA 1
ATOM 4141 C C . ILE B 1 171 ? 0.611 1.152 12.406 1 98.88 171 ILE B C 1
ATOM 4143 O O . ILE B 1 171 ? 0.27 0.926 11.242 1 98.88 171 ILE B O 1
ATOM 4147 N N . THR B 1 172 ? 1.572 0.493 13.031 1 98.94 172 THR B N 1
ATOM 4148 C CA . THR B 1 172 ? 2.285 -0.603 12.383 1 98.94 172 THR B CA 1
ATOM 4149 C C . THR B 1 172 ? 2.08 -1.907 13.148 1 98.94 172 THR B C 1
ATOM 4151 O O . THR B 1 172 ? 2.475 -2.021 14.305 1 98.94 172 THR B O 1
ATOM 4154 N N . PHE B 1 173 ? 1.438 -2.844 12.508 1 98.94 173 PHE B N 1
ATOM 4155 C CA . PHE B 1 173 ? 1.37 -4.191 13.055 1 98.94 173 PHE B CA 1
ATOM 4156 C C . PHE B 1 173 ? 2.514 -5.051 12.523 1 98.94 173 PHE B C 1
ATOM 4158 O O . PHE B 1 173 ? 2.857 -4.973 11.344 1 98.94 173 PHE B O 1
ATOM 4165 N N . LYS B 1 174 ? 3.15 -5.859 13.43 1 98.81 174 LYS B N 1
ATOM 4166 C CA . LYS B 1 174 ? 4.234 -6.77 13.07 1 98.81 174 LYS B CA 1
ATOM 4167 C C . LYS B 1 174 ? 3.871 -8.211 13.414 1 98.81 174 LYS B C 1
ATOM 4169 O O . LYS B 1 174 ? 3.508 -8.516 14.555 1 98.81 174 LYS B O 1
ATOM 4174 N N . GLY B 1 175 ? 3.893 -9.039 12.477 1 98.62 175 GLY B N 1
ATOM 4175 C CA . GLY B 1 175 ? 3.643 -10.461 12.625 1 98.62 175 GLY B CA 1
ATOM 4176 C C . GLY B 1 175 ? 4.836 -11.32 12.25 1 98.62 175 GLY B C 1
ATOM 4177 O O . GLY B 1 175 ? 5.977 -10.992 12.594 1 98.62 175 GLY B O 1
ATOM 4178 N N . LYS B 1 176 ? 4.57 -12.523 11.75 1 98.06 176 LYS B N 1
ATOM 4179 C CA . LYS B 1 176 ? 5.578 -13.477 11.305 1 98.06 176 LYS B CA 1
ATOM 4180 C C . LYS B 1 176 ? 5.215 -14.07 9.945 1 98.06 176 LYS B C 1
ATOM 4182 O O . LYS B 1 176 ? 4.094 -14.531 9.742 1 98.06 176 LYS B O 1
ATOM 4187 N N . PRO B 1 177 ? 6.172 -14.055 9.023 1 96.38 177 PRO B N 1
ATOM 4188 C CA . PRO B 1 177 ? 5.879 -14.547 7.672 1 96.38 177 PRO B CA 1
ATOM 4189 C C . PRO B 1 177 ? 5.812 -16.062 7.602 1 96.38 177 PRO B C 1
ATOM 4191 O O . PRO B 1 177 ? 6.371 -16.75 8.461 1 96.38 177 PRO B O 1
ATOM 4194 N N . ALA B 1 178 ? 5.082 -16.594 6.723 1 94.69 178 ALA B N 1
ATOM 4195 C CA . ALA B 1 178 ? 4.977 -18 6.367 1 94.69 178 ALA B CA 1
ATOM 4196 C C . ALA B 1 178 ? 4.418 -18.172 4.953 1 94.69 178 ALA B C 1
ATOM 4198 O O . ALA B 1 178 ? 3.734 -17.281 4.441 1 94.69 178 ALA B O 1
ATOM 4199 N N . HIS B 1 179 ? 4.883 -19.25 4.281 1 90.62 179 HIS B N 1
ATOM 4200 C CA . HIS B 1 179 ? 4.191 -19.594 3.043 1 90.62 179 HIS B CA 1
ATOM 4201 C C . HIS B 1 179 ? 2.73 -19.938 3.303 1 90.62 179 HIS B C 1
ATOM 4203 O O . HIS B 1 179 ? 2.426 -20.703 4.219 1 90.62 179 HIS B O 1
ATOM 4209 N N . VAL B 1 180 ? 1.862 -19.453 2.539 1 92.19 180 VAL B N 1
ATOM 4210 C CA . VAL B 1 180 ? 0.434 -19.594 2.803 1 92.19 180 VAL B CA 1
ATOM 4211 C C . VAL B 1 180 ? 0.031 -21.062 2.705 1 92.19 180 VAL B C 1
ATOM 4213 O O . VAL B 1 180 ? -0.974 -21.484 3.285 1 92.19 180 VAL B O 1
ATOM 4216 N N . ALA B 1 181 ? 0.802 -21.875 2.045 1 87.62 181 ALA B N 1
ATOM 4217 C CA . ALA B 1 181 ? 0.479 -23.297 1.837 1 87.62 181 ALA B CA 1
ATOM 4218 C C . ALA B 1 181 ? 1.172 -24.172 2.871 1 87.62 181 ALA B C 1
ATOM 4220 O O . ALA B 1 181 ? 1.016 -25.391 2.859 1 87.62 181 ALA B O 1
ATOM 4221 N N . ASP B 1 182 ? 1.945 -23.547 3.734 1 87.56 182 ASP B N 1
ATOM 4222 C CA . ASP B 1 182 ? 2.635 -24.359 4.73 1 87.56 182 ASP B CA 1
ATOM 4223 C C . ASP B 1 182 ? 1.641 -25.062 5.656 1 87.56 182 ASP B C 1
ATOM 4225 O O . ASP B 1 182 ? 0.835 -24.391 6.32 1 87.56 182 ASP B O 1
ATOM 4229 N N . PRO B 1 183 ? 1.685 -26.328 5.711 1 82.62 183 PRO B N 1
ATOM 4230 C CA . PRO B 1 183 ? 0.692 -27.047 6.508 1 82.62 183 PRO B CA 1
ATOM 4231 C C . PRO B 1 183 ? 0.975 -26.984 8.008 1 82.62 183 PRO B C 1
ATOM 4233 O O . PRO B 1 183 ? 0.085 -27.25 8.82 1 82.62 183 PRO B O 1
ATOM 4236 N N . ASP B 1 184 ? 2.156 -26.672 8.398 1 87.94 184 ASP B N 1
ATOM 4237 C CA . ASP B 1 184 ? 2.561 -26.781 9.797 1 87.94 184 ASP B CA 1
ATOM 4238 C C . ASP B 1 184 ? 2.732 -25.391 10.422 1 87.94 184 ASP B C 1
ATOM 4240 O O . ASP B 1 184 ? 2.277 -25.156 11.547 1 87.94 184 ASP B O 1
ATOM 4244 N N . TYR B 1 185 ? 3.414 -24.562 9.68 1 88.62 185 TYR B N 1
ATOM 4245 C CA . TYR B 1 185 ? 3.703 -23.219 10.18 1 88.62 185 TYR B CA 1
ATOM 4246 C C . TYR B 1 185 ? 2.873 -22.172 9.445 1 88.62 185 TYR B C 1
ATOM 4248 O O . TYR B 1 185 ? 3.068 -21.938 8.25 1 88.62 185 TYR B O 1
ATOM 4256 N N . HIS B 1 186 ? 2.002 -21.375 10.18 1 92.69 186 HIS B N 1
ATOM 4257 C CA . HIS B 1 186 ? 1.023 -20.5 9.539 1 92.69 186 HIS B CA 1
ATOM 4258 C C . HIS B 1 186 ? 1.395 -19.031 9.719 1 92.69 186 HIS B C 1
ATOM 4260 O O . HIS B 1 186 ? 0.698 -18.156 9.219 1 92.69 186 HIS B O 1
ATOM 4266 N N . GLY B 1 187 ? 2.516 -18.781 10.43 1 96.5 187 GLY B N 1
ATOM 4267 C CA . GLY B 1 187 ? 2.924 -17.406 10.648 1 96.5 187 GLY B CA 1
ATOM 4268 C C . GLY B 1 187 ? 1.935 -16.609 11.484 1 96.5 187 GLY B C 1
ATOM 4269 O O . GLY B 1 187 ? 1.164 -17.188 12.25 1 96.5 187 GLY B O 1
ATOM 4270 N N . ILE B 1 188 ? 2.107 -15.328 11.578 1 98.38 188 ILE B N 1
ATOM 4271 C CA . ILE B 1 188 ? 1.214 -14.344 12.188 1 98.38 188 ILE B CA 1
ATOM 4272 C C . ILE B 1 188 ? 0.912 -13.234 11.188 1 98.38 188 ILE B C 1
ATOM 4274 O O . ILE B 1 188 ? 1.81 -12.477 10.797 1 98.38 188 ILE B O 1
ATOM 4278 N N . ASN B 1 189 ? -0.317 -13.047 10.75 1 98.5 189 ASN B N 1
ATOM 4279 C CA . ASN B 1 189 ? -0.708 -12.172 9.656 1 98.5 189 ASN B CA 1
ATOM 4280 C C . ASN B 1 189 ? -0.932 -10.742 10.141 1 98.5 189 ASN B C 1
ATOM 4282 O O . ASN B 1 189 ? -1.987 -10.422 10.695 1 98.5 189 ASN B O 1
ATOM 4286 N N . ALA B 1 190 ? 0.011 -9.883 9.898 1 98.88 190 ALA B N 1
ATOM 4287 C CA . ALA B 1 190 ? -0.063 -8.484 10.328 1 98.88 190 ALA B CA 1
ATOM 4288 C C . ALA B 1 190 ? -1.191 -7.75 9.609 1 98.88 190 ALA B C 1
ATOM 4290 O O . ALA B 1 190 ? -1.811 -6.848 10.172 1 98.88 190 ALA B O 1
ATOM 4291 N N . LEU B 1 191 ? -1.5 -8.141 8.359 1 98.88 191 LEU B N 1
ATOM 4292 C CA . LEU B 1 191 ? -2.549 -7.477 7.59 1 98.88 191 LEU B CA 1
ATOM 4293 C C . LEU B 1 191 ? -3.926 -7.801 8.164 1 98.88 191 LEU B C 1
ATOM 4295 O O . LEU B 1 191 ? -4.805 -6.938 8.203 1 98.88 191 LEU B O 1
ATOM 4299 N N . ASP B 1 192 ? -4.148 -9.055 8.602 1 98.81 192 ASP B N 1
ATOM 4300 C CA . ASP B 1 192 ? -5.402 -9.398 9.266 1 98.81 192 ASP B CA 1
ATOM 4301 C C . ASP B 1 192 ? -5.648 -8.492 10.469 1 98.81 192 ASP B C 1
ATOM 4303 O O . ASP B 1 192 ? -6.762 -8 10.672 1 98.81 192 ASP B O 1
ATOM 4307 N N . ALA B 1 193 ? -4.57 -8.266 11.227 1 98.88 193 ALA B N 1
ATOM 4308 C CA . ALA B 1 193 ? -4.676 -7.402 12.398 1 98.88 193 ALA B CA 1
ATOM 4309 C C . ALA B 1 193 ? -5.016 -5.969 11.992 1 98.88 193 ALA B C 1
ATOM 4311 O O . ALA B 1 193 ? -5.895 -5.344 12.594 1 98.88 193 ALA B O 1
ATOM 4312 N N . LEU B 1 194 ? -4.352 -5.473 10.992 1 98.94 194 LEU B N 1
ATOM 4313 C CA . LEU B 1 194 ? -4.574 -4.098 10.547 1 98.94 194 LEU B CA 1
ATOM 4314 C C . LEU B 1 194 ? -5.996 -3.914 10.039 1 98.94 194 LEU B C 1
ATOM 4316 O O . LEU B 1 194 ? -6.648 -2.914 10.344 1 98.94 194 LEU B O 1
ATOM 4320 N N . VAL B 1 195 ? -6.492 -4.879 9.242 1 98.88 195 VAL B N 1
ATOM 4321 C CA . VAL B 1 195 ? -7.836 -4.801 8.68 1 98.88 195 VAL B CA 1
ATOM 4322 C C . VAL B 1 195 ? -8.867 -4.848 9.812 1 98.88 195 VAL B C 1
ATOM 4324 O O . VAL B 1 195 ? -9.859 -4.113 9.781 1 98.88 195 VAL B O 1
ATOM 4327 N N . ASP B 1 196 ? -8.625 -5.723 10.742 1 98.81 196 ASP B N 1
ATOM 4328 C CA . ASP B 1 196 ? -9.492 -5.766 11.922 1 98.81 196 ASP B CA 1
ATOM 4329 C C . ASP B 1 196 ? -9.5 -4.422 12.648 1 98.81 196 ASP B C 1
ATOM 4331 O O . ASP B 1 196 ? -10.562 -3.912 13.008 1 98.81 196 ASP B O 1
ATOM 4335 N N . PHE B 1 197 ? -8.344 -3.82 12.875 1 98.88 197 PHE B N 1
ATOM 4336 C CA . PHE B 1 197 ? -8.234 -2.508 13.5 1 98.88 197 PHE B CA 1
ATOM 4337 C C . PHE B 1 197 ? -9 -1.462 12.703 1 98.88 197 PHE B C 1
ATOM 4339 O O . PHE B 1 197 ? -9.773 -0.685 13.266 1 98.88 197 PHE B O 1
ATOM 4346 N N . TYR B 1 198 ? -8.727 -1.407 11.383 1 98.88 198 TYR B N 1
ATOM 4347 C CA . TYR B 1 198 ? -9.398 -0.473 10.484 1 98.88 198 TYR B CA 1
ATOM 4348 C C . TYR B 1 198 ? -10.906 -0.54 10.648 1 98.88 198 TYR B C 1
ATOM 4350 O O . TYR B 1 198 ? -11.57 0.492 10.797 1 98.88 198 TYR B O 1
ATOM 4358 N N . THR B 1 199 ? -11.445 -1.74 10.641 1 98.56 199 THR B N 1
ATOM 4359 C CA . THR B 1 199 ? -12.883 -1.972 10.75 1 98.56 199 THR B CA 1
ATOM 4360 C C . THR B 1 199 ? -13.398 -1.523 12.109 1 98.56 199 THR B C 1
ATOM 4362 O O . THR B 1 199 ? -14.398 -0.803 12.195 1 98.56 199 THR B O 1
ATOM 4365 N N . GLN B 1 200 ? -12.727 -1.909 13.156 1 98.69 200 GLN B N 1
ATOM 4366 C CA . GLN B 1 200 ? -13.188 -1.581 14.508 1 98.69 200 GLN B CA 1
ATOM 4367 C C . GLN B 1 200 ? -13.023 -0.093 14.797 1 98.69 200 GLN B C 1
ATOM 4369 O O . GLN B 1 200 ? -13.758 0.474 15.609 1 98.69 200 GLN B O 1
ATOM 4374 N N . LEU B 1 201 ? -12 0.521 14.18 1 98.69 201 LEU B N 1
ATOM 4375 C CA . LEU B 1 201 ? -11.82 1.961 14.32 1 98.69 201 LEU B CA 1
ATOM 4376 C C . LEU B 1 201 ? -13.031 2.717 13.789 1 98.69 201 LEU B C 1
ATOM 4378 O O . LEU B 1 201 ? -13.438 3.732 14.359 1 98.69 201 LEU B O 1
ATOM 4382 N N . THR B 1 202 ? -13.594 2.229 12.656 1 97.69 202 THR B N 1
ATOM 4383 C CA . THR B 1 202 ? -14.812 2.816 12.117 1 97.69 202 THR B CA 1
ATOM 4384 C C . THR B 1 202 ? -15.938 2.791 13.156 1 97.69 202 THR B C 1
ATOM 4386 O O . THR B 1 202 ? -16.656 3.779 13.32 1 97.69 202 THR B O 1
ATOM 4389 N N . GLU B 1 203 ? -16.047 1.685 13.836 1 98 203 GLU B N 1
ATOM 4390 C CA . GLU B 1 203 ? -17.062 1.549 14.875 1 98 203 GLU B CA 1
ATOM 4391 C C . GLU B 1 203 ? -16.75 2.436 16.078 1 98 203 GLU B C 1
ATOM 4393 O O . GLU B 1 203 ? -17.656 3.074 16.625 1 98 203 GLU B O 1
ATOM 4398 N N . LEU B 1 204 ? -15.516 2.477 16.484 1 98.56 204 LEU B N 1
ATOM 4399 C CA . LEU B 1 204 ? -15.086 3.305 17.609 1 98.56 204 LEU B CA 1
ATOM 4400 C C . LEU B 1 204 ? -15.375 4.777 17.344 1 98.56 204 LEU B C 1
ATOM 4402 O O . LEU B 1 204 ? -15.797 5.508 18.234 1 98.56 204 LEU B O 1
ATOM 4406 N N . ALA B 1 205 ? -15.117 5.219 16.141 1 97.75 205 ALA B N 1
ATOM 4407 C CA . ALA B 1 205 ? -15.289 6.621 15.766 1 97.75 205 ALA B CA 1
ATOM 4408 C C . ALA B 1 205 ? -16.719 7.082 15.992 1 97.75 205 ALA B C 1
ATOM 4410 O O . ALA B 1 205 ? -16.969 8.25 16.297 1 97.75 205 ALA B O 1
ATOM 4411 N N . LYS B 1 206 ? -17.734 6.172 15.906 1 96.62 206 LYS B N 1
ATOM 4412 C CA . LYS B 1 206 ? -19.141 6.496 16.109 1 96.62 206 LYS B CA 1
ATOM 4413 C C . LYS B 1 206 ? -19.406 6.867 17.562 1 96.62 206 LYS B C 1
ATOM 4415 O O . LYS B 1 206 ? -20.453 7.434 17.875 1 96.62 206 LYS B O 1
ATOM 4420 N N . THR B 1 207 ? -18.5 6.555 18.438 1 97.81 207 THR B N 1
ATOM 4421 C CA . THR B 1 207 ? -18.688 6.809 19.859 1 97.81 207 THR B CA 1
ATOM 4422 C C . THR B 1 207 ? -18.125 8.172 20.25 1 97.81 207 THR B C 1
ATOM 4424 O O . THR B 1 207 ? -18.359 8.648 21.359 1 97.81 207 THR B O 1
ATOM 4427 N N . PHE B 1 208 ? -17.359 8.812 19.406 1 97.44 208 PHE B N 1
ATOM 4428 C CA . PHE B 1 208 ? -16.812 10.133 19.719 1 97.44 208 PHE B CA 1
ATOM 4429 C C . PHE B 1 208 ? -17.938 11.156 19.844 1 97.44 208 PHE B C 1
ATOM 4431 O O . PHE B 1 208 ? -18.891 11.141 19.062 1 97.44 208 PHE B O 1
ATOM 4438 N N . THR B 1 209 ? -17.844 12.102 20.844 1 96.5 209 THR B N 1
ATOM 4439 C CA . THR B 1 209 ? -18.969 12.961 21.203 1 96.5 209 THR B CA 1
ATOM 4440 C C . THR B 1 209 ? -18.719 14.391 20.734 1 96.5 209 THR B C 1
ATOM 4442 O O . THR B 1 209 ? -19.594 15.25 20.844 1 96.5 209 THR B O 1
ATOM 4445 N N . GLU B 1 210 ? -17.531 14.719 20.266 1 94.5 210 GLU B N 1
ATOM 4446 C CA . GLU B 1 210 ? -17.188 16.031 19.719 1 94.5 210 GLU B CA 1
ATOM 4447 C C . GLU B 1 210 ? -16.875 15.953 18.234 1 94.5 210 GLU B C 1
ATOM 4449 O O . GLU B 1 210 ? -16.578 14.875 17.719 1 94.5 210 GLU B O 1
ATOM 4454 N N . PRO B 1 211 ? -17.016 17.125 17.594 1 92.38 211 PRO B N 1
ATOM 4455 C CA . PRO B 1 211 ? -16.656 17.125 16.172 1 92.38 211 PRO B CA 1
ATOM 4456 C C . PRO B 1 211 ? -15.227 16.672 15.914 1 92.38 211 PRO B C 1
ATOM 4458 O O . PRO B 1 211 ? -14.305 17.094 16.625 1 92.38 211 PRO B O 1
ATOM 4461 N N . TYR B 1 212 ? -15.07 15.781 14.914 1 95 212 TYR B N 1
ATOM 4462 C CA . TYR B 1 212 ? -13.758 15.227 14.609 1 95 212 TYR B CA 1
ATOM 4463 C C . TYR B 1 212 ? -13.617 14.938 13.117 1 95 212 TYR B C 1
ATOM 4465 O O . TYR B 1 212 ? -14.602 14.977 12.375 1 95 212 TYR B O 1
ATOM 4473 N N . ILE B 1 213 ? -12.422 14.781 12.648 1 96 213 ILE B N 1
ATOM 4474 C CA . ILE B 1 213 ? -12.07 14.312 11.312 1 96 213 ILE B CA 1
ATOM 4475 C C . ILE B 1 213 ? -11.117 13.125 11.422 1 96 213 ILE B C 1
ATOM 4477 O O . ILE B 1 213 ? -10.141 13.172 12.172 1 96 213 ILE B O 1
ATOM 4481 N N . LEU B 1 214 ? -11.469 12.094 10.75 1 97 214 LEU B N 1
ATOM 4482 C CA . LEU B 1 214 ? -10.648 10.891 10.727 1 97 214 LEU B CA 1
ATOM 4483 C C . LEU B 1 214 ? -10.445 10.391 9.305 1 97 214 LEU B C 1
ATOM 4485 O O . LEU B 1 214 ? -11.414 10.102 8.602 1 97 214 LEU B O 1
ATOM 4489 N N . GLY B 1 215 ? -9.234 10.453 8.82 1 97.44 215 GLY B N 1
ATOM 4490 C CA . GLY B 1 215 ? -8.828 9.852 7.566 1 97.44 215 GLY B CA 1
ATOM 4491 C C . GLY B 1 215 ? -7.781 8.758 7.742 1 97.44 215 GLY B C 1
ATOM 4492 O O . GLY B 1 215 ? -6.953 8.828 8.648 1 97.44 215 GLY B O 1
ATOM 4493 N N . ARG B 1 216 ? -7.809 7.758 6.914 1 97.75 216 ARG B N 1
ATOM 4494 C CA . ARG B 1 216 ? -6.871 6.652 7.051 1 97.75 216 ARG B CA 1
ATOM 4495 C C . ARG B 1 216 ? -6.578 6.008 5.699 1 97.75 216 ARG B C 1
ATOM 4497 O O . ARG B 1 216 ? -7.457 5.926 4.844 1 97.75 216 ARG B O 1
ATOM 4504 N N . ILE B 1 217 ? -5.391 5.547 5.527 1 98.69 217 ILE B N 1
ATOM 4505 C CA . ILE B 1 217 ? -4.93 4.809 4.355 1 98.69 217 ILE B CA 1
ATOM 4506 C C . ILE B 1 217 ? -4.051 3.641 4.793 1 98.69 217 ILE B C 1
ATOM 4508 O O . ILE B 1 217 ? -3.582 3.602 5.934 1 98.69 217 ILE B O 1
ATOM 4512 N N . ILE B 1 218 ? -3.975 2.695 3.984 1 98.81 218 ILE B N 1
ATOM 4513 C CA . ILE B 1 218 ? -3.047 1.588 4.191 1 98.81 218 ILE B CA 1
ATOM 4514 C C . ILE B 1 218 ? -1.857 1.729 3.244 1 98.81 218 ILE B C 1
ATOM 4516 O O . ILE B 1 218 ? -2.012 1.641 2.023 1 98.81 218 ILE B O 1
ATOM 4520 N N . THR B 1 219 ? -0.673 1.883 3.83 1 98.56 219 THR B N 1
ATOM 4521 C CA . THR B 1 219 ? 0.503 2.162 3.014 1 98.56 219 THR B CA 1
ATOM 4522 C C . THR B 1 219 ? 1.304 0.887 2.768 1 98.56 219 THR B C 1
ATOM 4524 O O . THR B 1 219 ? 2.102 0.82 1.828 1 98.56 219 THR B O 1
ATOM 4527 N N . GLU B 1 220 ? 1.168 -0.064 3.631 1 98.56 220 GLU B N 1
ATOM 4528 C CA . GLU B 1 220 ? 1.773 -1.384 3.479 1 98.56 220 GLU B CA 1
ATOM 4529 C C . GLU B 1 220 ? 0.769 -2.49 3.785 1 98.56 220 GLU B C 1
ATOM 4531 O O . GLU B 1 220 ? 0.152 -2.498 4.852 1 98.56 220 GLU B O 1
ATOM 4536 N N . GLY B 1 221 ? 0.551 -3.35 2.871 1 98.56 221 GLY B N 1
ATOM 4537 C CA . GLY B 1 221 ? -0.42 -4.422 3.029 1 98.56 221 GLY B CA 1
ATOM 4538 C C . GLY B 1 221 ? 0.083 -5.762 2.527 1 98.56 221 GLY B C 1
ATOM 4539 O O . GLY B 1 221 ? -0.706 -6.598 2.084 1 98.56 221 GLY B O 1
ATOM 4540 N N . GLY B 1 222 ? 1.458 -5.938 2.527 1 97.69 222 GLY B N 1
ATOM 4541 C CA . GLY B 1 222 ? 2.053 -7.188 2.086 1 97.69 222 GLY B CA 1
ATOM 4542 C C . GLY B 1 222 ? 2.818 -7.055 0.782 1 97.69 222 GLY B C 1
ATOM 4543 O O . GLY B 1 222 ? 2.678 -6.059 0.072 1 97.69 222 GLY B O 1
ATOM 4544 N N . THR B 1 223 ? 3.645 -8.078 0.497 1 94.56 223 THR B N 1
ATOM 4545 C CA . THR B 1 223 ? 4.523 -8.023 -0.665 1 94.56 223 THR B CA 1
ATOM 4546 C C . THR B 1 223 ? 4.078 -9.016 -1.732 1 94.56 223 THR B C 1
ATOM 4548 O O . THR B 1 223 ? 4.129 -8.719 -2.928 1 94.56 223 THR B O 1
ATOM 4551 N N . ALA B 1 224 ? 3.67 -10.211 -1.365 1 93.75 224 ALA B N 1
ATOM 4552 C CA . ALA B 1 224 ? 3.217 -11.266 -2.273 1 93.75 224 ALA B CA 1
ATOM 4553 C C . ALA B 1 224 ? 2.039 -12.031 -1.68 1 93.75 224 ALA B C 1
ATOM 4555 O O . ALA B 1 224 ? 2.02 -12.32 -0.481 1 93.75 224 ALA B O 1
ATOM 4556 N N . PRO B 1 225 ? 1.091 -12.359 -2.529 1 96.62 225 PRO B N 1
ATOM 4557 C CA . PRO B 1 225 ? -0.111 -13.008 -2.008 1 96.62 225 PRO B CA 1
ATOM 4558 C C . PRO B 1 225 ? 0.178 -14.391 -1.414 1 96.62 225 PRO B C 1
ATOM 4560 O O . PRO B 1 225 ? -0.608 -14.891 -0.61 1 96.62 225 PRO B O 1
ATOM 4563 N N . ASN B 1 226 ? 1.296 -15.031 -1.778 1 92.94 226 ASN B N 1
ATOM 4564 C CA . ASN B 1 226 ? 1.583 -16.375 -1.291 1 92.94 226 ASN B CA 1
ATOM 4565 C C . ASN B 1 226 ? 2.402 -16.344 -0.004 1 92.94 226 ASN B C 1
ATOM 4567 O O . ASN B 1 226 ? 2.85 -17.375 0.479 1 92.94 226 ASN B O 1
ATOM 4571 N N . ILE B 1 227 ? 2.619 -15.242 0.562 1 95.06 227 ILE B N 1
ATOM 4572 C CA . ILE B 1 227 ? 3.357 -15.086 1.81 1 95.06 227 ILE B CA 1
ATOM 4573 C C . ILE B 1 227 ? 2.504 -14.32 2.818 1 95.06 227 ILE B C 1
ATOM 4575 O O . ILE B 1 227 ? 1.931 -13.273 2.492 1 95.06 227 ILE B O 1
ATOM 4579 N N . ILE B 1 228 ? 2.445 -14.789 4.031 1 97.31 228 ILE B N 1
ATOM 4580 C CA . ILE B 1 228 ? 1.752 -14.109 5.117 1 97.31 228 ILE B CA 1
ATOM 4581 C C . ILE B 1 228 ? 2.439 -12.781 5.414 1 97.31 228 ILE B C 1
ATOM 4583 O O . ILE B 1 228 ? 3.641 -12.742 5.699 1 97.31 228 ILE B O 1
ATOM 4587 N N . PRO B 1 229 ? 1.685 -11.68 5.289 1 98 229 PRO B N 1
ATOM 4588 C CA . PRO B 1 229 ? 2.326 -10.398 5.586 1 98 229 PRO B CA 1
ATOM 4589 C C . PRO B 1 229 ? 2.844 -10.312 7.02 1 98 229 PRO B C 1
ATOM 4591 O O . PRO B 1 229 ? 2.07 -10.461 7.969 1 98 229 PRO B O 1
ATOM 4594 N N . ASP B 1 230 ? 4.121 -10.055 7.188 1 98.5 230 ASP B N 1
ATOM 4595 C CA . ASP B 1 230 ? 4.703 -9.945 8.523 1 98.5 230 ASP B CA 1
ATOM 4596 C C . ASP B 1 230 ? 4.691 -8.492 9.008 1 98.5 230 ASP B C 1
ATOM 4598 O O . ASP B 1 230 ? 5.078 -8.211 10.148 1 98.5 230 ASP B O 1
ATOM 4602 N N . ARG B 1 231 ? 4.285 -7.621 8.102 1 98.62 231 ARG B N 1
ATOM 4603 C CA . ARG B 1 231 ? 4.195 -6.199 8.414 1 98.62 231 ARG B CA 1
ATOM 4604 C C . ARG B 1 231 ? 3.031 -5.543 7.68 1 98.62 231 ARG B C 1
ATOM 4606 O O . ARG B 1 231 ? 2.793 -5.832 6.504 1 98.62 231 ARG B O 1
ATOM 4613 N N . ALA B 1 232 ? 2.252 -4.699 8.289 1 98.88 232 ALA B N 1
ATOM 4614 C CA . ALA B 1 232 ? 1.18 -3.896 7.707 1 98.88 232 ALA B CA 1
ATOM 4615 C C . ALA B 1 232 ? 1.101 -2.523 8.367 1 98.88 232 ALA B C 1
ATOM 4617 O O . ALA B 1 232 ? 1.256 -2.402 9.586 1 98.88 232 ALA B O 1
ATOM 4618 N N . VAL B 1 233 ? 0.882 -1.425 7.574 1 98.94 233 VAL B N 1
ATOM 4619 C CA . VAL B 1 233 ? 1.009 -0.068 8.094 1 98.94 233 VAL B CA 1
ATOM 4620 C C . VAL B 1 233 ? -0.196 0.766 7.66 1 98.94 233 VAL B C 1
ATOM 4622 O O . VAL B 1 233 ? -0.594 0.735 6.496 1 98.94 233 VAL B O 1
ATOM 4625 N N . MET B 1 234 ? -0.795 1.453 8.578 1 98.81 234 MET B N 1
ATOM 4626 C CA . MET B 1 234 ? -1.839 2.447 8.344 1 98.81 234 MET B CA 1
ATOM 4627 C C . MET B 1 234 ? -1.389 3.83 8.805 1 98.81 234 MET B C 1
ATOM 4629 O O . MET B 1 234 ? -0.741 3.963 9.844 1 98.81 234 MET B O 1
ATOM 4633 N N . LYS B 1 235 ? -1.625 4.82 8 1 98.69 235 LYS B N 1
ATOM 4634 C CA . LYS B 1 235 ? -1.48 6.219 8.398 1 98.69 235 LYS B CA 1
ATOM 4635 C C . LYS B 1 235 ? -2.842 6.898 8.523 1 98.69 235 LYS B C 1
ATOM 4637 O O . LYS B 1 235 ? -3.725 6.695 7.691 1 98.69 235 LYS B O 1
ATOM 4642 N N . ALA B 1 236 ? -2.979 7.66 9.586 1 98.56 236 ALA B N 1
ATOM 4643 C CA . ALA B 1 236 ? -4.262 8.297 9.859 1 98.56 236 ALA B CA 1
ATOM 4644 C C . ALA B 1 236 ? -4.078 9.773 10.219 1 98.56 236 ALA B C 1
ATOM 4646 O O . ALA B 1 236 ? -3.135 10.125 10.93 1 98.56 236 ALA B O 1
ATOM 4647 N N . THR B 1 237 ? -4.883 10.609 9.625 1 97.5 237 THR B N 1
ATOM 4648 C CA . THR B 1 237 ? -5.086 11.945 10.172 1 97.5 237 THR B CA 1
ATOM 4649 C C . THR B 1 237 ? -6.211 11.945 11.203 1 97.5 237 THR B C 1
ATOM 4651 O O . THR B 1 237 ? -7.281 11.383 10.953 1 97.5 237 THR B O 1
ATOM 4654 N N . ILE B 1 238 ? -5.938 12.398 12.375 1 98.19 238 ILE B N 1
ATOM 4655 C CA . ILE B 1 238 ? -6.883 12.461 13.484 1 98.19 238 ILE B CA 1
ATOM 4656 C C . ILE B 1 238 ? -7 13.906 13.977 1 98.19 238 ILE B C 1
ATOM 4658 O O . ILE B 1 238 ? -6.047 14.461 14.531 1 98.19 238 ILE B O 1
ATOM 4662 N N . ARG B 1 239 ? -8.211 14.477 13.805 1 97.56 239 ARG B N 1
ATOM 4663 C CA . ARG B 1 239 ? -8.406 15.891 14.125 1 97.56 239 ARG B CA 1
ATOM 4664 C C . ARG B 1 239 ? -9.648 16.094 14.984 1 97.56 239 ARG B C 1
ATOM 4666 O O . ARG B 1 239 ? -10.586 15.297 14.914 1 97.56 239 ARG B O 1
ATOM 4673 N N . SER B 1 240 ? -9.617 17.047 15.828 1 97.38 240 SER B N 1
ATOM 4674 C CA . SER B 1 240 ? -10.742 17.469 16.672 1 97.38 240 SER B CA 1
ATOM 4675 C C . SER B 1 240 ? -10.766 18.984 16.844 1 97.38 240 SER B C 1
ATOM 4677 O O . SER B 1 240 ? -9.758 19.656 16.641 1 97.38 240 SER B O 1
ATOM 4679 N N . LEU B 1 241 ? -11.906 19.516 17.156 1 95.94 241 LEU B N 1
ATOM 4680 C CA . LEU B 1 241 ? -12 20.953 17.438 1 95.94 241 LEU B CA 1
ATOM 4681 C C . LEU B 1 241 ? -11.375 21.281 18.781 1 95.94 241 LEU B C 1
ATOM 4683 O O . LEU B 1 241 ? -11.055 22.438 19.062 1 95.94 241 LEU B O 1
ATOM 4687 N N . SER B 1 242 ? -11.188 20.281 19.562 1 96.56 242 SER B N 1
ATOM 4688 C CA . SER B 1 242 ? -10.633 20.438 20.906 1 96.56 242 SER B CA 1
ATOM 4689 C C . SER B 1 242 ? -9.359 19.625 21.078 1 96.56 242 SER B C 1
ATOM 4691 O O . SER B 1 242 ? -9.367 18.391 20.953 1 96.56 242 SER B O 1
ATOM 4693 N N . THR B 1 243 ? -8.289 20.344 21.484 1 97.81 243 THR B N 1
ATOM 4694 C CA . THR B 1 243 ? -7.027 19.656 21.766 1 97.81 243 THR B CA 1
ATOM 4695 C C . THR B 1 243 ? -7.184 18.688 22.922 1 97.81 243 THR B C 1
ATOM 4697 O O . THR B 1 243 ? -6.676 17.562 22.875 1 97.81 243 THR B O 1
ATOM 4700 N N . ILE B 1 244 ? -7.871 19.094 23.922 1 97.56 244 ILE B N 1
ATOM 4701 C CA . ILE B 1 244 ? -8.062 18.266 25.109 1 97.56 244 ILE B CA 1
ATOM 4702 C C . ILE B 1 244 ? -8.82 17 24.734 1 97.56 244 ILE B C 1
ATOM 4704 O O . ILE B 1 244 ? -8.43 15.898 25.125 1 97.56 244 ILE B O 1
ATOM 4708 N N . TYR B 1 245 ? -9.898 17.094 23.953 1 97.94 245 TYR B N 1
ATOM 4709 C CA . TYR B 1 245 ? -10.672 15.93 23.547 1 97.94 245 TYR B CA 1
ATOM 4710 C C . TYR B 1 245 ? -9.828 14.992 22.688 1 97.94 245 TYR B C 1
ATOM 4712 O O . TYR B 1 245 ? -9.883 13.773 22.844 1 97.94 245 TYR B O 1
ATOM 4720 N N . LEU B 1 246 ? -9.047 15.602 21.781 1 98.38 246 LEU B N 1
ATOM 4721 C CA . LEU B 1 246 ? -8.164 14.82 20.922 1 98.38 246 LEU B CA 1
ATOM 4722 C C . LEU B 1 246 ? -7.176 14.008 21.734 1 98.38 246 LEU B C 1
ATOM 4724 O O . LEU B 1 246 ? -7.066 12.789 21.562 1 98.38 246 LEU B O 1
ATOM 4728 N N . GLU B 1 247 ? -6.484 14.664 22.672 1 97.94 247 GLU B N 1
ATOM 4729 C CA . GLU B 1 247 ? -5.359 14.07 23.391 1 97.94 247 GLU B CA 1
ATOM 4730 C C . GLU B 1 247 ? -5.84 13.172 24.516 1 97.94 247 GLU B C 1
ATOM 4732 O O . GLU B 1 247 ? -5.203 12.164 24.844 1 97.94 247 GLU B O 1
ATOM 4737 N N . GLU B 1 248 ? -6.965 13.508 25.094 1 97.94 248 GLU B N 1
ATOM 4738 C CA . GLU B 1 248 ? -7.34 12.828 26.344 1 97.94 248 GLU B CA 1
ATOM 4739 C C . GLU B 1 248 ? -8.477 11.836 26.094 1 97.94 248 GLU B C 1
ATOM 4741 O O . GLU B 1 248 ? -8.742 10.977 26.938 1 97.94 248 GLU B O 1
ATOM 4746 N N . ALA B 1 249 ? -9.141 11.953 24.969 1 98.06 249 ALA B N 1
ATOM 4747 C CA . ALA B 1 249 ? -10.266 11.062 24.719 1 98.06 249 ALA B CA 1
ATOM 4748 C C . ALA B 1 249 ? -10.047 10.234 23.453 1 98.06 249 ALA B C 1
ATOM 4750 O O . ALA B 1 249 ? -9.984 9 23.516 1 98.06 249 ALA B O 1
ATOM 4751 N N . MET B 1 250 ? -9.82 10.852 22.344 1 98.56 250 MET B N 1
ATOM 4752 C CA . MET B 1 250 ? -9.781 10.156 21.062 1 98.56 250 MET B CA 1
ATOM 4753 C C . MET B 1 250 ? -8.539 9.273 20.969 1 98.56 250 MET B C 1
ATOM 4755 O O . MET B 1 250 ? -8.641 8.062 20.766 1 98.56 250 MET B O 1
ATOM 4759 N N . LEU B 1 251 ? -7.359 9.891 21.188 1 98.69 251 LEU B N 1
ATOM 4760 C CA . LEU B 1 251 ? -6.102 9.195 20.938 1 98.69 251 LEU B CA 1
ATOM 4761 C C . LEU B 1 251 ? -5.93 8.016 21.891 1 98.69 251 LEU B C 1
ATOM 4763 O O . LEU B 1 251 ? -5.559 6.918 21.484 1 98.69 251 LEU B O 1
ATOM 4767 N N . PRO B 1 252 ? -6.254 8.172 23.188 1 98.62 252 PRO B N 1
ATOM 4768 C CA . PRO B 1 252 ? -6.133 7.02 24.094 1 98.62 252 PRO B CA 1
ATOM 4769 C C . PRO B 1 252 ? -7.027 5.852 23.672 1 98.62 252 PRO B C 1
ATOM 4771 O O . PRO B 1 252 ? -6.605 4.695 23.75 1 98.62 252 PRO B O 1
ATOM 4774 N N . LYS B 1 253 ? -8.25 6.121 23.234 1 98.75 253 LYS B N 1
ATOM 4775 C CA . LYS B 1 253 ? -9.156 5.066 22.797 1 98.75 253 LYS B CA 1
ATOM 4776 C C . LYS B 1 253 ? -8.625 4.363 21.547 1 98.75 253 LYS B C 1
ATOM 4778 O O . LYS B 1 253 ? -8.688 3.137 21.438 1 98.75 253 LYS B O 1
ATOM 4783 N N . ILE B 1 254 ? -8.086 5.145 20.609 1 98.88 254 ILE B N 1
ATOM 4784 C CA . ILE B 1 254 ? -7.566 4.609 19.359 1 98.88 254 ILE B CA 1
ATOM 4785 C C . ILE B 1 254 ? -6.344 3.736 19.656 1 98.88 254 ILE B C 1
ATOM 4787 O O . ILE B 1 254 ? -6.242 2.617 19.141 1 98.88 254 ILE B O 1
ATOM 4791 N N . LYS B 1 255 ? -5.426 4.27 20.484 1 98.81 255 LYS B N 1
ATOM 4792 C CA . LYS B 1 255 ? -4.223 3.529 20.844 1 98.81 255 LYS B CA 1
ATOM 4793 C C . LYS B 1 255 ? -4.562 2.27 21.641 1 98.81 255 LYS B C 1
ATOM 4795 O O . LYS B 1 255 ? -3.957 1.217 21.422 1 98.81 255 LYS B O 1
ATOM 4800 N N . GLY B 1 256 ? -5.547 2.371 22.547 1 98.88 256 GLY B N 1
ATOM 4801 C CA . GLY B 1 256 ? -6.02 1.202 23.266 1 98.88 256 GLY B CA 1
ATOM 4802 C C . GLY B 1 256 ? -6.605 0.134 22.359 1 98.88 256 GLY B C 1
ATOM 4803 O O . GLY B 1 256 ? -6.367 -1.059 22.562 1 98.88 256 GLY B O 1
ATOM 4804 N N . LEU B 1 257 ? -7.367 0.521 21.375 1 98.88 257 LEU B N 1
ATOM 4805 C CA . LEU B 1 257 ? -7.926 -0.406 20.406 1 98.88 257 LEU B CA 1
ATOM 4806 C C . LEU B 1 257 ? -6.82 -1.139 19.656 1 98.88 257 LEU B C 1
ATOM 4808 O O . LEU B 1 257 ? -6.891 -2.355 19.469 1 98.88 257 LEU B O 1
ATOM 4812 N N . ALA B 1 258 ? -5.777 -0.354 19.188 1 98.88 258 ALA B N 1
ATOM 4813 C CA . ALA B 1 258 ? -4.668 -0.956 18.469 1 98.88 258 ALA B CA 1
ATOM 4814 C C . ALA B 1 258 ? -3.986 -2.041 19.297 1 98.88 258 ALA B C 1
ATOM 4816 O O . ALA B 1 258 ? -3.68 -3.121 18.781 1 98.88 258 ALA B O 1
ATOM 4817 N N . LYS B 1 259 ? -3.787 -1.748 20.531 1 98.81 259 LYS B N 1
ATOM 4818 C CA . LYS B 1 259 ? -3.141 -2.703 21.438 1 98.81 259 LYS B CA 1
ATOM 4819 C C . LYS B 1 259 ? -3.998 -3.949 21.625 1 98.81 259 LYS B C 1
ATOM 4821 O O . LYS B 1 259 ? -3.488 -5.07 21.578 1 98.81 259 LYS B O 1
ATOM 4826 N N . ARG B 1 260 ? -5.281 -3.779 21.844 1 98.88 260 ARG B N 1
ATOM 4827 C CA . ARG B 1 260 ? -6.191 -4.906 22.016 1 98.88 260 ARG B CA 1
ATOM 4828 C C . ARG B 1 260 ? -6.211 -5.789 20.781 1 98.88 260 ARG B C 1
ATOM 4830 O O . ARG B 1 260 ? -6.18 -7.02 20.875 1 98.88 260 ARG B O 1
ATOM 4837 N N . ILE B 1 261 ? -6.27 -5.188 19.594 1 98.88 261 ILE B N 1
ATOM 4838 C CA . ILE B 1 261 ? -6.293 -5.93 18.344 1 98.88 261 ILE B CA 1
ATOM 4839 C C . ILE B 1 261 ? -4.98 -6.691 18.172 1 98.88 261 ILE B C 1
ATOM 4841 O O . ILE B 1 261 ? -4.98 -7.855 17.766 1 98.88 261 ILE B O 1
ATOM 4845 N N . SER B 1 262 ? -3.848 -5.961 18.422 1 98.81 262 SER B N 1
ATOM 4846 C CA . SER B 1 262 ? -2.547 -6.617 18.359 1 98.81 262 SER B CA 1
ATOM 4847 C C . SER B 1 262 ? -2.506 -7.867 19.219 1 98.81 262 SER B C 1
ATOM 4849 O O . SER B 1 262 ? -2.1 -8.938 18.766 1 98.81 262 SER B O 1
ATOM 4851 N N . ASP B 1 263 ? -2.994 -7.785 20.469 1 98.75 263 ASP B N 1
ATOM 4852 C CA . ASP B 1 263 ? -3.023 -8.906 21.391 1 98.75 263 ASP B CA 1
ATOM 4853 C C . ASP B 1 263 ? -3.893 -10.047 20.859 1 98.75 263 ASP B C 1
ATOM 4855 O O . ASP B 1 263 ? -3.508 -11.211 20.938 1 98.75 263 ASP B O 1
ATOM 4859 N N . ASN B 1 264 ? -5.027 -9.719 20.344 1 98.69 264 ASN B N 1
ATOM 4860 C CA . ASN B 1 264 ? -5.969 -10.719 19.844 1 98.69 264 ASN B CA 1
ATOM 4861 C C . ASN B 1 264 ? -5.375 -11.508 18.688 1 98.69 264 ASN B C 1
ATOM 4863 O O . ASN B 1 264 ? -5.676 -12.695 18.516 1 98.69 264 ASN B O 1
ATOM 4867 N N . HIS B 1 265 ? -4.488 -10.906 17.844 1 98.56 265 HIS B N 1
ATOM 4868 C CA . HIS B 1 265 ? -3.955 -11.539 16.641 1 98.56 265 HIS B CA 1
ATOM 4869 C C . HIS B 1 265 ? -2.566 -12.117 16.891 1 98.56 265 HIS B C 1
ATOM 4871 O O . HIS B 1 265 ? -1.989 -12.758 16.016 1 98.56 265 HIS B O 1
ATOM 4877 N N . GLY B 1 266 ? -2.027 -11.805 18.047 1 98.56 266 GLY B N 1
ATOM 4878 C CA . GLY B 1 266 ? -0.686 -12.273 18.359 1 98.56 266 GLY B CA 1
ATOM 4879 C C . GLY B 1 266 ? 0.4 -11.477 17.656 1 98.56 266 GLY B C 1
ATOM 4880 O O . GLY B 1 266 ? 1.485 -12 17.391 1 98.56 266 GLY B O 1
ATOM 4881 N N . THR B 1 267 ? 0.111 -10.273 17.266 1 98.75 267 THR B N 1
ATOM 4882 C CA . THR B 1 267 ? 1.083 -9.383 16.641 1 98.75 267 THR B CA 1
ATOM 4883 C C . THR B 1 267 ? 1.696 -8.438 17.672 1 98.75 267 THR B C 1
ATOM 4885 O O . THR B 1 267 ? 1.304 -8.453 18.828 1 98.75 267 THR B O 1
ATOM 4888 N N . GLU B 1 268 ? 2.727 -7.738 17.266 1 98.75 268 GLU B N 1
ATOM 4889 C CA . GLU B 1 268 ? 3.156 -6.512 17.922 1 98.75 268 GLU B CA 1
ATOM 4890 C C . GLU B 1 268 ? 2.582 -5.281 17.234 1 98.75 268 GLU B C 1
ATOM 4892 O O . GLU B 1 268 ? 2.15 -5.348 16.094 1 98.75 268 GLU B O 1
ATOM 4897 N N . VAL B 1 269 ? 2.52 -4.191 17.969 1 98.81 269 VAL B N 1
ATOM 4898 C CA . VAL B 1 269 ? 2.018 -2.967 17.359 1 98.81 269 VAL B CA 1
ATOM 4899 C C . VAL B 1 269 ? 2.885 -1.782 17.781 1 98.81 269 VAL B C 1
ATOM 4901 O O . VAL B 1 269 ? 3.264 -1.667 18.953 1 98.81 269 VAL B O 1
ATOM 4904 N N . ASP B 1 270 ? 3.361 -1.055 16.812 1 98.81 270 ASP B N 1
ATOM 4905 C CA . ASP B 1 270 ? 4.086 0.197 17.016 1 98.81 270 ASP B CA 1
ATOM 4906 C C . ASP B 1 270 ? 3.223 1.397 16.625 1 98.81 270 ASP B C 1
ATOM 4908 O O . ASP B 1 270 ? 2.637 1.425 15.539 1 98.81 270 ASP B O 1
ATOM 4912 N N . LEU B 1 271 ? 3.051 2.318 17.531 1 98.69 271 LEU B N 1
ATOM 4913 C CA . LEU B 1 271 ? 2.293 3.551 17.328 1 98.69 271 LEU B CA 1
ATOM 4914 C C . LEU B 1 271 ? 3.219 4.762 17.328 1 98.69 271 LEU B C 1
ATOM 4916 O O . LEU B 1 271 ? 3.961 4.984 18.297 1 98.69 271 LEU B O 1
ATOM 4920 N N . ARG B 1 272 ? 3.188 5.547 16.234 1 98.25 272 ARG B N 1
ATOM 4921 C CA . ARG B 1 272 ? 4.113 6.668 16.125 1 98.25 272 ARG B CA 1
ATOM 4922 C C . ARG B 1 272 ? 3.408 7.898 15.562 1 98.25 272 ARG B C 1
ATOM 4924 O O . ARG B 1 272 ? 2.842 7.852 14.469 1 98.25 272 ARG B O 1
ATOM 4931 N N . HIS B 1 273 ? 3.455 8.961 16.328 1 97.25 273 HIS B N 1
ATOM 4932 C CA . HIS B 1 273 ? 3.043 10.227 15.742 1 97.25 273 HIS B CA 1
ATOM 4933 C C . HIS B 1 273 ? 4.066 10.727 14.727 1 97.25 273 HIS B C 1
ATOM 4935 O O . HIS B 1 273 ? 5.18 11.102 15.102 1 97.25 273 HIS B O 1
ATOM 4941 N N . TYR B 1 274 ? 3.682 10.797 13.469 1 94.5 274 TYR B N 1
ATOM 4942 C CA . TYR B 1 274 ? 4.66 11.125 12.438 1 94.5 274 TYR B CA 1
ATOM 4943 C C . TYR B 1 274 ? 4.633 12.609 12.109 1 94.5 274 TYR B C 1
ATOM 4945 O O . TYR B 1 274 ? 5.426 13.086 11.297 1 94.5 274 TYR B O 1
ATOM 4953 N N . GLU B 1 275 ? 3.781 13.398 12.734 1 93.12 275 GLU B N 1
ATOM 4954 C CA . GLU B 1 275 ? 3.744 14.859 12.742 1 93.12 275 GLU B CA 1
ATOM 4955 C C . GLU B 1 275 ? 3.432 15.391 14.141 1 93.12 275 GLU B C 1
ATOM 4957 O O . GLU B 1 275 ? 2.775 14.711 14.938 1 93.12 275 GLU B O 1
ATOM 4962 N N . PRO B 1 276 ? 3.939 16.578 14.422 1 95 276 PRO B N 1
ATOM 4963 C CA . PRO B 1 276 ? 3.676 17.125 15.75 1 95 276 PRO B CA 1
ATOM 4964 C C . PRO B 1 276 ? 2.207 17.484 15.961 1 95 276 PRO B C 1
ATOM 4966 O O . PRO B 1 276 ? 1.452 17.609 14.992 1 95 276 PRO B O 1
ATOM 4969 N N . LEU B 1 277 ? 1.854 17.594 17.25 1 97.19 277 LEU B N 1
ATOM 4970 C CA . LEU B 1 277 ? 0.511 18.031 17.609 1 97.19 277 LEU B CA 1
ATOM 4971 C C . LEU B 1 277 ? 0.315 19.5 17.297 1 97.19 277 LEU B C 1
ATOM 4973 O O . LEU B 1 277 ? 1.013 20.359 17.844 1 97.19 277 LEU B O 1
ATOM 4977 N N . PHE B 1 278 ? -0.505 19.812 16.375 1 97.81 278 PHE B N 1
ATOM 4978 C CA . PHE B 1 278 ? -1.048 21.156 16.25 1 97.81 278 PHE B CA 1
ATOM 4979 C C . PHE B 1 278 ? -2.281 21.328 17.125 1 97.81 278 PHE B C 1
ATOM 4981 O O . PHE B 1 278 ? -3.279 20.625 16.953 1 97.81 278 PHE B O 1
ATOM 4988 N N . LYS B 1 279 ? -2.217 22.25 18.016 1 98.12 279 LYS B N 1
ATOM 4989 C CA . LYS B 1 279 ? -3.371 22.531 18.859 1 98.12 279 LYS B CA 1
ATOM 4990 C C . LYS B 1 279 ? -4.375 23.438 18.156 1 98.12 279 LYS B C 1
ATOM 4992 O O . LYS B 1 279 ? -4.016 24.172 17.234 1 98.12 279 LYS B O 1
ATOM 4997 N N . ASN B 1 280 ? -5.652 23.297 18.516 1 97.69 280 ASN B N 1
ATOM 4998 C CA . ASN B 1 280 ? -6.652 24.203 17.953 1 97.69 280 ASN B CA 1
ATOM 4999 C C . ASN B 1 280 ? -6.363 25.656 18.328 1 97.69 280 ASN B C 1
ATOM 5001 O O . ASN B 1 280 ? -5.82 25.938 19.406 1 97.69 280 ASN B O 1
ATOM 5005 N N . MET B 1 281 ? -6.797 26.562 17.469 1 97.5 281 MET B N 1
ATOM 5006 C CA . MET B 1 281 ? -6.602 28 17.672 1 97.5 281 MET B CA 1
ATOM 5007 C C . MET B 1 281 ? -7.562 28.531 18.719 1 97.5 281 MET B C 1
ATOM 5009 O O . MET B 1 281 ? -8.75 28.219 18.703 1 97.5 281 MET B O 1
ATOM 5013 N N . ILE B 1 282 ? -7.039 29.281 19.625 1 97 282 ILE B N 1
ATOM 5014 C CA . ILE B 1 282 ? -7.824 30.062 20.578 1 97 282 ILE B CA 1
ATOM 5015 C C . ILE B 1 282 ? -7.602 31.547 20.344 1 97 282 ILE B C 1
ATOM 5017 O O . ILE B 1 282 ? -6.59 32.094 20.781 1 97 282 ILE B O 1
ATOM 5021 N N . ASN B 1 283 ? -8.547 32.156 19.703 1 97.25 283 ASN B N 1
ATOM 5022 C CA . ASN B 1 283 ? -8.445 33.594 19.5 1 97.25 283 ASN B CA 1
ATOM 5023 C C . ASN B 1 283 ? -8.852 34.375 20.766 1 97.25 283 ASN B C 1
ATOM 5025 O O . ASN B 1 283 ? -9.969 34.219 21.25 1 97.25 283 ASN B O 1
ATOM 5029 N N . HIS B 1 284 ? -7.918 35.219 21.234 1 98.12 284 HIS B N 1
ATOM 5030 C CA . HIS B 1 284 ? -8.203 36 22.438 1 98.12 284 HIS B CA 1
ATOM 5031 C C . HIS B 1 284 ? -9.281 37.062 22.172 1 98.12 284 HIS B C 1
ATOM 5033 O O . HIS B 1 284 ? -9.125 37.906 21.297 1 98.12 284 HIS B O 1
ATOM 5039 N N . LYS B 1 285 ? -10.305 37.062 22.891 1 97.5 285 LYS B N 1
ATOM 5040 C CA . LYS B 1 285 ? -11.531 37.781 22.578 1 97.5 285 LYS B CA 1
ATOM 5041 C C . LYS B 1 285 ? -11.297 39.281 22.625 1 97.5 285 LYS B C 1
ATOM 5043 O O . LYS B 1 285 ? -11.75 40.031 21.734 1 97.5 285 LYS B O 1
ATOM 5048 N N . LYS B 1 286 ? -10.609 39.75 23.562 1 97.75 286 LYS B N 1
ATOM 5049 C CA . LYS B 1 286 ? -10.367 41.188 23.672 1 97.75 286 LYS B CA 1
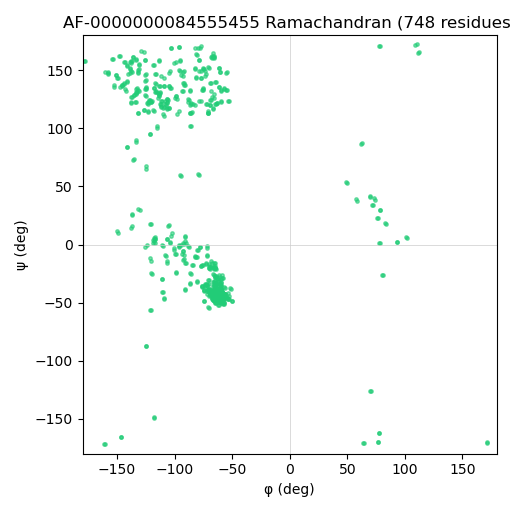ATOM 5050 C C . LYS B 1 286 ? -9.453 41.656 22.547 1 97.75 286 LYS B C 1
ATOM 5052 O O . LYS B 1 286 ? -9.68 42.719 21.969 1 97.75 286 LYS B O 1
ATOM 5057 N N . LEU B 1 287 ? -8.445 40.906 22.281 1 97.69 287 LEU B N 1
ATOM 5058 C CA . LEU B 1 287 ? -7.539 41.219 21.172 1 97.69 287 LEU B CA 1
ATOM 5059 C C . LEU B 1 287 ? -8.289 41.25 19.844 1 97.69 287 LEU B C 1
ATOM 5061 O O . LEU B 1 287 ? -8.047 42.125 19.016 1 97.69 287 LEU B O 1
ATOM 5065 N N . GLU B 1 288 ? -9.109 40.344 19.703 1 97.75 288 GLU B N 1
ATOM 5066 C CA . GLU B 1 288 ? -9.906 40.25 18.484 1 97.75 288 GLU B CA 1
ATOM 5067 C C . GLU B 1 288 ? -10.812 41.469 18.328 1 97.75 288 GLU B C 1
ATOM 5069 O O . GLU B 1 288 ? -10.938 42.031 17.25 1 97.75 288 GLU B O 1
ATOM 5074 N N . ALA B 1 289 ? -11.43 41.844 19.422 1 97.81 289 ALA B N 1
ATOM 5075 C CA . ALA B 1 289 ? -12.305 43 19.406 1 97.81 289 ALA B CA 1
ATOM 5076 C C . ALA B 1 289 ? -11.523 44.25 19.031 1 97.81 289 ALA B C 1
ATOM 5078 O O . ALA B 1 289 ? -11.961 45.062 18.203 1 97.81 289 ALA B O 1
ATOM 5079 N N . TYR B 1 290 ? -10.336 44.469 19.688 1 98.31 290 TYR B N 1
ATOM 5080 C CA . TYR B 1 290 ? -9.484 45.594 19.344 1 98.31 290 TYR B CA 1
ATOM 5081 C C . TYR B 1 290 ? -9.164 45.625 17.859 1 98.31 290 TYR B C 1
ATOM 5083 O O . TYR B 1 290 ? -9.32 46.656 17.203 1 98.31 290 TYR B O 1
ATOM 5091 N N . THR B 1 291 ? -8.789 44.5 17.344 1 98.56 291 THR B N 1
ATOM 5092 C CA . THR B 1 291 ? -8.305 44.406 15.977 1 98.56 291 THR B CA 1
ATOM 5093 C C . THR B 1 291 ? -9.445 44.625 14.984 1 98.56 291 THR B C 1
ATOM 5095 O O . THR B 1 291 ? -9.281 45.344 13.992 1 98.56 291 THR B O 1
ATOM 5098 N N . ARG B 1 292 ? -10.562 44 15.266 1 98.31 292 ARG B N 1
ATOM 5099 C CA . ARG B 1 292 ? -11.719 44.156 14.391 1 98.31 292 ARG B CA 1
ATOM 5100 C C . ARG B 1 292 ? -12.164 45.594 14.32 1 98.31 292 ARG B C 1
ATOM 5102 O O . ARG B 1 292 ? -12.461 46.125 13.242 1 98.31 292 ARG B O 1
ATOM 5109 N N . ASP B 1 293 ? -12.211 46.281 15.453 1 97.94 293 ASP B N 1
ATOM 5110 C CA . ASP B 1 293 ? -12.57 47.719 15.5 1 97.94 293 ASP B CA 1
ATOM 5111 C C . ASP B 1 293 ? -11.586 48.562 14.688 1 97.94 293 ASP B C 1
ATOM 5113 O O . ASP B 1 293 ? -11.984 49.469 13.961 1 97.94 293 ASP B O 1
ATOM 5117 N N . ASN B 1 294 ? -10.336 48.25 14.859 1 98.44 294 ASN B N 1
ATOM 5118 C CA . ASN B 1 294 ? -9.312 49 14.133 1 98.44 294 ASN B CA 1
ATOM 5119 C C . ASN B 1 294 ? -9.398 48.75 12.633 1 98.44 294 ASN B C 1
ATOM 5121 O O . ASN B 1 294 ? -9.258 49.688 11.836 1 98.44 294 ASN B O 1
ATOM 5125 N N . PHE B 1 295 ? -9.641 47.469 12.203 1 98.44 295 PHE B N 1
ATOM 5126 C CA . PHE B 1 295 ? -9.836 47.156 10.789 1 98.44 295 PHE B CA 1
ATOM 5127 C C . PHE B 1 295 ? -11.016 47.938 10.227 1 98.44 295 PHE B C 1
ATOM 5129 O O . PHE B 1 295 ? -10.93 48.5 9.141 1 98.44 295 PHE B O 1
ATOM 5136 N N . SER B 1 296 ? -12.07 48.031 11 1 97.69 296 SER B N 1
ATOM 5137 C CA . SER B 1 296 ? -13.258 48.75 10.586 1 97.69 296 SER B CA 1
ATOM 5138 C C . SER B 1 296 ? -12.969 50.25 10.445 1 97.69 296 SER B C 1
ATOM 5140 O O . SER B 1 296 ? -13.422 50.875 9.5 1 97.69 296 SER B O 1
ATOM 5142 N N . SER B 1 297 ? -12.234 50.781 11.312 1 97.31 297 SER B N 1
ATOM 5143 C CA . SER B 1 297 ? -11.938 52.219 11.32 1 97.31 297 SER B CA 1
ATOM 5144 C C . SER B 1 297 ? -11.07 52.594 10.125 1 97.31 297 SER B C 1
ATOM 5146 O O . SER B 1 297 ? -11.016 53.75 9.742 1 97.31 297 SER B O 1
ATOM 5148 N N . LEU B 1 298 ? -10.43 51.625 9.547 1 97.31 298 LEU B N 1
ATOM 5149 C CA . LEU B 1 298 ? -9.562 51.844 8.398 1 97.31 298 LEU B CA 1
ATOM 5150 C C . LEU B 1 298 ? -10.344 51.719 7.098 1 97.31 298 LEU B C 1
ATOM 5152 O O . LEU B 1 298 ? -9.758 51.719 6.012 1 97.31 298 LEU B O 1
ATOM 5156 N N . GLY B 1 299 ? -11.609 51.469 7.207 1 96.12 299 GLY B N 1
ATOM 5157 C CA . GLY B 1 299 ? -12.477 51.406 6.039 1 96.12 299 GLY B CA 1
ATOM 5158 C C . GLY B 1 299 ? -12.656 50.031 5.473 1 96.12 299 GLY B C 1
ATOM 5159 O O . GLY B 1 299 ? -13.203 49.844 4.383 1 96.12 299 GLY B O 1
ATOM 5160 N N . ILE B 1 300 ? -12.039 49.031 6.141 1 95.25 300 ILE B N 1
ATOM 5161 C CA . ILE B 1 300 ? -12.273 47.656 5.699 1 95.25 300 ILE B CA 1
ATOM 5162 C C . ILE B 1 300 ? -13.734 47.281 5.961 1 95.25 300 ILE B C 1
ATOM 5164 O O . ILE B 1 300 ? -14.188 47.312 7.105 1 95.25 300 ILE B O 1
ATOM 5168 N N . LYS B 1 301 ? -14.367 47.031 4.727 1 87.81 301 LYS B N 1
ATOM 5169 C CA . LYS B 1 301 ? -15.781 46.656 4.762 1 87.81 301 LYS B CA 1
ATOM 5170 C C . LYS B 1 301 ? -15.984 45.156 4.648 1 87.81 301 LYS B C 1
ATOM 5172 O O . LYS B 1 301 ? -15.023 44.406 4.449 1 87.81 301 LYS B O 1
ATOM 5177 N N . ASP B 1 302 ? -17.031 44.625 5.082 1 93.25 302 ASP B N 1
ATOM 5178 C CA . ASP B 1 302 ? -17.453 43.25 4.879 1 93.25 302 ASP B CA 1
ATOM 5179 C C . ASP B 1 302 ? -16.625 42.281 5.727 1 93.25 302 ASP B C 1
ATOM 5181 O O . ASP B 1 302 ? -16.125 41.281 5.219 1 93.25 302 ASP B O 1
ATOM 5185 N N . ILE B 1 303 ? -16.281 42.625 6.934 1 97.56 303 ILE B N 1
ATOM 5186 C CA . ILE B 1 303 ? -15.578 41.781 7.879 1 97.56 303 ILE B CA 1
ATOM 5187 C C . ILE B 1 303 ? -16.5 40.656 8.336 1 97.56 303 ILE B C 1
ATOM 5189 O O . ILE B 1 303 ? -17.594 40.906 8.844 1 97.56 303 ILE B O 1
ATOM 5193 N N . LYS B 1 304 ? -16.125 39.406 8.102 1 96.12 304 LYS B N 1
ATOM 5194 C CA . LYS B 1 304 ? -16.859 38.25 8.547 1 96.12 304 LYS B CA 1
ATOM 5195 C C . LYS B 1 304 ? -16.344 37.75 9.891 1 96.12 304 LYS B C 1
ATOM 5197 O O . LYS B 1 304 ? -15.133 37.625 10.094 1 96.12 304 LYS B O 1
ATOM 5202 N N . VAL B 1 305 ? -17.266 37.5 10.805 1 97.12 305 VAL B N 1
ATOM 5203 C CA . VAL B 1 305 ? -16.906 36.938 12.094 1 97.12 305 VAL B CA 1
ATOM 5204 C C . VAL B 1 305 ? -17.453 35.5 12.203 1 97.12 305 VAL B C 1
ATOM 5206 O O . VAL B 1 305 ? -18.672 35.312 12.164 1 97.12 305 VAL B O 1
ATOM 5209 N N . PHE B 1 306 ? -16.609 34.594 12.398 1 96.38 306 PHE B N 1
ATOM 5210 C CA . PHE B 1 306 ? -17.016 33.188 12.477 1 96.38 306 PHE B CA 1
ATOM 5211 C C . PHE B 1 306 ? -17.281 32.781 13.922 1 96.38 306 PHE B C 1
ATOM 5213 O O . PHE B 1 306 ? -16.656 33.312 14.844 1 96.38 306 PHE B O 1
ATOM 5220 N N . PRO B 1 307 ? -18.203 31.859 14.062 1 95.44 307 PRO B N 1
ATOM 5221 C CA . PRO B 1 307 ? -18.391 31.297 15.406 1 95.44 307 PRO B CA 1
ATOM 5222 C C . PRO B 1 307 ? -17.188 30.5 15.891 1 95.44 307 PRO B C 1
ATOM 5224 O O . PRO B 1 307 ? -16.375 30.062 15.078 1 95.44 307 PRO B O 1
ATOM 5227 N N . ASP B 1 308 ? -17.094 30.281 17.172 1 91.88 308 ASP B N 1
ATOM 5228 C CA . ASP B 1 308 ? -15.914 29.719 17.828 1 91.88 308 ASP B CA 1
ATOM 5229 C C . ASP B 1 308 ? -15.672 28.281 17.375 1 91.88 308 ASP B C 1
ATOM 5231 O O . ASP B 1 308 ? -14.562 27.75 17.531 1 91.88 308 ASP B O 1
ATOM 5235 N N . ASP B 1 309 ? -16.672 27.609 16.812 1 92 309 ASP B N 1
ATOM 5236 C CA . ASP B 1 309 ? -16.531 26.203 16.438 1 92 309 ASP B CA 1
ATOM 5237 C C . ASP B 1 309 ? -16.328 26.062 14.93 1 92 309 ASP B C 1
ATOM 5239 O O . ASP B 1 309 ? -16.359 24.953 14.391 1 92 309 ASP B O 1
ATOM 5243 N N . TYR B 1 310 ? -16.156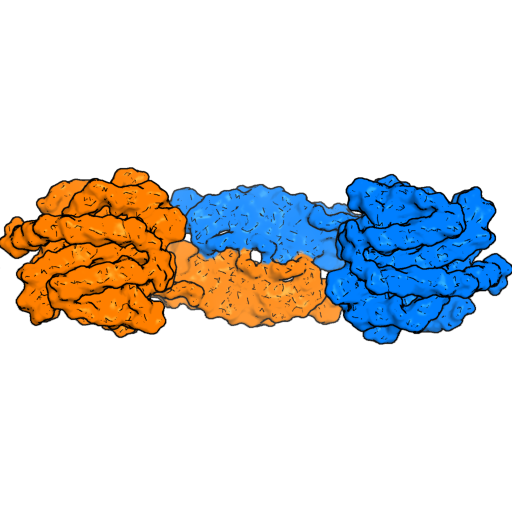 27.203 14.258 1 93.88 310 TYR B N 1
ATOM 5244 C CA . TYR B 1 310 ? -15.828 27.172 12.836 1 93.88 310 TYR B CA 1
ATOM 5245 C C . TYR B 1 310 ? -14.336 26.953 12.617 1 93.88 310 TYR B C 1
ATOM 5247 O O . TYR B 1 310 ? -13.516 27.719 13.125 1 93.88 310 TYR B O 1
ATOM 5255 N N . ALA B 1 311 ? -14.047 25.844 11.914 1 92.88 311 ALA B N 1
ATOM 5256 C CA . ALA B 1 311 ? -12.656 25.547 11.594 1 92.88 311 ALA B CA 1
ATOM 5257 C C . ALA B 1 311 ? -12.492 25.219 10.109 1 92.88 311 ALA B C 1
ATOM 5259 O O . ALA B 1 311 ? -13.273 24.453 9.547 1 92.88 311 ALA B O 1
ATOM 5260 N N . ASP B 1 312 ? -11.516 25.812 9.445 1 83.38 312 ASP B N 1
ATOM 5261 C CA . ASP B 1 312 ? -11.273 25.562 8.031 1 83.38 312 ASP B CA 1
ATOM 5262 C C . ASP B 1 312 ? -9.891 24.938 7.816 1 83.38 312 ASP B C 1
ATOM 5264 O O . ASP B 1 312 ? -9.492 24.672 6.68 1 83.38 312 ASP B O 1
ATOM 5268 N N . GLY B 1 313 ? -9.172 24.625 8.773 1 90.19 313 GLY B N 1
ATOM 5269 C CA . GLY B 1 313 ? -7.836 24.047 8.672 1 90.19 313 GLY B CA 1
ATOM 5270 C C . GLY B 1 313 ? -7.117 23.969 10 1 90.19 313 GLY B C 1
ATOM 5271 O O . GLY B 1 313 ? -7.754 23.938 11.055 1 90.19 313 GLY B O 1
ATOM 5272 N N . SER B 1 314 ? -5.859 23.625 9.859 1 93.5 314 SER B N 1
ATOM 5273 C CA . SER B 1 314 ? -4.996 23.594 11.031 1 93.5 314 SER B CA 1
ATOM 5274 C C . SER B 1 314 ? -3.848 24.594 10.906 1 93.5 314 SER B C 1
ATOM 5276 O O . SER B 1 314 ? -3.496 25 9.805 1 93.5 314 SER B O 1
ATOM 5278 N N . THR B 1 315 ? -3.332 25.031 11.977 1 96.12 315 THR B N 1
ATOM 5279 C CA . THR B 1 315 ? -2.203 25.953 12.031 1 96.12 315 THR B CA 1
ATOM 5280 C C . THR B 1 315 ? -1.383 25.734 13.297 1 96.12 315 THR B C 1
ATOM 5282 O O . THR B 1 315 ? -1.938 25.469 14.367 1 96.12 315 THR B O 1
ATOM 5285 N N . ASP B 1 316 ? -0.031 25.875 13.141 1 97.44 316 ASP B N 1
ATOM 5286 C CA . ASP B 1 316 ? 0.803 25.688 14.328 1 97.44 316 ASP B CA 1
ATOM 5287 C C . ASP B 1 316 ? 0.759 26.922 15.227 1 97.44 316 ASP B C 1
ATOM 5289 O O . ASP B 1 316 ? 1.307 26.906 16.328 1 97.44 316 ASP B O 1
ATOM 5293 N N . VAL B 1 317 ? -0.002 28.047 14.812 1 98.56 317 VAL B N 1
ATOM 5294 C CA . VAL B 1 317 ? -0.258 29.188 15.68 1 98.56 317 VAL B CA 1
ATOM 5295 C C . VAL B 1 317 ? -1.121 28.75 16.859 1 98.56 317 VAL B C 1
ATOM 5297 O O . VAL B 1 317 ? -1.062 29.359 17.938 1 98.56 317 VAL B O 1
ATOM 5300 N N . GLY B 1 318 ? -1.903 27.734 16.625 1 98.25 318 GLY B N 1
ATOM 5301 C CA . GLY B 1 318 ? -2.697 27.188 17.719 1 98.25 318 GLY B CA 1
ATOM 5302 C C . GLY B 1 318 ? -1.878 26.875 18.953 1 98.25 318 GLY B C 1
ATOM 5303 O O . GLY B 1 318 ? -2.307 27.156 20.078 1 98.25 318 GLY B O 1
ATOM 5304 N N . ASN B 1 319 ? -0.675 26.391 18.797 1 98.62 319 ASN B N 1
ATOM 5305 C CA . ASN B 1 319 ? 0.189 26.047 19.922 1 98.62 319 ASN B CA 1
ATOM 5306 C C . ASN B 1 319 ? 0.6 27.281 20.719 1 98.62 319 ASN B C 1
ATOM 5308 O O . ASN B 1 319 ? 0.722 27.219 21.953 1 98.62 319 ASN B O 1
ATOM 5312 N N . ILE B 1 320 ? 0.75 28.391 20.078 1 98.75 320 ILE B N 1
ATOM 5313 C CA . ILE B 1 320 ? 1.069 29.641 20.75 1 98.75 320 ILE B CA 1
ATOM 5314 C C . ILE B 1 320 ? -0.164 30.172 21.484 1 98.75 320 ILE B C 1
ATOM 5316 O O . ILE B 1 320 ? -0.067 30.625 22.625 1 98.75 320 ILE B O 1
ATOM 5320 N N . SER B 1 321 ? -1.306 30.047 20.875 1 98.56 321 SER B N 1
ATOM 5321 C CA . SER B 1 321 ? -2.545 30.594 21.422 1 98.56 321 SER B CA 1
ATOM 5322 C C . SER B 1 321 ? -2.922 29.906 22.734 1 98.56 321 SER B C 1
ATOM 5324 O O . SER B 1 321 ? -3.701 30.453 23.516 1 98.56 321 SER B O 1
ATOM 5326 N N . HIS B 1 322 ? -2.379 28.734 22.938 1 98.06 322 HIS B N 1
ATOM 5327 C CA . HIS B 1 322 ? -2.664 28 24.172 1 98.06 322 HIS B CA 1
ATOM 5328 C C . HIS B 1 322 ? -1.783 28.484 25.328 1 98.06 322 HIS B C 1
ATOM 5330 O O . HIS B 1 322 ? -2.037 28.172 26.484 1 98.06 322 HIS B O 1
ATOM 5336 N N . VAL B 1 323 ? -0.73 29.328 25.078 1 97.94 323 VAL B N 1
ATOM 5337 C CA . VAL B 1 323 ? 0.183 29.703 26.156 1 97.94 323 VAL B CA 1
ATOM 5338 C C . VAL B 1 323 ? 0.164 31.219 26.359 1 97.94 323 VAL B C 1
ATOM 5340 O O . VAL B 1 323 ? 0.436 31.703 27.453 1 97.94 323 VAL B O 1
ATOM 5343 N N . VAL B 1 324 ? -0.199 32.031 25.266 1 98.19 324 VAL B N 1
ATOM 5344 C CA . VAL B 1 324 ? -0.289 33.469 25.391 1 98.19 324 VAL B CA 1
ATOM 5345 C C . VAL B 1 324 ? -1.492 34 24.594 1 98.19 324 VAL B C 1
ATOM 5347 O O . VAL B 1 324 ? -1.935 33.344 23.641 1 98.19 324 VAL B O 1
ATOM 5350 N N . PRO B 1 325 ? -2.09 35.188 24.969 1 98.56 325 PRO B N 1
ATOM 5351 C CA . PRO B 1 325 ? -3.131 35.781 24.141 1 98.56 325 PRO B CA 1
ATOM 5352 C C . PRO B 1 325 ? -2.689 35.969 22.688 1 98.56 325 PRO B C 1
ATOM 5354 O O . PRO B 1 325 ? -1.644 36.594 22.438 1 98.56 325 PRO B O 1
ATOM 5357 N N . THR B 1 326 ? -3.459 35.375 21.766 1 98.69 326 THR B N 1
ATOM 5358 C CA . THR B 1 326 ? -3.059 35.344 20.359 1 98.69 326 THR B CA 1
ATOM 5359 C C . THR B 1 326 ? -4.258 35.594 19.453 1 98.69 326 THR B C 1
ATOM 5361 O O . THR B 1 326 ? -5.391 35.25 19.797 1 98.69 326 THR B O 1
ATOM 5364 N N . ILE B 1 327 ? -4.051 36.219 18.328 1 98.12 327 ILE B N 1
ATOM 5365 C CA . ILE B 1 327 ? -5.078 36.312 17.297 1 98.12 327 ILE B CA 1
ATOM 5366 C C . ILE B 1 327 ? -4.445 36.062 15.93 1 98.12 327 ILE B C 1
ATOM 5368 O O . ILE B 1 327 ? -3.27 36.375 15.727 1 98.12 327 ILE B O 1
ATOM 5372 N N . GLN B 1 328 ? -5.23 35.5 15.062 1 97.94 328 GLN B N 1
ATOM 5373 C CA . GLN B 1 328 ? -4.875 35.344 13.656 1 97.94 328 GLN B CA 1
ATOM 5374 C C . GLN B 1 328 ? -6.043 35.719 12.75 1 97.94 328 GLN B C 1
ATOM 5376 O O . GLN B 1 328 ? -6.66 34.844 12.133 1 97.94 328 GLN B O 1
ATOM 5381 N N . PRO B 1 329 ? -6.352 37 12.617 1 97.88 329 PRO B N 1
ATOM 5382 C CA . PRO B 1 329 ? -7.348 37.375 11.609 1 97.88 329 PRO B CA 1
ATOM 5383 C C . PRO B 1 329 ? -6.867 37.156 10.18 1 97.88 329 PRO B C 1
ATOM 5385 O O . PRO B 1 329 ? -5.676 36.906 9.961 1 97.88 329 PRO B O 1
ATOM 5388 N N . GLU B 1 330 ? -7.84 37.125 9.266 1 97.75 330 GLU B N 1
ATOM 5389 C CA . GLU B 1 330 ? -7.504 37.062 7.848 1 97.75 330 GLU B CA 1
ATOM 5390 C C . GLU B 1 330 ? -7.824 38.375 7.148 1 97.75 330 GLU B C 1
ATOM 5392 O O . GLU B 1 330 ? -8.805 39.062 7.488 1 97.75 330 GLU B O 1
ATOM 5397 N N . ILE B 1 331 ? -7.008 38.75 6.227 1 98.5 331 ILE B N 1
ATOM 5398 C CA . ILE B 1 331 ? -7.223 39.938 5.402 1 98.5 331 ILE B CA 1
ATOM 5399 C C . ILE B 1 331 ? -7.441 39.531 3.949 1 98.5 331 ILE B C 1
ATOM 5401 O O . ILE B 1 331 ? -6.684 38.719 3.404 1 98.5 331 ILE B O 1
ATOM 5405 N N . LYS B 1 332 ? -8.477 40.031 3.301 1 98.06 332 LYS B N 1
ATOM 5406 C CA . LYS B 1 332 ? -8.828 39.719 1.922 1 98.06 332 LYS B CA 1
ATOM 5407 C C . LYS B 1 332 ? -7.77 40.219 0.948 1 98.06 332 LYS B C 1
ATOM 5409 O O . LYS B 1 332 ? -7.441 41.406 0.958 1 98.06 332 LYS B O 1
ATOM 5414 N N . ILE B 1 333 ? -7.355 39.281 0.076 1 98 333 ILE B N 1
ATOM 5415 C CA . ILE B 1 333 ? -6.375 39.75 -0.905 1 98 333 ILE B CA 1
ATOM 5416 C C . ILE B 1 333 ? -6.887 39.469 -2.316 1 98 333 ILE B C 1
ATOM 5418 O O . ILE B 1 333 ? -6.195 39.719 -3.301 1 98 333 ILE B O 1
ATOM 5422 N N . GLY B 1 334 ? -8 38.906 -2.377 1 95.94 334 GLY B N 1
ATOM 5423 C CA . GLY B 1 334 ? -8.625 38.594 -3.656 1 95.94 334 GLY B CA 1
ATOM 5424 C C . GLY B 1 334 ? -9.977 37.938 -3.516 1 95.94 334 GLY B C 1
ATOM 5425 O O . GLY B 1 334 ? -10.297 37.344 -2.467 1 95.94 334 GLY B O 1
ATOM 5426 N N . ASP B 1 335 ? -10.828 38.031 -4.578 1 93.25 335 ASP B N 1
ATOM 5427 C CA . ASP B 1 335 ? -12.172 37.469 -4.559 1 93.25 335 ASP B CA 1
ATOM 5428 C C . ASP B 1 335 ? -12.148 36 -4.996 1 93.25 335 ASP B C 1
ATOM 5430 O O . ASP B 1 335 ? -11.555 35.656 -6.02 1 93.25 335 ASP B O 1
ATOM 5434 N N . GLU B 1 336 ? -12.82 35.156 -4.227 1 92.44 336 GLU B N 1
ATOM 5435 C CA . GLU B 1 336 ? -13.102 33.75 -4.598 1 92.44 336 GLU B CA 1
ATOM 5436 C C . GLU B 1 336 ? -11.812 33 -4.871 1 92.44 336 GLU B C 1
ATOM 5438 O O . GLU B 1 336 ? -11.703 32.281 -5.879 1 92.44 336 GLU B O 1
ATOM 5443 N N . ILE B 1 337 ? -10.773 33.188 -4.164 1 92.62 337 ILE B N 1
ATOM 5444 C CA . ILE B 1 337 ? -9.539 32.438 -4.254 1 92.62 337 ILE B CA 1
ATOM 5445 C C . ILE B 1 337 ? -9.438 31.469 -3.066 1 92.62 337 ILE B C 1
ATOM 5447 O O . ILE B 1 337 ? -9.977 31.75 -1.994 1 92.62 337 ILE B O 1
ATOM 5451 N N . SER B 1 338 ? -8.812 30.359 -3.33 1 91.69 338 SER B N 1
ATOM 5452 C CA . SER B 1 338 ? -8.609 29.375 -2.273 1 91.69 338 SER B CA 1
ATOM 5453 C C . SER B 1 338 ? -7.129 29.172 -1.973 1 91.69 338 SER B C 1
ATOM 5455 O O . SER B 1 338 ? -6.301 29.156 -2.887 1 91.69 338 SER B O 1
ATOM 5457 N N . ALA B 1 339 ? -6.844 29.078 -0.667 1 91.5 339 ALA B N 1
ATOM 5458 C CA . ALA B 1 339 ? -5.461 28.797 -0.288 1 91.5 339 ALA B CA 1
ATOM 5459 C C . ALA B 1 339 ? -4.945 27.531 -0.985 1 91.5 339 ALA B C 1
ATOM 5461 O O . ALA B 1 339 ? -5.723 26.641 -1.321 1 91.5 339 ALA B O 1
ATOM 5462 N N . HIS B 1 340 ? -3.68 27.531 -1.255 1 92.5 340 HIS B N 1
ATOM 5463 C CA . HIS B 1 340 ? -2.967 26.406 -1.842 1 92.5 340 HIS B CA 1
ATOM 5464 C C . HIS B 1 340 ? -3.346 26.219 -3.307 1 92.5 340 HIS B C 1
ATOM 5466 O O . HIS B 1 340 ? -3.535 25.094 -3.76 1 92.5 340 HIS B O 1
ATOM 5472 N N . THR B 1 341 ? -3.605 27.297 -4.004 1 94.06 341 THR B N 1
ATOM 5473 C CA . THR B 1 341 ? -3.828 27.312 -5.445 1 94.06 341 THR B CA 1
ATOM 5474 C C . THR B 1 341 ? -2.893 28.312 -6.125 1 94.06 341 THR B C 1
ATOM 5476 O O . THR B 1 341 ? -2.369 29.219 -5.48 1 94.06 341 THR B O 1
ATOM 5479 N N . PRO B 1 342 ? -2.686 28.094 -7.43 1 96.19 342 PRO B N 1
ATOM 5480 C CA . PRO B 1 342 ? -1.893 29.078 -8.172 1 96.19 342 PRO B CA 1
ATOM 5481 C C . PRO B 1 342 ? -2.51 30.469 -8.148 1 96.19 342 PRO B C 1
ATOM 5483 O O . PRO B 1 342 ? -1.785 31.469 -8.125 1 96.19 342 PRO B O 1
ATOM 5486 N N . GLU B 1 343 ? -3.83 30.484 -8.117 1 97.12 343 GLU B N 1
ATOM 5487 C CA . GLU B 1 343 ? -4.539 31.766 -8.078 1 97.12 343 GLU B CA 1
ATOM 5488 C C . GLU B 1 343 ? -4.227 32.531 -6.797 1 97.12 343 GLU B C 1
ATOM 5490 O O . GLU B 1 343 ? -4.09 33.75 -6.816 1 97.12 343 GLU B O 1
ATOM 5495 N N . PHE B 1 344 ? -4.039 31.812 -5.727 1 98 344 PHE B N 1
ATOM 5496 C CA . PHE B 1 344 ? -3.705 32.438 -4.453 1 98 344 PHE B CA 1
ATOM 5497 C C . PHE B 1 344 ? -2.291 33 -4.488 1 98 344 PHE B C 1
ATOM 5499 O O . PHE B 1 344 ? -2.039 34.094 -3.965 1 98 344 PHE B O 1
ATOM 5506 N N . ALA B 1 345 ? -1.406 32.25 -5.086 1 98 345 ALA B N 1
ATOM 5507 C CA . ALA B 1 345 ? -0.024 32.688 -5.219 1 98 345 ALA B CA 1
ATOM 5508 C C . ALA B 1 345 ? 0.049 34 -6 1 98 345 ALA B C 1
ATOM 5510 O O . ALA B 1 345 ? 0.825 34.906 -5.652 1 98 345 ALA B O 1
ATOM 5511 N N . VAL B 1 346 ? -0.773 34.094 -7.016 1 97.94 346 VAL B N 1
ATOM 5512 C CA . VAL B 1 346 ? -0.814 35.312 -7.836 1 97.94 346 VAL B CA 1
ATOM 5513 C C . VAL B 1 346 ? -1.369 36.469 -7.02 1 97.94 346 VAL B C 1
ATOM 5515 O O . VAL B 1 346 ? -0.828 37.594 -7.062 1 97.94 346 VAL B O 1
ATOM 5518 N N . ALA B 1 347 ? -2.402 36.219 -6.258 1 98.5 347 ALA B N 1
ATOM 5519 C CA . ALA B 1 347 ? -3.012 37.281 -5.43 1 98.5 347 ALA B CA 1
ATOM 5520 C C . ALA B 1 347 ? -2.033 37.781 -4.371 1 98.5 347 ALA B C 1
ATOM 5522 O O . ALA B 1 347 ? -2.023 38.969 -4.035 1 98.5 347 ALA B O 1
ATOM 5523 N N . ALA B 1 348 ? -1.201 36.906 -3.879 1 98.56 348 ALA B N 1
ATOM 5524 C CA . ALA B 1 348 ? -0.273 37.219 -2.793 1 98.56 348 ALA B CA 1
ATOM 5525 C C . ALA B 1 348 ? 0.853 38.125 -3.273 1 98.56 348 ALA B C 1
ATOM 5527 O O . ALA B 1 348 ? 1.57 38.719 -2.461 1 98.56 348 ALA B O 1
ATOM 5528 N N . ASP B 1 349 ? 0.959 38.344 -4.523 1 98 349 ASP B N 1
ATOM 5529 C CA . ASP B 1 349 ? 1.97 39.219 -5.082 1 98 349 ASP B CA 1
ATOM 5530 C C . ASP B 1 349 ? 1.321 40.406 -5.805 1 98 349 ASP B C 1
ATOM 5532 O O . ASP B 1 349 ? 2.008 41.188 -6.461 1 98 349 ASP B O 1
ATOM 5536 N N . SER B 1 350 ? 0.071 40.562 -5.75 1 98.44 350 SER B N 1
ATOM 5537 C CA . SER B 1 350 ? -0.662 41.594 -6.488 1 98.44 350 SER B CA 1
ATOM 5538 C C . SER B 1 350 ? -0.588 42.938 -5.785 1 98.44 350 SER B C 1
ATOM 5540 O O . SER B 1 350 ? -0.274 43.031 -4.594 1 98.44 350 SER B O 1
ATOM 5542 N N . ALA B 1 351 ? -0.916 44 -6.52 1 98.31 351 ALA B N 1
ATOM 5543 C CA . ALA B 1 351 ? -0.995 45.344 -5.945 1 98.31 351 ALA B CA 1
ATOM 5544 C C . ALA B 1 351 ? -2.09 45.438 -4.883 1 98.31 351 ALA B C 1
ATOM 5546 O O . ALA B 1 351 ? -1.899 46.031 -3.83 1 98.31 351 ALA B O 1
ATOM 5547 N N . TYR B 1 352 ? -3.123 44.812 -5.184 1 98.19 352 TYR B N 1
ATOM 5548 C CA . TYR B 1 352 ? -4.227 44.812 -4.23 1 98.19 352 TYR B CA 1
ATOM 5549 C C . TYR B 1 352 ? -3.84 44.062 -2.955 1 98.19 352 TYR B C 1
ATOM 5551 O O . TYR B 1 352 ? -4.125 44.531 -1.849 1 98.19 352 TYR B O 1
ATOM 5559 N N . GLY B 1 353 ? -3.27 42.875 -3.145 1 98.62 353 GLY B N 1
ATOM 5560 C CA . GLY B 1 353 ? -2.814 42.125 -1.981 1 98.62 353 GLY B CA 1
ATOM 5561 C C . GLY B 1 353 ? -1.89 42.938 -1.084 1 98.62 353 GLY B C 1
ATOM 5562 O O . GLY B 1 353 ? -2.037 42.938 0.14 1 98.62 353 GLY B O 1
ATOM 5563 N N . LYS B 1 354 ? -0.978 43.688 -1.646 1 98.62 354 LYS B N 1
ATOM 5564 C CA . LYS B 1 354 ? -0.024 44.469 -0.875 1 98.62 354 LYS B CA 1
ATOM 5565 C C . LYS B 1 354 ? -0.7 45.688 -0.252 1 98.62 354 LYS B C 1
ATOM 5567 O O . LYS B 1 354 ? -0.338 46.125 0.848 1 98.62 354 LYS B O 1
ATOM 5572 N N . GLU B 1 355 ? -1.626 46.219 -0.947 1 98.38 355 GLU B N 1
ATOM 5573 C CA . GLU B 1 355 ? -2.414 47.312 -0.378 1 98.38 355 GLU B CA 1
ATOM 5574 C C . GLU B 1 355 ? -3.174 46.844 0.864 1 98.38 355 GLU B C 1
ATOM 5576 O O . GLU B 1 355 ? -3.189 47.562 1.88 1 98.38 355 GLU B O 1
ATOM 5581 N N . MET B 1 356 ? -3.807 45.75 0.732 1 98.56 356 MET B N 1
ATOM 5582 C CA . MET B 1 356 ? -4.562 45.219 1.859 1 98.56 356 MET B CA 1
ATOM 5583 C C . MET B 1 356 ? -3.631 44.812 3 1 98.56 356 MET B C 1
ATOM 5585 O O . MET B 1 356 ? -3.988 44.938 4.172 1 98.56 356 MET B O 1
ATOM 5589 N N . ALA B 1 357 ? -2.441 44.312 2.629 1 98.81 357 ALA B N 1
ATOM 5590 C CA . ALA B 1 357 ? -1.44 44 3.645 1 98.81 357 ALA B CA 1
ATOM 5591 C C . ALA B 1 357 ? -1.065 45.219 4.449 1 98.81 357 ALA B C 1
ATOM 5593 O O . ALA B 1 357 ? -0.883 45.156 5.664 1 98.81 357 ALA B O 1
ATOM 5594 N N . LEU B 1 358 ? -0.952 46.344 3.789 1 98.88 358 LEU B N 1
ATOM 5595 C CA . LEU B 1 358 ? -0.632 47.562 4.48 1 98.88 358 LEU B CA 1
ATOM 5596 C C . LEU B 1 358 ? -1.754 47.969 5.438 1 98.88 358 LEU B C 1
ATOM 5598 O O . LEU B 1 358 ? -1.492 48.438 6.551 1 98.88 358 LEU B O 1
ATOM 5602 N N . LYS B 1 359 ? -2.975 47.812 5.012 1 98.69 359 LYS B N 1
ATOM 5603 C CA . LYS B 1 359 ? -4.105 48.094 5.895 1 98.69 359 LYS B CA 1
ATOM 5604 C C . LYS B 1 359 ? -4.074 47.156 7.121 1 98.69 359 LYS B C 1
ATOM 5606 O O . LYS B 1 359 ? -4.367 47.625 8.234 1 98.69 359 LYS B O 1
ATOM 5611 N N . ALA B 1 360 ? -3.756 45.938 6.871 1 98.81 360 ALA B N 1
ATOM 5612 C CA . ALA B 1 360 ? -3.646 45 7.988 1 98.81 360 ALA B CA 1
ATOM 5613 C C . ALA B 1 360 ? -2.557 45.406 8.961 1 98.81 360 ALA B C 1
ATOM 5615 O O . ALA B 1 360 ? -2.73 45.312 10.18 1 98.81 360 ALA B O 1
ATOM 5616 N N . VAL B 1 361 ? -1.395 45.875 8.43 1 98.88 361 VAL B N 1
ATOM 5617 C CA . VAL B 1 361 ? -0.312 46.375 9.273 1 98.88 361 VAL B CA 1
ATOM 5618 C C . VAL B 1 361 ? -0.815 47.531 10.141 1 98.88 361 VAL B C 1
ATOM 5620 O O . VAL B 1 361 ? -0.591 47.531 11.359 1 98.88 361 VAL B O 1
ATOM 5623 N N . LYS B 1 362 ? -1.515 48.469 9.523 1 98.81 362 LYS B N 1
ATOM 5624 C CA . LYS B 1 362 ? -2.057 49.594 10.266 1 98.81 362 LYS B CA 1
ATOM 5625 C C . LYS B 1 362 ? -3.002 49.125 11.367 1 98.81 362 LYS B C 1
ATOM 5627 O O . LYS B 1 362 ? -2.896 49.562 12.516 1 98.81 362 LYS B O 1
ATOM 5632 N N . GLY B 1 363 ? -3.883 48.25 11.008 1 98.69 363 GLY B N 1
ATOM 5633 C CA . GLY B 1 363 ? -4.836 47.719 11.977 1 98.69 363 GLY B CA 1
ATOM 5634 C C . GLY B 1 363 ? -4.176 47 13.141 1 98.69 363 GLY B C 1
ATOM 5635 O O . GLY B 1 363 ? -4.582 47.188 14.297 1 98.69 363 GLY B O 1
ATOM 5636 N N . VAL B 1 364 ? -3.174 46.219 12.867 1 98.62 364 VAL B N 1
ATOM 5637 C CA . VAL B 1 364 ? -2.465 45.469 13.891 1 98.62 364 VAL B CA 1
ATOM 5638 C C . VAL B 1 364 ? -1.668 46.438 14.781 1 98.62 364 VAL B C 1
ATOM 5640 O O . VAL B 1 364 ? -1.609 46.25 16 1 98.62 364 VAL B O 1
ATOM 5643 N N . CYS B 1 365 ? -1.058 47.438 14.203 1 98.75 365 CYS B N 1
ATOM 5644 C CA . CYS B 1 365 ? -0.329 48.438 14.977 1 98.75 365 CYS B CA 1
ATOM 5645 C C . CYS B 1 365 ? -1.269 49.219 15.898 1 98.75 365 CYS B C 1
ATOM 5647 O O . CYS B 1 365 ? -0.935 49.469 17.062 1 98.75 365 CYS B O 1
ATOM 5649 N N . MET B 1 366 ? -2.426 49.562 15.375 1 98.75 366 MET B N 1
ATOM 5650 C CA . MET B 1 366 ? -3.424 50.219 16.203 1 98.75 366 MET B CA 1
ATOM 5651 C C . MET B 1 366 ? -3.848 49.344 17.375 1 98.75 366 MET B C 1
ATOM 5653 O O . MET B 1 366 ? -4.145 49.844 18.453 1 98.75 366 MET B O 1
ATOM 5657 N N . THR B 1 367 ? -3.912 48.062 17.125 1 98.62 367 THR B N 1
ATOM 5658 C CA . THR B 1 367 ? -4.25 47.094 18.172 1 98.62 367 THR B CA 1
ATOM 5659 C C . THR B 1 367 ? -3.205 47.125 19.281 1 98.62 367 THR B C 1
ATOM 5661 O O . THR B 1 367 ? -3.545 47.031 20.469 1 98.62 367 THR B O 1
ATOM 5664 N N . VAL B 1 368 ? -1.959 47.25 18.922 1 98.56 368 VAL B N 1
ATOM 5665 C CA . VAL B 1 368 ? -0.894 47.344 19.922 1 98.56 368 VAL B CA 1
ATOM 5666 C C . VAL B 1 368 ? -1.1 48.625 20.75 1 98.56 368 VAL B C 1
ATOM 5668 O O . VAL B 1 368 ? -0.909 48.594 21.969 1 98.56 368 VAL B O 1
ATOM 5671 N N . ALA B 1 369 ? -1.513 49.688 20.109 1 98.31 369 ALA B N 1
ATOM 5672 C CA . ALA B 1 369 ? -1.832 50.938 20.844 1 98.31 369 ALA B CA 1
ATOM 5673 C C . ALA B 1 369 ? -2.943 50.688 21.859 1 98.31 369 ALA B C 1
ATOM 5675 O O . ALA B 1 369 ? -2.885 51.188 22.984 1 98.31 369 ALA B O 1
ATOM 5676 N N . ASP B 1 370 ? -3.916 49.938 21.422 1 98.38 370 ASP B N 1
ATOM 5677 C CA . ASP B 1 370 ? -5.012 49.625 22.328 1 98.38 370 ASP B CA 1
ATOM 5678 C C . ASP B 1 370 ? -4.512 48.844 23.547 1 98.38 370 ASP B C 1
ATOM 5680 O O . ASP B 1 370 ? -4.949 49.094 24.672 1 98.38 370 ASP B O 1
ATOM 5684 N N . ILE B 1 371 ? -3.613 47.875 23.344 1 98 371 ILE B N 1
ATOM 5685 C CA . ILE B 1 371 ? -3.043 47.094 24.438 1 98 371 ILE B CA 1
ATOM 5686 C C . ILE B 1 371 ? -2.322 48.031 25.406 1 98 371 ILE B C 1
ATOM 5688 O O . ILE B 1 371 ? -2.473 47.906 26.625 1 98 371 ILE B O 1
ATOM 5692 N N . VAL B 1 372 ? -1.613 49 24.875 1 96.88 372 VAL B N 1
ATOM 5693 C CA . VAL B 1 372 ? -0.812 49.906 25.688 1 96.88 372 VAL B CA 1
ATOM 5694 C C . VAL B 1 372 ? -1.729 50.844 26.469 1 96.88 372 VAL B C 1
ATOM 5696 O O . VAL B 1 372 ? -1.485 51.125 27.656 1 96.88 372 VAL B O 1
ATOM 5699 N N . GLU B 1 373 ? -2.764 51.281 25.844 1 96.56 373 GLU B N 1
ATOM 5700 C CA . GLU B 1 373 ? -3.604 52.312 26.422 1 96.56 373 GLU B CA 1
ATOM 5701 C C . GLU B 1 373 ? -4.676 51.719 27.328 1 96.56 373 GLU B C 1
ATOM 5703 O O . GLU B 1 373 ? -5.051 52.344 28.344 1 96.56 373 GLU B O 1
ATOM 5708 N N . LYS B 1 374 ? -5.172 50.531 27 1 96.81 374 LYS B N 1
ATOM 5709 C CA . LYS B 1 374 ? -6.363 50 27.672 1 96.81 374 LYS B CA 1
ATOM 5710 C C . LYS B 1 374 ? -6.086 48.688 28.359 1 96.81 374 LYS B C 1
ATOM 5712 O O . LYS B 1 374 ? -6.883 48.219 29.172 1 96.81 374 LYS B O 1
ATOM 5717 N N . GLY B 1 375 ? -4.977 48.062 28.062 1 94.88 375 GLY B N 1
ATOM 5718 C CA . GLY B 1 375 ? -4.652 46.781 28.641 1 94.88 375 GLY B CA 1
ATOM 5719 C C . GLY B 1 375 ? -5.395 45.625 27.969 1 94.88 375 GLY B C 1
ATOM 5720 O O . GLY B 1 375 ? -6.27 45.844 27.125 1 94.88 375 GLY B O 1
ATOM 5721 N N . LEU B 1 376 ? -5.008 44.406 28.328 1 93.06 376 LEU B N 1
ATOM 5722 C CA . LEU B 1 376 ? -5.645 43.188 27.828 1 93.06 376 LEU B CA 1
ATOM 5723 C C . LEU B 1 376 ? -6.508 42.562 28.922 1 93.06 376 LEU B C 1
ATOM 5725 O O . LEU B 1 376 ? -6.184 42.625 30.109 1 93.06 376 LEU B O 1
#

Organism: NCBI:txid82374